Protein 7P23 (pdb70)

Secondary structure (DSSP, 8-state):
-EEEEEEE-SSS-BEEEEEE-TT-SS---SS-SB--B-SSEEEEEEE-TT-EEEEEEEEEE-TTS-GGGGEEES--TTTTSPPTTT-PPPSS--EEEEETT-GGG-EEEEEE-TTEE-S-EEEEESSS----EE-S--STT-SSGGGEEE-TTS-EEEEE-TTTTTTTS-GGG-TTTT-GGG-SGGG--GGGSTTHHHHHHH-TTSB-STTHHHHHGGGSEE-S---EEEEES--/-EEEEEEE-SSS-BEEEEEE-TT-SS---SS-SB--B-TTEEEEEEE-TT-EEEEEEEEEE-TTS-GGGGEEES--TTTTSPPTTT-PPPSS--EEEEE-S-GGG-EEEEEE-TTEE-S-EEEEESSS----EE-S--STT-S-GGGEEE-TTS-EEEEE-TTTTTTTS-GGG-TTTT-GGG-SGGGS-GGGSTTHHHHHHH-TTSB-STTHHHHHGGGSEE-S---EEEEES--

Sequence (470 aa):
MRTFTIRNNCPFTIWPAHFTNPDSPTKLTSQVAGWDAPARSQKSFQVPDRWAGRFWGRRNCDFSKQGPSSSCATGGCNGGLICDARTGSSGVPPATLAEFKLNGDGGKKDYYDVSNVDGSNLPVLISSNNKGCPSSPSCRVDLNPGCPEDRMKVKDGRGTTIGCLSACQANLDGNHGNSANCCTGSHGKKPETCPKTGVKYYDYFKGKCPDAYAYAYDESSSQSALWTCNKGADYTVTFCPHMRTFTIRNNCPFTIWPAHFTNPDSPTKLTSQVAGWDAPARSQKSFQVPDRRWAGRFWGRRNCDFSKQGPSSCATGGCNGGLICDARTGSSGVPPATLAEFKKLNGDGGKDYYDVSNVDGSNLPVLISSNNKGCPSSPSCRVDLLNPGCPEDRRMKVKDGRGTTIGCLSACQANLDGNHGNNSANCCTGSHGKPETCPKTGVKYYDYFKGKCPDAYAYAYDESSSQSALWTCNKGADYTVTFCPH

B-factor: mean 26.18, std 11.45, range [12.19, 76.13]

Structure (mmCIF, N/CA/C/O backbone):
data_7P23
#
_entry.id   7P23
#
_cell.length_a   44.140
_cell.length_b   77.523
_cell.length_c   143.896
_cell.angle_alpha   90.000
_cell.angle_beta   90.000
_cell.angle_gamma   90.000
#
_symmetry.space_group_name_H-M   'P 21 21 21'
#
loop_
_entity.id
_entity.type
_entity.pdbx_description
1 polymer 'Thaumatin-like protein of Puccinia graminis'
2 non-polymer 'SODIUM ION'
3 water water
#
loop_
_atom_site.group_PDB
_atom_site.id
_atom_site.type_symbol
_atom_site.label_atom_id
_atom_site.label_alt_id
_atom_site.label_comp_id
_atom_site.label_asym_id
_atom_site.label_entity_id
_atom_site.label_seq_id
_atom_site.pdbx_PDB_ins_code
_atom_site.Cartn_x
_atom_site.Cartn_y
_atom_site.Cartn_z
_atom_site.occupancy
_atom_site.B_iso_or_equiv
_atom_site.auth_seq_id
_atom_site.auth_comp_id
_atom_site.auth_asym_id
_atom_site.auth_atom_id
_atom_site.pdbx_PDB_model_num
ATOM 1 N N . MET A 1 1 ? 39.628 33.597 43.520 1.00 38.02 1 MET A N 1
ATOM 2 C CA . MET A 1 1 ? 38.286 33.728 44.090 1.00 34.01 1 MET A CA 1
ATOM 3 C C . MET A 1 1 ? 38.044 32.816 45.286 1.00 30.12 1 MET A C 1
ATOM 4 O O . MET A 1 1 ? 38.390 31.635 45.267 1.00 35.61 1 MET A O 1
ATOM 9 N N . ARG A 1 2 ? 37.447 33.377 46.330 1.00 24.18 2 ARG A N 1
ATOM 10 C CA . ARG A 1 2 ? 36.833 32.585 47.380 1.00 24.41 2 ARG A CA 1
ATOM 11 C C . ARG A 1 2 ? 35.336 32.544 47.120 1.00 24.49 2 ARG A C 1
ATOM 12 O O . ARG A 1 2 ? 34.788 33.372 46.389 1.00 25.14 2 ARG A O 1
ATOM 20 N N . THR A 1 3 ? 34.670 31.575 47.735 1.00 24.47 3 THR A N 1
ATOM 21 C CA . THR A 1 3 ? 33.217 31.582 47.819 1.00 22.79 3 THR A CA 1
ATOM 22 C C . THR A 1 3 ? 32.812 31.957 49.236 1.00 21.81 3 THR A C 1
ATOM 23 O O . THR A 1 3 ? 33.286 31.353 50.202 1.00 24.25 3 THR A O 1
ATOM 27 N N . PHE A 1 4 ? 31.955 32.965 49.354 1.00 17.77 4 PHE A N 1
ATOM 28 C CA . PHE A 1 4 ? 31.338 33.329 50.618 1.00 17.61 4 PHE A CA 1
ATOM 29 C C . PHE A 1 4 ? 29.870 32.934 50.576 1.00 16.30 4 PHE A C 1
ATOM 30 O O . PHE A 1 4 ? 29.198 33.112 49.554 1.00 18.30 4 PHE A O 1
ATOM 38 N N . THR A 1 5 ? 29.377 32.394 51.683 1.00 17.85 5 THR A N 1
ATOM 39 C CA . THR A 1 5 ? 27.969 32.063 51.838 1.00 16.62 5 THR A CA 1
ATOM 40 C C . THR A 1 5 ? 27.420 32.847 53.019 1.00 16.08 5 THR A C 1
ATOM 41 O O . THR A 1 5 ? 27.971 32.780 54.122 1.00 17.93 5 THR A O 1
ATOM 45 N N . ILE A 1 6 ? 26.356 33.607 52.779 1.00 15.88 6 ILE A N 1
ATOM 46 C CA . ILE A 1 6 ? 25.670 34.369 53.817 1.00 14.51 6 ILE A CA 1
ATOM 47 C C . ILE A 1 6 ? 24.334 33.681 54.064 1.00 15.50 6 ILE A C 1
ATOM 48 O O . ILE A 1 6 ? 23.451 33.684 53.195 1.00 15.75 6 ILE A O 1
ATOM 53 N N . ARG A 1 7 ? 24.181 33.090 55.247 1.00 14.99 7 ARG A N 1
ATOM 54 C CA . ARG A 1 7 ? 23.062 32.213 55.558 1.00 15.99 7 ARG A CA 1
ATOM 55 C C . ARG A 1 7 ? 22.217 32.839 56.660 1.00 16.72 7 ARG A C 1
ATOM 56 O O . ARG A 1 7 ? 22.745 33.218 57.712 1.00 17.59 7 ARG A O 1
ATOM 64 N N . ASN A 1 8 ? 20.909 32.947 56.420 1.00 15.64 8 ASN A N 1
ATOM 65 C CA . ASN A 1 8 ? 19.964 33.413 57.435 1.00 14.94 8 ASN A CA 1
ATOM 66 C C . ASN A 1 8 ? 19.275 32.202 58.048 1.00 16.64 8 ASN A C 1
ATOM 67 O O . ASN A 1 8 ? 18.366 31.629 57.447 1.00 18.59 8 ASN A O 1
ATOM 72 N N . ASN A 1 9 ? 19.689 31.834 59.259 1.00 18.67 9 ASN A N 1
ATOM 73 C CA . ASN A 1 9 ? 19.040 30.780 60.024 1.00 19.83 9 ASN A CA 1
ATOM 74 C C . ASN A 1 9 ? 18.037 31.326 61.037 1.00 19.00 9 ASN A C 1
ATOM 75 O O . ASN A 1 9 ? 17.495 30.556 61.835 1.00 23.17 9 ASN A O 1
ATOM 80 N N . CYS A 1 10 ? 17.767 32.633 61.010 1.00 18.65 10 CYS A N 1
ATOM 81 C CA . CYS A 1 10 ? 16.783 33.213 61.911 1.00 19.93 10 CYS A CA 1
ATOM 82 C C . CYS A 1 10 ? 15.365 32.842 61.475 1.00 21.37 10 CYS A C 1
ATOM 83 O O . CYS A 1 10 ? 15.116 32.577 60.297 1.00 20.97 10 CYS A O 1
ATOM 86 N N . PRO A 1 11 ? 14.413 32.823 62.412 1.00 22.34 11 PRO A N 1
ATOM 87 C CA . PRO A 1 11 ? 13.024 32.503 62.050 1.00 23.20 11 PRO A CA 1
ATOM 88 C C . PRO A 1 11 ? 12.259 33.692 61.485 1.00 26.12 11 PRO A C 1
ATOM 89 O O . PRO A 1 11 ? 11.026 33.670 61.416 1.00 31.27 11 PRO A O 1
ATOM 93 N N . PHE A 1 12 ? 12.981 34.729 61.070 1.00 23.51 12 PHE A N 1
ATOM 94 C CA . PHE A 1 12 ? 12.380 35.917 60.486 1.00 21.80 12 PHE A CA 1
ATOM 95 C C . PHE A 1 12 ? 13.257 36.383 59.333 1.00 19.78 12 PHE A C 1
ATOM 96 O O . PHE A 1 12 ? 14.420 35.988 59.213 1.00 19.96 12 PHE A O 1
ATOM 104 N N . THR A 1 13 ? 12.684 37.223 58.478 1.00 19.50 13 THR A N 1
ATOM 105 C CA . THR A 1 13 ? 13.456 37.830 57.405 1.00 16.22 13 THR A CA 1
ATOM 106 C C . THR A 1 13 ? 14.481 38.795 57.982 1.00 15.95 13 THR A C 1
ATOM 107 O O . THR A 1 13 ? 14.188 39.557 58.908 1.00 18.57 13 THR A O 1
ATOM 111 N N . ILE A 1 14 ? 15.697 38.753 57.440 1.00 15.71 14 ILE A N 1
ATOM 112 C CA . ILE A 1 14 ? 16.688 39.792 57.676 1.00 15.22 14 ILE A CA 1
ATOM 113 C C . ILE A 1 14 ? 17.162 40.289 56.320 1.00 14.90 14 ILE A C 1
ATOM 114 O O . ILE A 1 14 ? 16.932 39.658 55.288 1.00 16.91 14 ILE A O 1
ATOM 119 N N . TRP A 1 15 ? 17.825 41.442 56.329 1.00 15.53 15 TRP A N 1
ATOM 120 C CA . TRP A 1 15 ? 18.364 42.043 55.111 1.00 13.95 15 TRP A CA 1
ATOM 121 C C . TRP A 1 15 ? 19.872 42.173 55.268 1.00 14.17 15 TRP A C 1
ATOM 122 O O . TRP A 1 15 ? 20.365 43.165 55.825 1.00 14.50 15 TRP A O 1
ATOM 133 N N . PRO A 1 16 ? 20.644 41.194 54.811 1.00 14.20 16 PRO A N 1
ATOM 134 C CA . PRO A 1 16 ? 22.099 41.307 54.910 1.00 15.10 16 PRO A CA 1
ATOM 135 C C . PRO A 1 16 ? 22.620 42.412 54.008 1.00 13.97 16 PRO A C 1
ATOM 136 O O . PRO A 1 16 ? 21.950 42.879 53.083 1.00 15.75 16 PRO A O 1
ATOM 140 N N . ALA A 1 17 ? 23.847 42.829 54.298 1.00 14.28 17 ALA A N 1
ATOM 141 C CA . ALA A 1 17 ? 24.508 43.857 53.514 1.00 13.41 17 ALA A CA 1
ATOM 142 C C . ALA A 1 17 ? 26.005 43.641 53.615 1.00 13.63 17 ALA A C 1
ATOM 143 O O . ALA A 1 17 ? 26.491 42.924 54.494 1.00 15.45 17 ALA A O 1
ATOM 145 N N . HIS A 1 18 ? 26.739 44.279 52.711 1.00 15.52 18 HIS A N 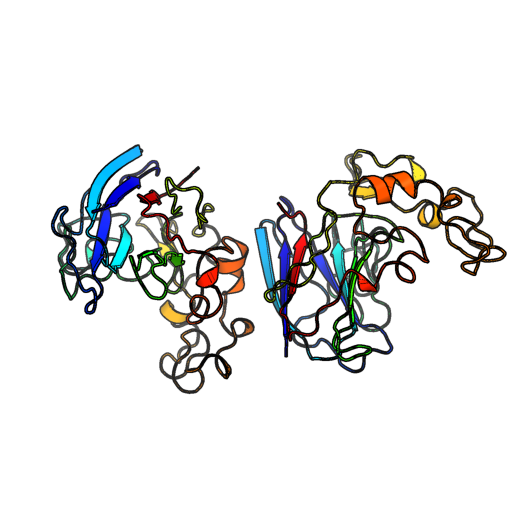1
ATOM 146 C CA . HIS A 1 18 ? 28.187 44.310 52.827 1.00 15.06 18 HIS A CA 1
ATOM 147 C C . HIS A 1 18 ? 28.705 45.702 52.499 1.00 15.45 18 HIS A C 1
ATOM 148 O O . HIS A 1 18 ? 28.028 46.514 51.859 1.00 17.31 18 HIS A O 1
ATOM 155 N N . PHE A 1 19 ? 29.911 45.968 52.984 1.00 16.72 19 PHE A N 1
ATOM 156 C CA . PHE A 1 19 ? 30.590 47.233 52.778 1.00 17.70 19 PHE A CA 1
ATOM 157 C C . PHE A 1 19 ? 32.071 46.928 52.644 1.00 17.86 19 PHE A C 1
ATOM 158 O O . PHE A 1 19 ? 32.597 46.072 53.359 1.00 19.09 19 PHE A O 1
ATOM 166 N N . THR A 1 20 ? 32.736 47.611 51.720 1.00 18.18 20 THR A N 1
ATOM 167 C CA . THR A 1 20 ? 34.140 47.359 51.425 1.00 19.69 20 THR A CA 1
ATOM 168 C C . THR A 1 20 ? 34.986 48.472 52.027 1.00 19.45 20 THR A C 1
ATOM 169 O O . THR A 1 20 ? 34.651 49.653 51.886 1.00 22.22 20 THR A O 1
ATOM 173 N N . ASN A 1 21 ? 36.068 48.093 52.706 1.00 19.06 21 ASN A N 1
ATOM 174 C CA . ASN A 1 21 ? 36.929 49.087 53.328 1.00 21.04 21 ASN A CA 1
ATOM 175 C C . ASN A 1 21 ? 37.492 50.012 52.253 1.00 24.75 21 ASN A C 1
ATOM 176 O O . ASN A 1 21 ? 37.812 49.554 51.149 1.00 24.35 21 ASN A O 1
ATOM 181 N N . PRO A 1 22 ? 37.622 51.311 52.535 1.00 28.06 22 PRO A N 1
ATOM 182 C CA . PRO A 1 22 ? 38.130 52.233 51.505 1.00 30.01 22 PRO A CA 1
ATOM 183 C C . PRO A 1 22 ? 39.513 51.877 50.992 1.00 31.29 22 PRO A C 1
ATOM 184 O O . PRO A 1 22 ? 39.839 52.205 49.845 1.00 34.37 22 PRO A O 1
ATOM 188 N N . ASP A 1 23 ? 40.336 51.201 51.796 1.00 32.16 23 ASP A N 1
ATOM 189 C CA . ASP A 1 23 ? 41.680 50.818 51.385 1.00 33.78 23 ASP A CA 1
ATOM 190 C C . ASP A 1 23 ? 41.774 49.359 50.940 1.00 31.04 23 ASP A C 1
ATOM 191 O O . ASP A 1 23 ? 42.883 48.821 50.837 1.00 31.64 23 ASP A O 1
ATOM 196 N N . SER A 1 24 ? 40.642 48.713 50.672 1.00 29.28 24 SER A N 1
ATOM 197 C CA . SER A 1 24 ? 40.672 47.346 50.165 1.00 25.96 24 SER A CA 1
ATOM 198 C C . SER A 1 24 ? 41.275 47.331 48.766 1.00 25.98 24 SER A C 1
ATOM 199 O O . SER A 1 24 ? 40.851 48.111 47.905 1.00 28.44 24 SER A O 1
ATOM 202 N N . PRO A 1 25 ? 42.258 46.468 48.499 1.00 27.31 25 PRO A N 1
ATOM 203 C CA . PRO A 1 25 ? 42.851 46.429 47.153 1.00 28.21 25 PRO A CA 1
ATOM 204 C C . PRO A 1 25 ? 41.892 45.960 46.074 1.00 27.08 25 PRO A C 1
ATOM 205 O O . PRO A 1 25 ? 42.094 46.302 44.902 1.00 30.41 25 PRO A O 1
ATOM 209 N N . THR A 1 26 ? 40.863 45.191 46.425 1.00 26.83 26 THR A N 1
ATOM 210 C CA . THR A 1 26 ? 39.944 44.615 45.457 1.00 28.01 26 THR A CA 1
ATOM 211 C C . THR A 1 26 ? 38.504 44.872 45.888 1.00 28.41 26 THR A C 1
ATOM 212 O O . THR A 1 26 ? 38.223 45.166 47.053 1.00 26.58 26 THR A O 1
ATOM 216 N N . LYS A 1 27 ? 37.589 44.753 44.928 1.00 27.29 27 LYS A N 1
ATOM 217 C CA . LYS A 1 27 ? 36.186 45.089 45.124 1.00 25.89 27 LYS A CA 1
ATOM 218 C C . LYS A 1 27 ? 35.318 43.840 45.046 1.00 22.83 27 LYS A C 1
ATOM 219 O O . LYS A 1 27 ? 35.615 42.902 44.303 1.00 23.99 27 LYS A O 1
ATOM 225 N N . LEU A 1 28 ? 34.225 43.846 45.806 1.00 20.81 28 LEU A N 1
ATOM 226 C CA . LEU A 1 28 ? 33.260 42.753 45.783 1.00 19.31 28 LEU A CA 1
ATOM 227 C C . LEU A 1 28 ? 32.175 43.153 44.789 1.00 20.71 28 LEU A C 1
ATOM 228 O O . LEU A 1 28 ? 31.346 44.020 45.081 1.00 24.03 28 LEU A O 1
ATOM 233 N N . THR A 1 29 ? 32.180 42.529 43.612 1.00 21.11 29 THR A N 1
ATOM 234 C CA . THR A 1 29 ? 31.282 42.910 42.532 1.00 20.52 29 THR A CA 1
ATOM 235 C C . THR A 1 29 ? 30.286 41.829 42.135 1.00 20.89 29 THR A C 1
ATOM 236 O O . THR A 1 29 ? 29.347 42.126 41.386 1.00 22.94 29 THR A O 1
ATOM 240 N N . SER A 1 30 ? 30.454 40.593 42.609 1.00 18.89 30 SER A N 1
ATOM 241 C CA . SER A 1 30 ? 29.586 39.503 42.180 1.00 19.04 30 SER A CA 1
ATOM 242 C C . SER A 1 30 ? 28.179 39.620 42.747 1.00 20.74 30 SER A C 1
ATOM 243 O O . SER A 1 30 ? 27.241 39.069 42.158 1.00 22.55 30 SER A O 1
ATOM 246 N N . GLN A 1 31 ? 28.015 40.325 43.867 1.00 21.19 31 GLN A N 1
ATOM 247 C CA . GLN A 1 31 ? 26.757 40.382 44.598 1.00 20.77 31 GLN A CA 1
ATOM 248 C C . GLN A 1 31 ? 26.543 41.810 45.071 1.00 20.13 31 GLN A C 1
ATOM 249 O O . GLN A 1 31 ? 27.440 42.398 45.684 1.00 20.01 31 GLN A O 1
ATOM 255 N N . VAL A 1 32 ? 25.364 42.369 44.782 1.00 20.65 32 VAL A N 1
ATOM 256 C CA . VAL A 1 32 ? 25.061 43.721 45.237 1.00 19.97 32 VAL A CA 1
ATOM 257 C C . VAL A 1 32 ? 25.078 43.776 46.763 1.00 19.09 32 VAL A C 1
ATOM 258 O O . VAL A 1 32 ? 24.843 42.774 47.449 1.00 18.27 32 VAL A O 1
ATOM 262 N N . ALA A 1 33 ? 25.345 44.968 47.294 1.00 17.87 33 ALA A N 1
ATOM 263 C CA . ALA A 1 33 ? 25.643 45.149 48.711 1.00 16.92 33 ALA A CA 1
ATOM 264 C C . ALA A 1 33 ? 24.406 45.213 49.600 1.00 18.07 33 ALA A C 1
ATOM 265 O O . ALA A 1 33 ? 24.386 45.955 50.582 1.00 22.59 33 ALA A O 1
ATOM 267 N N . GLY A 1 34 ? 23.373 44.443 49.280 1.00 17.39 34 GLY A N 1
ATOM 268 C CA . GLY A 1 34 ? 22.212 44.356 50.145 1.00 17.94 34 GLY A CA 1
ATOM 269 C C . GLY A 1 34 ? 21.106 43.540 49.517 1.00 17.25 34 GLY A C 1
ATOM 270 O O . GLY A 1 34 ? 20.890 43.631 48.307 1.00 20.09 34 GLY A O 1
ATOM 271 N N . TRP A 1 35 ? 20.407 42.736 50.313 1.00 17.21 35 TRP A N 1
ATOM 272 C CA . TRP A 1 35 ? 19.363 41.882 49.762 1.00 16.91 35 TRP A CA 1
ATOM 273 C C . TRP A 1 35 ? 18.409 41.439 50.862 1.00 17.10 35 TRP A C 1
ATOM 274 O O . TRP A 1 35 ? 18.696 41.553 52.056 1.00 17.61 35 TRP A O 1
ATOM 285 N N . ASP A 1 36 ? 17.260 40.930 50.424 1.00 17.40 36 ASP A N 1
ATOM 286 C CA . ASP A 1 36 ? 16.251 40.346 51.295 1.00 17.97 36 ASP A CA 1
ATOM 287 C C . ASP A 1 36 ? 16.599 38.873 51.479 1.00 18.35 36 ASP A C 1
ATOM 288 O O . ASP A 1 36 ? 16.728 38.137 50.495 1.00 20.39 36 ASP A O 1
ATOM 293 N N . ALA A 1 37 ? 16.773 38.451 52.731 1.00 16.89 37 ALA A N 1
ATOM 294 C CA . ALA A 1 37 ? 17.052 37.051 53.058 1.00 17.08 37 ALA A CA 1
ATOM 295 C C . ALA A 1 37 ? 15.903 36.469 53.870 1.00 17.91 37 ALA A C 1
ATOM 296 O O . ALA A 1 37 ? 15.815 36.707 55.088 1.00 17.64 37 ALA A O 1
ATOM 298 N N . PRO A 1 38 ? 14.999 35.714 53.249 1.00 18.06 38 PRO A N 1
ATOM 299 C CA . PRO A 1 38 ? 13.917 35.080 54.010 1.00 17.74 38 PRO A CA 1
ATOM 300 C C . PRO A 1 38 ? 14.474 34.126 55.056 1.00 19.29 38 PRO A C 1
ATOM 301 O O . PRO A 1 38 ? 15.621 33.680 54.985 1.00 18.86 38 PRO A O 1
ATOM 305 N N . ALA A 1 39 ? 13.635 33.815 56.042 1.00 18.85 39 ALA A N 1
ATOM 306 C CA . ALA A 1 39 ? 14.008 32.842 57.059 1.00 19.11 39 ALA A CA 1
ATOM 307 C C . ALA A 1 39 ? 14.459 31.545 56.404 1.00 18.81 39 ALA A C 1
ATOM 308 O O . ALA A 1 39 ? 13.814 31.045 55.477 1.00 20.75 39 ALA A O 1
ATOM 310 N N . ARG A 1 40 ? 15.588 31.019 56.873 1.00 19.87 40 ARG A N 1
ATOM 311 C CA . ARG A 1 40 ? 16.132 29.743 56.400 1.00 20.42 40 ARG A CA 1
ATOM 312 C C . ARG A 1 40 ? 16.455 29.789 54.901 1.00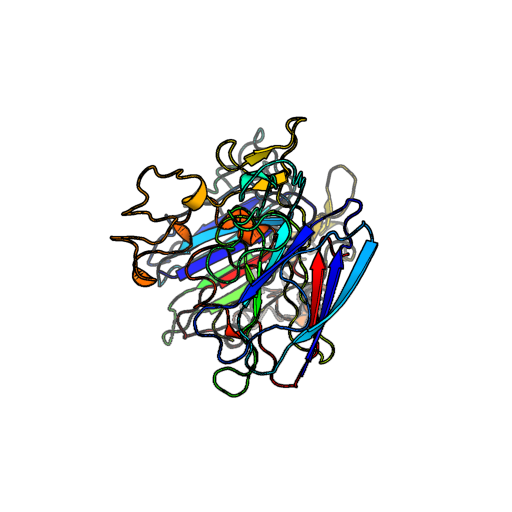 20.72 40 ARG A C 1
ATOM 313 O O . ARG A 1 40 ? 15.889 29.062 54.082 1.00 22.99 40 ARG A O 1
ATOM 321 N N . SER A 1 41 ? 17.390 30.674 54.560 1.00 18.88 41 SER A N 1
ATOM 322 C CA . SER A 1 41 ? 17.824 30.868 53.183 1.00 18.87 41 SER A CA 1
ATOM 323 C C . SER A 1 41 ? 19.305 31.213 53.187 1.00 17.13 41 SER A C 1
ATOM 324 O O . SER A 1 41 ? 19.908 31.439 54.239 1.00 18.87 41 SER A O 1
ATOM 327 N N . GLN A 1 42 ? 19.891 31.274 51.993 1.00 15.17 42 GLN A N 1
ATOM 328 C CA . GLN A 1 42 ? 21.269 31.730 51.883 1.00 15.51 42 GLN A CA 1
ATOM 329 C C . GLN A 1 42 ? 21.497 32.374 50.526 1.00 16.51 42 GLN A C 1
ATOM 330 O O . GLN A 1 42 ? 20.725 32.186 49.579 1.00 18.26 42 GLN A O 1
ATOM 336 N N . LYS A 1 43 ? 22.590 33.127 50.450 1.00 16.17 43 LYS A N 1
ATOM 337 C CA . LYS A 1 43 ? 23.095 33.694 49.211 1.00 18.41 43 LYS A CA 1
ATOM 338 C C . LYS A 1 43 ? 24.592 33.432 49.175 1.00 17.17 43 LYS A C 1
ATOM 339 O O . LYS A 1 43 ? 25.297 33.734 50.143 1.00 20.48 43 LYS A O 1
ATOM 345 N N . SER A 1 44 ? 25.077 32.863 48.076 1.00 16.42 44 SER A N 1
ATOM 346 C CA . SER A 1 44 ? 26.497 32.581 47.915 1.00 17.68 44 SER A CA 1
ATOM 347 C C . SER A 1 44 ? 27.038 33.301 46.687 1.00 17.03 44 SER A C 1
ATOM 348 O O . SER A 1 44 ? 26.326 33.493 45.697 1.00 20.00 44 SER A O 1
ATOM 351 N N . PHE A 1 45 ? 28.308 33.699 46.759 1.00 17.09 45 PHE A N 1
ATOM 352 C CA . PHE A 1 45 ? 28.891 34.537 45.718 1.00 16.85 45 PHE A CA 1
ATOM 353 C C . PHE A 1 45 ? 30.407 34.523 45.853 1.00 18.13 45 PHE A C 1
ATOM 354 O O . PHE A 1 45 ? 30.951 34.203 46.914 1.00 19.83 45 PHE A O 1
ATOM 362 N N . GLN A 1 46 ? 31.082 34.894 44.766 1.00 19.65 46 GLN A N 1
ATOM 363 C CA . GLN A 1 46 ? 32.538 34.908 44.731 1.00 19.75 46 GLN A CA 1
ATOM 364 C C . GLN A 1 46 ? 33.093 36.226 45.256 1.00 19.00 46 GLN A C 1
ATOM 365 O O . GLN A 1 46 ? 32.544 37.301 44.991 1.00 19.19 46 GLN A O 1
ATOM 371 N N . VAL A 1 47 ? 34.190 36.131 46.003 1.00 19.42 47 VAL A N 1
ATOM 372 C CA . VAL A 1 47 ? 34.861 37.291 46.590 1.00 20.46 47 VAL A CA 1
ATOM 373 C C . VAL A 1 47 ? 36.340 37.211 46.230 1.00 21.41 47 VAL A C 1
ATOM 374 O O . VAL A 1 47 ? 36.964 36.158 46.419 1.00 23.08 47 VAL A O 1
ATOM 378 N N . PRO A 1 48 ? 36.943 38.280 45.715 1.00 20.24 48 PRO A N 1
ATOM 379 C CA . PRO A 1 48 ? 38.339 38.188 45.276 1.00 21.84 48 PRO A CA 1
ATOM 380 C C . PRO A 1 48 ? 39.302 38.147 46.450 1.00 21.23 48 PRO A C 1
ATOM 381 O O . PRO A 1 48 ? 39.041 38.697 47.525 1.00 21.87 48 PRO A O 1
ATOM 385 N N . ASP A 1 49 ? 40.433 37.477 46.226 1.00 23.68 49 ASP A N 1
ATOM 386 C CA . ASP A 1 49 ? 41.558 37.566 47.145 1.00 24.28 49 ASP A CA 1
ATOM 387 C C . ASP A 1 49 ? 41.864 39.027 47.444 1.00 24.06 49 ASP A C 1
ATOM 388 O O . ASP A 1 49 ? 41.693 39.904 46.591 1.00 25.42 49 ASP A O 1
ATOM 393 N N . ARG A 1 50 ? 42.304 39.289 48.672 1.00 24.93 50 ARG A N 1
ATOM 394 C CA . ARG A 1 50 ? 42.704 40.600 49.179 1.00 24.21 50 ARG A CA 1
ATOM 395 C C . ARG A 1 50 ? 41.520 41.511 49.492 1.00 23.49 50 ARG A C 1
ATOM 396 O O . ARG A 1 50 ? 41.743 42.652 49.921 1.00 24.45 50 ARG A O 1
ATOM 404 N N . TRP A 1 51 ? 40.280 41.066 49.298 1.00 21.43 51 TRP A N 1
ATOM 405 C CA . TRP A 1 51 ? 39.146 41.893 49.687 1.00 19.48 51 TRP A CA 1
ATOM 406 C C . TRP A 1 51 ? 39.142 42.095 51.195 1.00 19.50 51 TRP A C 1
ATOM 407 O O . TRP A 1 51 ? 39.452 41.180 51.962 1.00 20.12 51 TRP A O 1
ATOM 418 N N . ALA A 1 52 ? 38.796 43.308 51.617 1.00 19.81 52 ALA A N 1
ATOM 419 C CA . ALA A 1 52 ? 38.641 43.633 53.028 1.00 19.16 52 ALA A CA 1
ATOM 420 C C . ALA A 1 52 ? 37.345 44.408 53.204 1.00 18.31 52 ALA A C 1
ATOM 421 O O . ALA A 1 52 ? 37.110 45.396 52.501 1.00 20.64 52 ALA A O 1
ATOM 423 N N . GLY A 1 53 ? 36.508 43.956 54.129 1.00 16.57 53 GLY A N 1
ATOM 424 C CA . GLY A 1 53 ? 35.221 44.588 54.334 1.00 17.09 53 GLY A CA 1
ATOM 425 C C . GLY A 1 53 ? 34.436 43.869 55.406 1.00 16.51 53 GLY A C 1
ATOM 426 O O . GLY A 1 53 ? 34.999 43.121 56.207 1.00 17.84 53 GLY A O 1
ATOM 427 N N . ARG A 1 54 ? 33.124 44.092 55.415 1.00 15.25 54 ARG A N 1
ATOM 428 C CA . ARG A 1 54 ? 32.302 43.536 56.480 1.00 14.34 54 ARG A CA 1
ATOM 429 C C . ARG A 1 54 ? 30.907 43.204 55.977 1.00 13.07 54 ARG A C 1
ATOM 430 O O . ARG A 1 54 ? 30.421 43.789 55.008 1.00 15.41 54 ARG A O 1
ATOM 438 N N . PHE A 1 55 ? 30.277 42.245 56.652 1.00 14.35 55 PHE A N 1
ATOM 439 C CA . PHE A 1 55 ? 28.889 41.876 56.433 1.00 13.13 55 PHE A CA 1
ATOM 440 C C . PHE A 1 55 ? 28.115 42.109 57.722 1.00 13.20 55 PHE A C 1
ATOM 441 O O . PHE A 1 55 ? 28.673 42.035 58.821 1.00 14.41 55 PHE A O 1
ATOM 449 N N . TRP A 1 56 ? 26.822 42.384 57.584 1.00 13.46 56 TRP A N 1
ATOM 450 C CA . TRP A 1 56 ? 25.943 42.465 58.739 1.00 12.73 56 TRP A CA 1
ATOM 451 C C . TRP A 1 56 ? 24.519 42.190 58.283 1.00 12.42 56 TRP A C 1
ATOM 452 O O . TRP A 1 56 ? 24.229 42.123 57.087 1.00 14.94 56 TRP A O 1
ATOM 463 N N . GLY A 1 57 ? 23.640 42.016 59.254 1.00 13.05 57 GLY A N 1
ATOM 464 C CA . GLY A 1 57 ? 22.230 41.766 58.992 1.00 13.72 57 GLY A CA 1
ATOM 465 C C . GLY A 1 57 ? 21.388 42.896 59.551 1.00 16.02 57 GLY A C 1
ATOM 466 O O . GLY A 1 57 ? 21.607 43.345 60.678 1.00 20.68 57 GLY A O 1
ATOM 467 N N . ARG A 1 58 ? 20.434 43.355 58.755 1.00 14.68 58 ARG A N 1
ATOM 468 C CA . ARG A 1 58 ? 19.545 44.436 59.147 1.00 13.95 58 ARG A CA 1
ATOM 469 C C . ARG A 1 58 ? 18.183 43.857 59.492 1.00 15.84 58 ARG A C 1
ATOM 470 O O . ARG A 1 58 ? 17.714 42.919 58.841 1.00 17.41 58 ARG A O 1
ATOM 478 N N . ARG A 1 59 ? 17.546 44.410 60.515 1.00 15.61 59 ARG A N 1
ATOM 479 C CA . ARG A 1 59 ? 16.247 43.925 60.950 1.00 16.37 59 ARG A CA 1
ATOM 480 C C . ARG A 1 59 ? 15.181 44.981 60.697 1.00 17.88 59 ARG A C 1
ATOM 481 O O . ARG A 1 59 ? 15.443 46.184 60.815 1.00 20.61 59 ARG A O 1
ATOM 489 N N . ASN A 1 60 ? 13.989 44.512 60.317 1.00 19.36 60 ASN A N 1
ATOM 490 C CA . ASN A 1 60 ? 12.783 45.332 60.196 1.00 21.22 60 ASN A CA 1
ATOM 491 C C . ASN A 1 60 ? 12.987 46.485 59.207 1.00 22.91 60 ASN A C 1
ATOM 492 O O . ASN A 1 60 ? 12.986 47.664 59.563 1.00 25.73 60 ASN A O 1
ATOM 497 N N . CYS A 1 61 ? 13.148 46.106 57.945 1.00 22.80 61 CYS A N 1
ATOM 498 C CA . CYS A 1 61 ? 13.389 47.064 56.877 1.00 24.20 61 CYS A CA 1
ATOM 499 C C . CYS A 1 61 ? 12.104 47.376 56.120 1.00 26.22 61 CYS A C 1
ATOM 500 O O . CYS A 1 61 ? 11.293 46.485 55.848 1.00 27.39 61 CYS A O 1
ATOM 503 N N . ASP A 1 62 ? 11.929 48.656 55.792 1.00 27.99 62 ASP A N 1
ATOM 504 C CA . ASP A 1 62 ? 10.802 49.147 55.002 1.00 29.83 62 ASP A CA 1
ATOM 505 C C . ASP A 1 62 ? 11.406 50.215 54.098 1.00 30.86 62 ASP A C 1
ATOM 506 O O . ASP A 1 62 ? 11.706 51.322 54.555 1.00 32.12 62 ASP A O 1
ATOM 511 N N . PHE A 1 63 ? 11.580 49.885 52.821 1.00 30.90 63 PHE A N 1
ATOM 512 C CA . PHE A 1 63 ? 12.341 50.723 51.905 1.00 33.14 63 PHE A CA 1
ATOM 513 C C . PHE A 1 63 ? 11.511 51.823 51.258 1.00 37.43 63 PHE A C 1
ATOM 514 O O . PHE A 1 63 ? 11.976 52.455 50.303 1.00 38.87 63 PHE A O 1
ATOM 522 N N . SER A 1 64 ? 10.299 52.070 51.758 1.00 40.09 64 SER A N 1
ATOM 523 C CA . SER A 1 64 ? 9.606 53.304 51.420 1.00 43.18 64 SER A CA 1
ATOM 524 C C . SER A 1 64 ? 10.239 54.502 52.114 1.00 43.81 64 SER A C 1
ATOM 525 O O . SER A 1 64 ? 10.032 55.640 51.679 1.00 45.92 64 SER A O 1
ATOM 528 N N . LYS A 1 65 ? 10.998 54.266 53.180 1.00 42.83 65 LYS A N 1
ATOM 529 C CA . LYS A 1 65 ? 11.781 55.293 53.849 1.00 43.60 65 LYS A CA 1
ATOM 530 C C . LYS A 1 65 ? 13.197 55.257 53.294 1.00 42.33 65 LYS A C 1
ATOM 531 O O . LYS A 1 65 ? 13.772 54.181 53.106 1.00 41.77 65 LYS A O 1
ATOM 537 N N . GLN A 1 66 ? 13.755 56.431 53.031 1.00 45.47 66 GLN A N 1
ATOM 538 C CA . GLN A 1 66 ? 15.060 56.515 52.397 1.00 47.34 66 GLN A CA 1
ATOM 539 C C . GLN A 1 66 ? 16.167 56.611 53.441 1.00 42.25 66 GLN A C 1
ATOM 540 O O . GLN A 1 66 ? 15.951 57.030 54.581 1.00 42.21 66 GLN A O 1
ATOM 546 N N . GLY A 1 67 ? 17.365 56.204 53.033 1.00 38.60 67 GLY A N 1
ATOM 547 C CA . GLY A 1 67 ? 18.521 56.264 53.892 1.00 34.08 67 GLY A CA 1
ATOM 548 C C . GLY A 1 67 ? 18.481 55.216 54.983 1.00 30.48 67 GLY A C 1
ATOM 549 O O . GLY A 1 67 ? 17.712 54.251 54.923 1.00 29.05 67 GLY A O 1
ATOM 550 N N . PRO A 1 68 ? 19.314 55.394 56.010 1.00 28.41 68 PRO A N 1
ATOM 551 C CA . PRO A 1 68 ? 19.385 54.388 57.083 1.00 28.77 68 PRO A CA 1
ATOM 552 C C . PRO A 1 68 ? 18.072 54.169 57.814 1.00 29.32 68 PRO A C 1
ATOM 553 O O . PRO A 1 68 ? 17.879 53.092 58.391 1.00 28.67 68 PRO A O 1
ATOM 557 N N A SER A 1 69 ? 17.162 55.146 57.813 0.53 30.33 69 SER A N 1
ATOM 558 N N B SER A 1 69 ? 17.166 55.151 57.808 0.47 29.93 69 SER A N 1
ATOM 559 C CA A SER A 1 69 ? 15.880 54.960 58.485 0.53 30.08 69 SER A CA 1
ATOM 560 C CA B SER A 1 69 ? 15.868 54.993 58.454 0.47 29.36 69 SER A CA 1
ATOM 561 C C A SER A 1 69 ? 15.032 53.872 57.842 0.53 28.96 69 SER A C 1
ATOM 562 C C B SER A 1 69 ? 15.044 53.866 57.850 0.47 28.68 69 SER A C 1
ATOM 563 O O A SER A 1 69 ? 13.974 53.533 58.385 0.53 30.63 69 SER A O 1
ATOM 564 O O B SER A 1 69 ? 14.017 53.493 58.428 0.47 30.12 69 SER A O 1
ATOM 569 N N . SER A 1 70 ? 15.467 53.317 56.708 1.00 26.16 70 SER A N 1
ATOM 570 C CA . SER A 1 70 ? 14.739 52.210 56.103 1.00 25.45 70 SER A CA 1
ATOM 571 C C . SER A 1 70 ? 14.733 50.976 56.998 1.00 25.45 70 SER A C 1
ATOM 572 O O . SER A 1 70 ? 13.809 50.160 56.916 1.00 27.24 70 SER A O 1
ATOM 575 N N . CYS A 1 71 ? 15.736 50.822 57.861 1.00 22.43 71 CYS A N 1
ATOM 576 C CA . CYS A 1 71 ? 15.836 49.641 58.709 1.00 21.28 71 CYS A CA 1
ATOM 577 C C . CYS A 1 71 ? 15.953 50.046 60.170 1.00 22.14 71 CYS A C 1
ATOM 578 O O . CYS A 1 71 ? 16.588 51.050 60.505 1.00 22.17 71 CYS A O 1
ATOM 581 N N . ALA A 1 72 ? 15.338 49.236 61.037 1.00 20.01 72 ALA A N 1
ATOM 582 C CA . ALA A 1 72 ? 15.363 49.512 62.470 1.00 20.68 72 ALA A CA 1
ATOM 583 C C . ALA A 1 72 ? 16.764 49.352 63.048 1.00 18.34 72 ALA A C 1
ATOM 584 O O . ALA A 1 72 ? 17.151 50.090 63.962 1.00 19.28 72 ALA A O 1
ATOM 586 N N . THR A 1 73 ? 17.534 48.385 62.547 1.00 18.82 73 THR A N 1
ATOM 587 C CA . THR A 1 73 ? 18.919 48.199 62.958 1.00 17.61 73 THR A CA 1
ATOM 588 C C . THR A 1 73 ? 19.791 48.032 61.722 1.00 17.99 73 THR A C 1
ATOM 589 O O . THR A 1 73 ? 19.412 47.339 60.774 1.00 20.15 73 THR A O 1
ATOM 593 N N . GLY A 1 74 ? 20.954 48.680 61.736 1.00 17.66 74 GLY A N 1
ATOM 594 C CA . GLY A 1 74 ? 21.933 48.503 60.680 1.00 17.16 74 GLY A CA 1
ATOM 595 C C . GLY A 1 74 ? 21.619 49.178 59.364 1.00 16.23 74 GLY A C 1
ATOM 596 O O . GLY A 1 74 ? 22.220 48.824 58.344 1.00 17.41 74 GLY A O 1
ATOM 597 N N . GLY A 1 75 ? 20.703 50.146 59.351 1.00 17.07 75 GLY A N 1
ATOM 598 C CA . GLY A 1 75 ? 20.357 50.815 58.111 1.00 18.69 75 GLY A CA 1
ATOM 599 C C . GLY A 1 75 ? 21.539 51.541 57.497 1.00 19.59 75 GLY A C 1
ATOM 600 O O . GLY A 1 75 ? 22.493 51.927 58.174 1.00 21.10 75 GLY A O 1
ATOM 601 N N . CYS A 1 76 ? 21.468 51.731 56.179 1.00 18.40 76 CYS A N 1
ATOM 602 C CA . CYS A 1 76 ? 22.577 52.312 55.439 1.00 20.35 76 CYS A CA 1
ATOM 603 C C . CYS A 1 76 ? 22.069 53.277 54.380 1.00 19.68 76 CYS A C 1
ATOM 604 O O . CYS A 1 76 ? 20.956 53.135 53.863 1.00 22.35 76 CYS A O 1
ATOM 607 N N . ASN A 1 77 ? 22.905 54.262 54.060 1.00 21.69 77 ASN A N 1
ATOM 608 C CA . ASN A 1 77 ? 22.660 55.085 52.886 1.00 22.55 77 ASN A CA 1
ATOM 609 C C . ASN A 1 77 ? 22.590 54.187 51.661 1.00 24.29 77 ASN A C 1
ATOM 610 O O . ASN A 1 77 ? 23.395 53.265 51.502 1.00 24.05 77 ASN A O 1
ATOM 615 N N . GLY A 1 78 ? 21.616 54.457 50.796 1.00 25.71 78 GLY A N 1
ATOM 616 C CA . GLY A 1 78 ? 21.339 53.637 49.638 1.00 25.55 78 GLY A CA 1
ATOM 617 C C . GLY A 1 78 ? 20.084 52.804 49.761 1.00 24.85 78 GLY A C 1
ATOM 618 O O . GLY A 1 78 ? 19.523 52.397 48.735 1.00 27.70 78 GLY A O 1
ATOM 619 N N . GLY A 1 79 ? 19.625 52.539 50.981 1.00 24.98 79 GLY A N 1
ATOM 620 C CA . GLY A 1 79 ? 18.434 51.739 51.181 1.00 25.27 79 GLY A CA 1
ATOM 621 C C . GLY A 1 79 ? 18.706 50.250 51.129 1.00 24.24 79 GLY A C 1
ATOM 622 O O . GLY A 1 79 ? 19.488 49.734 51.932 1.00 23.26 79 GLY A O 1
ATOM 623 N N . LEU A 1 80 ? 18.071 49.549 50.185 1.00 23.29 80 LEU A N 1
ATOM 624 C CA . LEU A 1 80 ? 18.246 48.102 50.100 1.00 22.16 80 LEU A CA 1
ATOM 625 C C . LEU A 1 80 ? 19.699 47.741 49.821 1.00 22.63 80 LEU A C 1
ATOM 626 O O . LEU A 1 80 ? 20.287 46.899 50.511 1.00 20.86 80 LEU A O 1
ATOM 631 N N . ILE A 1 81 ? 20.295 48.373 48.818 1.00 22.48 81 ILE A N 1
ATOM 632 C CA . ILE A 1 81 ? 21.687 48.147 48.453 1.00 21.82 81 ILE A CA 1
ATOM 633 C C . ILE A 1 81 ? 22.513 49.269 49.067 1.00 21.28 81 ILE A C 1
ATOM 634 O O . ILE A 1 81 ? 22.324 50.445 48.733 1.00 23.20 81 ILE A O 1
ATOM 639 N N . CYS A 1 82 ? 23.429 48.914 49.961 1.00 19.76 82 CYS A N 1
ATOM 640 C CA . CYS A 1 82 ? 24.198 49.923 50.679 1.00 22.84 82 CYS A CA 1
ATOM 641 C C . CYS A 1 82 ? 25.226 50.581 49.767 1.00 22.79 82 CYS A C 1
ATOM 642 O O . CYS A 1 82 ? 25.956 49.902 49.036 1.00 25.00 82 CYS A O 1
ATOM 645 N N . ASP A 1 83 ? 25.271 51.912 49.817 1.00 24.83 83 ASP A N 1
ATOM 646 C CA . ASP A 1 83 ? 26.148 52.692 48.955 1.00 25.99 83 ASP A CA 1
ATOM 647 C C . ASP A 1 83 ? 27.607 52.287 49.131 1.00 25.88 83 ASP A C 1
ATOM 648 O O . ASP A 1 83 ? 28.063 51.999 50.240 1.00 25.93 83 ASP A O 1
ATOM 653 N N . ALA A 1 84 ? 28.345 52.293 48.019 1.00 27.25 84 ALA A N 1
ATOM 654 C CA . ALA A 1 84 ? 29.728 51.825 48.036 1.00 27.48 84 ALA A CA 1
ATOM 655 C C . ALA A 1 84 ? 30.603 52.680 48.944 1.00 30.25 84 ALA A C 1
ATOM 656 O O . ALA A 1 84 ? 31.503 52.163 49.616 1.00 31.00 84 ALA A O 1
ATOM 658 N N . ARG A 1 85 ? 30.362 53.988 48.979 1.00 31.65 85 ARG A N 1
ATOM 659 C CA . ARG A 1 85 ? 31.223 54.891 49.733 1.00 31.77 85 ARG A CA 1
ATOM 660 C C . ARG A 1 85 ? 30.678 55.235 51.113 1.00 32.95 85 ARG A C 1
ATOM 661 O O . ARG A 1 85 ? 31.444 55.279 52.081 1.00 34.50 85 ARG A O 1
ATOM 669 N N . THR A 1 86 ? 29.373 55.474 51.230 1.00 31.48 86 THR A N 1
ATOM 670 C CA . THR A 1 86 ? 28.775 55.968 52.464 1.00 31.80 86 THR A CA 1
ATOM 671 C C . THR A 1 86 ? 27.856 54.951 53.125 1.00 27.37 86 THR A C 1
ATOM 672 O O . THR A 1 86 ? 27.127 55.308 54.056 1.00 27.59 86 THR A O 1
ATOM 676 N N . GLY A 1 87 ? 27.883 53.697 52.683 1.00 23.41 87 GLY A N 1
ATOM 677 C CA . GLY A 1 87 ? 26.863 52.742 53.072 1.00 21.72 87 GLY A CA 1
ATOM 678 C C . GLY A 1 87 ? 27.135 51.848 54.266 1.00 21.76 87 GLY A C 1
ATOM 679 O O . GLY A 1 87 ? 26.611 50.734 54.327 1.00 22.78 87 GLY A O 1
ATOM 680 N N A SER A 1 88 ? 27.937 52.303 55.222 0.50 21.18 88 SER A N 1
ATOM 681 N N B SER A 1 88 ? 27.938 52.316 55.217 0.50 20.76 88 SER A N 1
ATOM 682 C CA A SER A 1 88 ? 28.142 51.502 56.420 0.50 20.75 88 SER A CA 1
ATOM 683 C CA B SER A 1 88 ? 28.140 51.571 56.452 0.50 19.82 88 SER A CA 1
ATOM 684 C C A SER A 1 88 ? 26.883 51.511 57.282 0.50 20.25 88 SER A C 1
ATOM 685 C C B SER A 1 88 ? 26.834 51.495 57.239 0.50 19.91 88 SER A C 1
ATOM 686 O O A SER A 1 88 ? 26.133 52.490 57.323 0.50 22.66 88 SER A O 1
ATOM 687 O O B SER A 1 88 ? 26.001 52.404 57.190 0.50 22.87 88 SER A O 1
ATOM 692 N N . GLY A 1 89 ? 26.658 50.397 57.975 1.00 18.55 89 GLY A N 1
ATOM 693 C CA . GLY A 1 89 ? 25.432 50.219 58.745 1.00 16.82 89 GLY A CA 1
ATOM 694 C C . GLY A 1 89 ? 25.433 51.023 60.040 1.00 16.98 89 GLY A C 1
ATOM 695 O O . GLY A 1 89 ? 26.423 51.072 60.767 1.00 20.03 89 GLY A O 1
ATOM 696 N N . VAL A 1 90 ? 24.298 51.649 60.323 1.00 18.26 90 VAL A N 1
ATOM 697 C CA . VAL A 1 90 ? 24.145 52.440 61.549 1.00 18.87 90 VAL A CA 1
ATOM 698 C C . VAL A 1 90 ? 23.975 51.491 62.734 1.00 17.75 90 VAL A C 1
ATOM 699 O O . VAL A 1 90 ? 23.150 50.567 62.664 1.00 17.94 90 VAL A O 1
ATOM 703 N N . PRO A 1 91 ? 24.718 51.685 63.824 1.00 17.27 91 PRO A N 1
ATOM 704 C CA . PRO A 1 91 ? 24.596 50.780 64.967 1.00 16.96 91 PRO A CA 1
ATOM 705 C C . PRO A 1 91 ? 23.178 50.754 65.498 1.00 16.31 91 PRO A C 1
ATOM 706 O O . PRO A 1 91 ? 22.427 51.738 65.366 1.00 16.64 91 PRO A O 1
ATOM 710 N N . PRO A 1 92 ? 22.765 49.644 66.136 1.00 15.71 92 PRO A N 1
ATOM 711 C CA . PRO A 1 92 ? 23.571 48.444 66.390 1.00 16.33 92 PRO A CA 1
ATOM 712 C C . PRO A 1 92 ? 23.554 47.447 65.232 1.00 16.10 92 PRO A C 1
ATOM 713 O O . PRO A 1 92 ? 22.503 47.178 64.647 1.00 18.65 92 PRO A O 1
ATOM 717 N N . ALA A 1 93 ? 24.723 46.901 64.911 1.00 16.57 93 ALA A N 1
ATOM 718 C CA . ALA A 1 93 ? 24.840 45.925 63.832 1.00 16.72 93 ALA A CA 1
ATOM 719 C C . ALA A 1 93 ? 26.026 45.026 64.147 1.00 15.70 93 ALA A C 1
ATOM 720 O O . ALA A 1 93 ? 27.176 45.477 64.098 1.00 16.23 93 ALA A O 1
ATOM 722 N N . THR A 1 94 ? 25.750 43.771 64.495 1.00 14.49 94 THR A N 1
ATOM 723 C CA . THR A 1 94 ? 26.813 42.792 64.663 1.00 13.84 94 THR A CA 1
ATOM 724 C C . THR A 1 94 ? 27.513 42.577 63.331 1.00 12.46 94 THR A C 1
ATOM 725 O O . THR A 1 94 ? 26.865 42.311 62.315 1.00 14.01 94 THR A O 1
ATOM 729 N N . LEU A 1 95 ? 28.839 42.699 63.332 1.00 12.81 95 LEU A N 1
ATOM 730 C CA . LEU A 1 95 ? 29.621 42.645 62.107 1.00 12.22 95 LEU A CA 1
ATOM 731 C C . LEU A 1 95 ? 30.361 41.323 61.994 1.00 13.81 95 LEU A C 1
ATOM 732 O O . LEU A 1 95 ? 30.861 40.787 62.990 1.00 14.14 95 LEU A O 1
ATOM 737 N N . ALA A 1 96 ? 30.454 40.822 60.767 1.00 13.37 96 ALA A N 1
ATOM 738 C CA . ALA A 1 96 ? 31.406 39.782 60.391 1.00 12.87 96 ALA A CA 1
ATOM 739 C C . ALA A 1 96 ? 32.424 40.476 59.492 1.00 13.91 96 ALA A C 1
ATOM 740 O O . ALA A 1 96 ? 32.124 40.806 58.341 1.00 15.67 96 ALA A O 1
ATOM 742 N N . GLU A 1 97 ? 33.615 40.727 60.031 1.00 14.93 97 GLU A N 1
ATOM 743 C CA . GLU A 1 97 ? 34.645 41.498 59.347 1.00 16.61 97 GLU A CA 1
ATOM 744 C C . GLU A 1 97 ? 35.700 40.570 58.767 1.00 14.33 97 GLU A C 1
ATOM 745 O O . GLU A 1 97 ? 36.039 39.549 59.370 1.00 15.72 97 GLU A O 1
ATOM 751 N N . PHE A 1 98 ? 36.229 40.944 57.602 1.00 15.66 98 PHE A N 1
ATOM 752 C CA . PHE A 1 98 ? 37.223 40.150 56.894 1.00 15.44 98 PHE A CA 1
ATOM 753 C C . PHE A 1 98 ? 38.306 41.051 56.321 1.00 16.55 98 PHE A C 1
ATOM 754 O O . PHE A 1 98 ? 38.015 42.126 55.788 1.00 18.63 98 PHE A O 1
ATOM 762 N N . LYS A 1 99 ? 39.555 40.602 56.434 1.00 17.97 99 LYS A N 1
ATOM 763 C CA . LYS A 1 99 ? 40.677 41.154 55.675 1.00 18.49 99 LYS A CA 1
ATOM 764 C C . LYS A 1 99 ? 41.395 39.963 55.055 1.00 19.68 99 LYS A C 1
ATOM 765 O O . LYS A 1 99 ? 42.205 39.307 55.717 1.00 21.80 99 LYS A O 1
ATOM 771 N N . LEU A 1 100 ? 41.092 39.674 53.795 1.00 21.11 100 LEU A N 1
ATOM 772 C CA . LEU A 1 100 ? 41.681 38.521 53.134 1.00 19.96 100 LEU A CA 1
ATOM 773 C C . LEU A 1 100 ? 43.109 38.827 52.712 1.00 21.23 100 LEU A C 1
ATOM 774 O O . LEU A 1 100 ? 43.431 39.957 52.330 1.00 23.05 100 LEU A O 1
ATOM 779 N N . ASN A 1 101 ? 43.968 37.812 52.799 1.00 22.54 101 ASN A N 1
ATOM 780 C CA . ASN A 1 101 ? 45.341 37.894 52.305 1.00 25.70 101 ASN A CA 1
ATOM 781 C C . ASN A 1 101 ? 46.074 39.102 52.886 1.00 29.32 101 ASN A C 1
ATOM 782 O O . ASN A 1 101 ? 46.637 39.930 52.166 1.00 31.75 101 ASN A O 1
ATOM 787 N N . GLY A 1 102 ? 46.048 39.202 54.208 1.00 27.85 102 GLY A N 1
ATOM 788 C CA . GLY A 1 102 ? 46.690 40.285 54.927 1.00 27.97 102 GLY A CA 1
ATOM 789 C C . GLY A 1 102 ? 48.132 39.988 55.275 1.00 30.55 102 GLY A C 1
ATOM 790 O O . GLY A 1 102 ? 48.830 39.253 54.568 1.00 31.65 102 GLY A O 1
ATOM 791 N N . ASP A 1 103 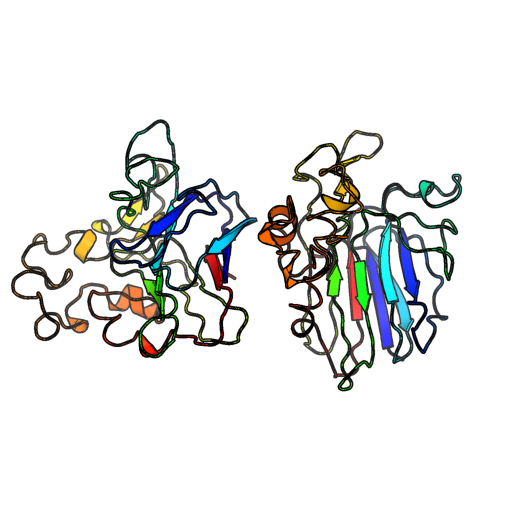? 48.581 40.570 56.387 1.00 33.99 103 ASP A N 1
ATOM 792 C CA . ASP A 1 103 ? 49.966 40.427 56.814 1.00 37.15 103 ASP A CA 1
ATOM 793 C C . ASP A 1 103 ? 50.328 38.959 56.998 1.00 35.48 103 ASP A C 1
ATOM 794 O O . ASP A 1 103 ? 49.542 38.166 57.523 1.00 36.41 103 ASP A O 1
ATOM 799 N N . GLY A 1 104 ? 51.533 38.600 56.560 1.00 33.86 104 GLY A N 1
ATOM 800 C CA . GLY A 1 104 ? 51.981 37.227 56.669 1.00 37.10 104 GLY A CA 1
ATOM 801 C C . GLY A 1 104 ? 51.214 36.240 55.823 1.00 37.59 104 GLY A C 1
ATOM 802 O O . GLY A 1 104 ? 51.252 35.039 56.105 1.00 39.55 104 GLY A O 1
ATOM 803 N N . GLY A 1 105 ? 50.514 36.708 54.792 1.00 37.64 105 GLY A N 1
ATOM 804 C CA . GLY A 1 105 ? 49.762 35.817 53.929 1.00 39.27 105 GLY A CA 1
ATOM 805 C C . GLY A 1 105 ? 48.579 35.147 54.590 1.00 38.37 105 GLY A C 1
ATOM 806 O O . GLY A 1 105 ? 48.165 34.067 54.157 1.00 45.94 105 GLY A O 1
ATOM 807 N N A LYS A 1 106 ? 48.019 35.761 55.627 0.65 29.42 106 LYS A N 1
ATOM 808 N N B LYS A 1 106 ? 48.015 35.764 55.623 0.35 32.99 106 LYS A N 1
ATOM 809 C CA A LYS A 1 106 ? 46.907 35.195 56.373 0.65 27.84 106 LYS A CA 1
ATOM 810 C CA B LYS A 1 106 ? 46.910 35.197 56.378 0.35 30.37 106 LYS A CA 1
ATOM 811 C C A LYS A 1 106 ? 45.647 36.013 56.132 0.65 27.13 106 LYS A C 1
ATOM 812 C C B LYS A 1 106 ? 45.647 36.017 56.158 0.35 27.91 106 LYS A C 1
ATOM 813 O O A LYS A 1 106 ? 45.708 37.220 55.882 0.65 28.09 106 LYS A O 1
ATOM 814 O O B LYS A 1 106 ? 45.705 37.232 55.944 0.35 28.25 106 LYS A O 1
ATOM 825 N N . ASP A 1 107 ? 44.501 35.341 56.216 1.00 25.34 107 ASP A N 1
ATOM 826 C CA . ASP A 1 107 ? 43.227 36.034 56.315 1.00 22.90 107 ASP A CA 1
ATOM 827 C C . ASP A 1 107 ? 43.012 36.409 57.772 1.00 21.45 107 ASP A C 1
ATOM 828 O O . ASP A 1 107 ? 43.390 35.663 58.678 1.00 23.29 107 ASP A O 1
ATOM 833 N N . TYR A 1 108 ? 42.397 37.564 57.998 1.00 21.91 108 TYR A N 1
ATOM 834 C CA . TYR A 1 108 ? 41.967 37.976 59.326 1.00 20.81 108 TYR A CA 1
ATOM 835 C C . TYR A 1 108 ? 40.465 38.199 59.295 1.00 19.25 108 TYR A C 1
ATOM 836 O O . TYR A 1 108 ? 39.947 38.837 58.372 1.00 25.49 108 TYR A O 1
ATOM 845 N N . TYR A 1 109 ? 39.767 37.666 60.292 1.00 17.43 109 TYR A N 1
ATOM 846 C CA . TYR A 1 109 ? 38.326 37.831 60.373 1.00 16.89 109 TYR A CA 1
ATOM 847 C C . TYR A 1 109 ? 37.930 37.955 61.836 1.00 17.61 109 TYR A C 1
ATOM 848 O O . TYR A 1 109 ? 38.727 37.679 62.735 1.00 17.71 109 TYR A O 1
ATOM 857 N N . ASP A 1 110 ? 36.697 38.397 62.077 1.00 16.48 110 ASP A N 1
ATOM 858 C CA . ASP A 1 110 ? 36.220 38.518 63.449 1.00 14.56 110 ASP A CA 1
ATOM 859 C C . ASP A 1 110 ? 34.732 38.824 63.451 1.00 13.48 110 ASP A C 1
ATOM 860 O O . ASP A 1 110 ? 34.170 39.298 62.458 1.00 14.78 110 ASP A O 1
ATOM 865 N N . VAL A 1 111 ? 34.104 38.539 64.587 1.00 14.89 111 VAL A N 1
ATOM 866 C CA . VAL A 1 111 ? 32.764 39.013 64.899 1.00 13.75 111 VAL A CA 1
ATOM 867 C C . VAL A 1 111 ? 32.931 40.213 65.814 1.00 14.39 111 VAL A C 1
ATOM 868 O O . VAL A 1 111 ? 33.688 40.149 66.790 1.00 15.88 111 VAL A O 1
ATOM 872 N N . SER A 1 112 ? 32.260 41.318 65.493 1.00 12.74 112 SER A N 1
ATOM 873 C CA . SER A 1 112 ? 32.424 42.554 66.251 1.00 13.51 112 SER A CA 1
ATOM 874 C C . SER A 1 112 ? 31.082 43.092 66.723 1.00 13.48 112 SER A C 1
ATOM 875 O O . SER A 1 112 ? 30.204 43.393 65.904 1.00 14.51 112 SER A O 1
ATOM 878 N N . ASN A 1 113 ? 30.955 43.259 68.037 1.00 13.57 113 ASN A N 1
ATOM 879 C CA . ASN A 1 113 ? 29.860 43.984 68.667 1.00 12.96 113 ASN A CA 1
ATOM 880 C C . ASN A 1 113 ? 30.347 45.278 69.318 1.00 13.58 113 ASN A C 1
ATOM 881 O O . ASN A 1 113 ? 29.760 45.741 70.298 1.00 15.97 113 ASN A O 1
ATOM 886 N N . VAL A 1 114 ? 31.419 45.873 68.779 1.00 13.61 114 VAL A N 1
ATOM 887 C CA . VAL A 1 114 ? 32.023 47.052 69.404 1.00 13.93 114 VAL A CA 1
ATOM 888 C C . VAL A 1 114 ? 31.008 48.181 69.545 1.00 13.79 114 VAL A C 1
ATOM 889 O O . VAL A 1 114 ? 30.960 48.868 70.572 1.00 16.46 114 VAL A O 1
ATOM 893 N N . ASP A 1 115 ? 30.181 48.394 68.526 1.00 14.79 115 ASP A N 1
ATOM 894 C CA . ASP A 1 115 ? 29.203 49.476 68.553 1.00 15.49 115 ASP A CA 1
ATOM 895 C C . ASP A 1 115 ? 27.826 49.008 68.999 1.00 16.75 115 ASP A C 1
ATOM 896 O O . ASP A 1 115 ? 26.863 49.782 68.946 1.00 18.48 115 ASP A O 1
ATOM 901 N N . GLY A 1 116 ? 27.721 47.774 69.466 1.00 15.45 116 GLY A N 1
ATOM 902 C CA . GLY A 1 116 ? 26.455 47.169 69.816 1.00 15.67 116 GLY A CA 1
ATOM 903 C C . GLY A 1 116 ? 26.221 45.884 69.046 1.00 15.58 116 GLY A C 1
ATOM 904 O O . GLY A 1 116 ? 26.963 45.522 68.135 1.00 17.93 116 GLY A O 1
ATOM 905 N N . SER A 1 117 ? 25.148 45.201 69.441 1.00 14.97 117 SER A N 1
ATOM 906 C CA . SER A 1 117 ? 24.801 43.899 68.900 1.00 14.66 117 SER A CA 1
ATOM 907 C C . SER A 1 117 ? 23.372 43.937 68.377 1.00 13.50 117 SER A C 1
ATOM 908 O O . SER A 1 117 ? 22.518 44.644 68.918 1.00 17.18 117 SER A O 1
ATOM 911 N N . ASN A 1 118 ? 23.105 43.169 67.320 1.00 15.20 118 ASN A N 1
ATOM 912 C CA . ASN A 1 118 ? 21.720 42.982 66.892 1.00 14.99 118 ASN A CA 1
ATOM 913 C C . ASN A 1 118 ? 21.334 41.556 66.522 1.00 17.69 118 ASN A C 1
ATOM 914 O O . ASN A 1 118 ? 20.142 41.233 66.592 1.00 21.59 118 ASN A O 1
ATOM 919 N N . LEU A 1 119 ? 22.274 40.683 66.154 1.00 17.55 119 LEU A N 1
ATOM 920 C CA . LEU A 1 119 ? 21.946 39.322 65.748 1.00 18.48 119 LEU A CA 1
ATOM 921 C C . LEU A 1 119 ? 23.068 38.389 66.172 1.00 17.18 119 LEU A C 1
ATOM 922 O O . LEU A 1 119 ? 24.241 38.779 66.099 1.00 16.39 119 LEU A O 1
ATOM 927 N N . PRO A 1 120 ? 22.756 37.162 66.589 1.00 17.98 120 PRO A N 1
ATOM 928 C CA . PRO A 1 120 ? 23.814 36.160 66.758 1.00 17.99 120 PRO A CA 1
ATOM 929 C C . PRO A 1 120 ? 24.422 35.811 65.407 1.00 17.90 120 PRO A C 1
ATOM 930 O O . PRO A 1 120 ? 23.725 35.753 64.392 1.00 18.86 120 PRO A O 1
ATOM 934 N N . VAL A 1 121 ? 25.738 35.594 65.395 1.00 16.96 121 VAL A N 1
ATOM 935 C CA . VAL A 1 121 ? 26.502 35.413 64.161 1.00 18.31 121 VAL A CA 1
ATOM 936 C C . VAL A 1 121 ? 27.587 34.370 64.385 1.00 17.59 121 VAL A C 1
ATOM 937 O O . VAL A 1 121 ? 28.237 34.348 65.434 1.00 21.31 121 VAL A O 1
ATOM 941 N N . LEU A 1 122 ? 27.790 33.510 63.387 1.00 15.27 122 LEU A N 1
ATOM 942 C CA . LEU A 1 122 ? 28.894 32.561 63.361 1.00 15.89 122 LEU A CA 1
ATOM 943 C C . LEU A 1 122 ? 29.651 32.747 62.053 1.00 15.91 122 LEU A C 1
ATOM 944 O O . LEU A 1 122 ? 29.029 32.848 60.990 1.00 16.80 122 LEU A O 1
ATOM 949 N N . ILE A 1 123 ? 30.982 32.794 62.126 1.00 15.66 123 ILE A N 1
ATOM 950 C CA . ILE A 1 123 ? 31.838 32.752 60.942 1.00 16.01 123 ILE A CA 1
ATOM 951 C C . ILE A 1 123 ? 32.495 31.382 60.892 1.00 17.83 123 ILE A C 1
ATOM 952 O O . ILE A 1 123 ? 33.326 31.054 61.748 1.00 20.30 123 ILE A O 1
ATOM 957 N N A SER A 1 124 ? 32.139 30.582 59.893 0.77 17.22 124 SER A N 1
ATOM 958 N N B SER A 1 124 ? 32.131 30.589 59.889 0.23 18.40 124 SER A N 1
ATOM 959 C CA A SER A 1 124 ? 32.723 29.260 59.726 0.77 16.82 124 SER A CA 1
ATOM 960 C CA B SER A 1 124 ? 32.676 29.256 59.681 0.23 19.01 124 SER A CA 1
ATOM 961 C C A SER A 1 124 ? 33.495 29.195 58.414 0.77 18.40 124 SER A C 1
ATOM 962 C C B SER A 1 124 ? 33.576 29.249 58.452 0.23 18.82 124 SER A C 1
ATOM 963 O O A SER A 1 124 ? 33.365 30.055 57.540 0.77 19.45 124 SER A O 1
ATOM 964 O O B SER A 1 124 ? 33.614 30.202 57.668 0.23 17.97 124 SER A O 1
ATOM 969 N N . ASN A 1 125 ? 34.305 28.149 58.285 1.00 20.62 125 ASN A N 1
ATOM 970 C CA . ASN A 1 125 ? 35.162 27.983 57.122 1.00 21.69 125 ASN A CA 1
ATOM 971 C C . ASN A 1 125 ? 35.290 26.498 56.822 1.00 24.18 125 ASN A C 1
ATOM 972 O O . ASN A 1 125 ? 34.877 25.647 57.612 1.00 27.14 125 ASN A O 1
ATOM 977 N N . ASN A 1 126 ? 35.871 26.198 55.662 1.00 25.13 126 ASN A N 1
ATOM 978 C CA . ASN A 1 126 ? 36.003 24.825 55.190 1.00 26.80 126 ASN A CA 1
ATOM 979 C C . ASN A 1 126 ? 37.431 24.297 55.291 1.00 27.76 126 ASN A C 1
ATOM 980 O O . ASN A 1 126 ? 37.781 23.334 54.600 1.00 31.51 126 ASN A O 1
ATOM 985 N N . LYS A 1 127 ? 38.259 24.898 56.152 1.00 29.21 127 LYS A N 1
ATOM 986 C CA . LYS A 1 127 ? 39.660 24.513 56.280 1.00 30.11 127 LYS A CA 1
ATOM 987 C C . LYS A 1 127 ? 40.062 24.172 57.711 1.00 30.87 127 LYS A C 1
ATOM 988 O O . LYS A 1 127 ? 41.254 23.964 57.969 1.00 32.29 127 LYS A O 1
ATOM 994 N N . GLY A 1 128 ? 39.116 24.113 58.645 1.00 30.46 128 GLY A N 1
ATOM 995 C CA . GLY A 1 128 ? 39.456 23.811 60.021 1.00 29.47 128 GLY A CA 1
ATOM 996 C C . GLY A 1 128 ? 40.084 24.952 60.788 1.00 29.72 128 GLY A C 1
ATOM 997 O O . GLY A 1 128 ? 40.669 24.723 61.851 1.00 32.32 128 GLY A O 1
ATOM 998 N N . CYS A 1 129 ? 39.979 26.175 60.285 1.00 28.12 129 CYS A N 1
ATOM 999 C CA . CYS A 1 129 ? 40.559 27.335 60.939 1.00 26.25 129 CYS A CA 1
ATOM 1000 C C . CYS A 1 129 ? 39.631 27.812 62.054 1.00 24.49 129 CYS A C 1
ATOM 1001 O O . CYS A 1 129 ? 38.469 27.402 62.126 1.00 25.04 129 CYS A O 1
ATOM 1004 N N . PRO A 1 130 ? 40.123 28.666 62.958 1.00 24.07 130 PRO A N 1
ATOM 1005 C CA . PRO A 1 130 ? 39.278 29.138 64.064 1.00 22.83 130 PRO A CA 1
ATOM 1006 C C . PRO A 1 130 ? 37.977 29.755 63.569 1.00 21.66 130 PRO A C 1
ATOM 1007 O O . PRO A 1 130 ? 37.930 30.408 62.523 1.00 22.65 130 PRO A O 1
ATOM 1011 N N A SER A 1 131 ? 36.909 29.536 64.334 0.65 21.38 131 SER A N 1
ATOM 1012 N N B SER A 1 131 ? 36.910 29.545 64.338 0.35 20.60 131 SER A N 1
ATOM 1013 C CA A SER A 1 131 ? 35.559 29.932 63.937 0.65 21.58 131 SER A CA 1
ATOM 1014 C CA B SER A 1 131 ? 35.560 29.936 63.938 0.35 19.79 131 SER A CA 1
ATOM 1015 C C A SER A 1 131 ? 34.919 30.746 65.053 0.65 21.23 131 SER A C 1
ATOM 1016 C C B SER A 1 131 ? 34.919 30.744 65.057 0.35 20.24 131 SER A C 1
ATOM 1017 O O A SER A 1 131 ? 34.340 30.170 65.992 0.65 23.61 131 SER A O 1
ATOM 1018 O O B SER A 1 131 ? 34.346 30.178 65.998 0.35 22.09 131 SER A O 1
ATOM 1023 N N . PRO A 1 132 ? 34.991 32.072 64.988 1.00 18.71 132 PRO A N 1
ATOM 1024 C CA . PRO A 1 132 ? 34.401 32.901 66.042 1.00 17.46 132 PRO A CA 1
ATOM 1025 C C . PRO A 1 132 ? 32.891 33.011 65.903 1.00 18.08 132 PRO A C 1
ATOM 1026 O O . PRO A 1 132 ? 32.333 32.964 64.805 1.00 18.95 132 PRO A O 1
ATOM 1030 N N . SER A 1 133 ? 32.227 33.186 67.043 1.00 18.55 133 SER A N 1
ATOM 1031 C CA . SER A 1 133 ? 30.777 33.292 67.036 1.00 17.89 133 SER A CA 1
ATOM 1032 C C . SER A 1 133 ? 30.299 34.089 68.240 1.00 19.63 133 SER A C 1
ATOM 1033 O O . SER A 1 133 ? 31.002 34.230 69.245 1.00 22.76 133 SER A O 1
ATOM 1036 N N . CYS A 1 134 ? 29.092 34.628 68.104 1.00 19.32 134 CYS A N 1
ATOM 1037 C CA . CYS A 1 134 ? 28.290 35.114 69.223 1.00 20.19 134 CYS A CA 1
ATOM 1038 C C . CYS A 1 134 ? 26.961 34.391 69.040 1.00 20.40 134 CYS A C 1
ATOM 1039 O O . CYS A 1 134 ? 26.122 34.828 68.250 1.00 21.34 134 CYS A O 1
ATOM 1042 N N . ARG A 1 135 ? 26.790 33.265 69.729 1.00 21.82 135 ARG A N 1
ATOM 1043 C CA . ARG A 1 135 ? 25.642 32.399 69.484 1.00 25.76 135 ARG A CA 1
ATOM 1044 C C . ARG A 1 135 ? 24.443 32.725 70.358 1.00 26.40 135 ARG A C 1
ATOM 1045 O O . ARG A 1 135 ? 23.305 32.442 69.961 1.00 29.22 135 ARG A O 1
ATOM 1053 N N . VAL A 1 136 ? 24.662 33.297 71.537 1.00 28.65 136 VAL A N 1
ATOM 1054 C CA . VAL A 1 136 ? 23.548 33.610 72.421 1.00 28.42 136 VAL A CA 1
ATOM 1055 C C . VAL A 1 136 ? 22.926 34.946 72.026 1.00 26.72 136 VAL A C 1
ATOM 1056 O O . VAL A 1 136 ? 23.560 35.807 71.411 1.00 26.91 136 VAL A O 1
ATOM 1060 N N . ASP A 1 137 ? 21.658 35.108 72.383 1.00 24.59 137 ASP A N 1
ATOM 1061 C CA . ASP A 1 137 ? 20.904 36.313 72.068 1.00 24.57 137 ASP A CA 1
ATOM 1062 C C . ASP A 1 137 ? 21.173 37.348 73.154 1.00 22.85 137 ASP A C 1
ATOM 1063 O O . ASP A 1 137 ? 20.887 37.109 74.332 1.00 28.41 137 ASP A O 1
ATOM 1068 N N . LEU A 1 138 ? 21.730 38.490 72.760 1.00 20.43 138 LEU A N 1
ATOM 1069 C CA . LEU A 1 138 ? 22.078 39.548 73.702 1.00 18.32 138 LEU A CA 1
ATOM 1070 C C . LEU A 1 138 ? 20.949 40.546 73.923 1.00 17.51 138 LEU A C 1
ATOM 1071 O O . LEU A 1 138 ? 21.076 41.422 74.784 1.00 20.08 138 LEU A O 1
ATOM 1076 N N . ASN A 1 139 ? 19.851 40.431 73.176 1.00 19.19 139 ASN A N 1
ATOM 1077 C CA . ASN A 1 139 ? 18.795 41.437 73.271 1.00 18.08 139 ASN A CA 1
ATOM 1078 C C . ASN A 1 139 ? 17.976 41.341 74.553 1.00 20.30 139 ASN A C 1
ATOM 1079 O O . ASN A 1 139 ? 17.755 42.385 75.192 1.00 21.28 139 ASN A O 1
ATOM 1084 N N . PRO A 1 140 ? 17.489 40.167 74.983 1.00 21.04 140 PRO A N 1
ATOM 1085 C CA . PRO A 1 140 ? 16.618 40.150 76.172 1.00 23.49 140 PRO A CA 1
ATOM 1086 C C . PRO A 1 140 ? 17.277 40.704 77.421 1.00 23.55 140 PRO A C 1
ATOM 1087 O O . PRO A 1 140 ? 16.607 41.353 78.235 1.00 25.71 140 PRO A O 1
ATOM 1091 N N . GLY A 1 141 ? 18.574 40.480 77.590 1.00 20.35 141 GLY A N 1
ATOM 1092 C CA . GLY A 1 141 ? 19.281 40.941 78.762 1.00 20.66 141 GLY A CA 1
ATOM 1093 C C . GLY A 1 141 ? 19.975 42.276 78.618 1.00 18.82 141 GLY A C 1
ATOM 1094 O O . GLY A 1 141 ? 20.749 42.647 79.506 1.00 21.69 141 GLY A O 1
ATOM 1095 N N . CYS A 1 142 ? 19.723 43.004 77.531 1.00 17.88 142 CYS A N 1
ATOM 1096 C CA . CYS A 1 142 ? 20.344 44.299 77.306 1.00 19.49 142 CYS A CA 1
ATOM 1097 C C . CYS A 1 142 ? 20.220 45.147 78.571 1.00 20.88 142 CYS A C 1
ATOM 1098 O O . CYS A 1 142 ? 19.098 45.382 79.046 1.00 23.69 142 CYS A O 1
ATOM 1101 N N . PRO A 1 143 ? 21.333 45.584 79.165 1.00 19.23 143 PRO A N 1
ATOM 1102 C CA . PRO A 1 143 ? 21.303 45.959 80.586 1.00 22.82 143 PRO A CA 1
ATOM 1103 C C . PRO A 1 143 ? 20.728 47.329 80.905 1.00 24.62 143 PRO A C 1
ATOM 1104 O O . PRO A 1 143 ? 20.525 47.617 82.092 1.00 31.21 143 PRO A O 1
ATOM 1108 N N . GLU A 1 144 ? 20.450 48.182 79.922 1.00 23.92 144 GLU A N 1
ATOM 1109 C CA . GLU A 1 144 ? 19.930 49.497 80.264 1.00 27.52 144 GLU A CA 1
ATOM 1110 C C . GLU A 1 144 ? 19.058 50.024 79.132 1.00 22.82 144 GLU A C 1
ATOM 1111 O O . GLU A 1 144 ? 19.305 49.745 77.955 1.00 23.89 144 GLU A O 1
ATOM 1117 N N . ASP A 1 145 ? 18.017 50.773 79.512 1.00 24.75 145 ASP A N 1
ATOM 1118 C CA . ASP A 1 145 ? 16.980 51.162 78.560 1.00 26.42 145 ASP A CA 1
ATOM 1119 C C . ASP A 1 145 ? 17.546 51.969 77.398 1.00 24.70 145 ASP A C 1
ATOM 1120 O O . ASP A 1 145 ? 17.115 51.799 76.251 1.00 24.26 145 ASP A O 1
ATOM 1125 N N . ARG A 1 146 ? 18.516 52.846 77.667 1.00 21.70 146 ARG A N 1
ATOM 1126 C CA . ARG A 1 146 ? 19.081 53.663 76.598 1.00 20.15 146 ARG A CA 1
ATOM 1127 C C . ARG A 1 146 ? 19.861 52.840 75.581 1.00 18.74 146 ARG A C 1
ATOM 1128 O O . ARG A 1 146 ? 20.051 53.302 74.448 1.00 21.74 146 ARG A O 1
ATOM 1136 N N . MET A 1 147 ? 20.328 51.640 75.950 1.00 18.00 147 MET A N 1
ATOM 1137 C CA . MET A 1 147 ? 20.970 50.792 74.945 1.00 16.28 147 MET A CA 1
ATOM 1138 C C . MET A 1 147 ? 19.980 49.997 74.101 1.00 16.55 147 MET A C 1
ATOM 1139 O O . MET A 1 147 ? 20.374 49.462 73.057 1.00 16.83 147 MET A O 1
ATOM 1144 N N . LYS A 1 148 ? 18.716 49.907 74.508 1.00 17.48 148 LYS A N 1
ATOM 1145 C CA . LYS A 1 148 ? 17.768 49.073 73.785 1.00 17.92 148 LYS A CA 1
ATOM 1146 C C . LYS A 1 148 ? 17.287 49.770 72.520 1.00 19.26 148 LYS A C 1
ATOM 1147 O O . LYS A 1 148 ? 16.941 50.956 72.539 1.00 21.83 148 LYS A O 1
ATOM 1153 N N . VAL A 1 149 ? 17.276 49.028 71.420 1.00 17.54 149 VAL A N 1
ATOM 1154 C CA . VAL A 1 149 ? 16.542 49.405 70.223 1.00 17.96 149 VAL A CA 1
ATOM 1155 C C . VAL A 1 149 ? 15.323 48.503 70.177 1.00 21.05 149 VAL A C 1
ATOM 1156 O O . VAL A 1 149 ? 15.451 47.273 70.214 1.00 20.36 149 VAL A O 1
ATOM 1160 N N . LYS A 1 150 ? 14.143 49.102 70.134 1.00 22.34 150 LYS A N 1
ATOM 1161 C CA . LYS A 1 150 ? 12.905 48.356 70.257 1.00 23.17 150 LYS A CA 1
ATOM 1162 C C . LYS A 1 150 ? 12.115 48.442 68.959 1.00 24.64 150 LYS A C 1
ATOM 1163 O O . LYS A 1 150 ? 12.190 49.435 68.229 1.00 27.66 150 LYS A O 1
ATOM 1169 N N . ASP A 1 151 ? 11.377 47.378 68.667 1.00 25.43 151 ASP A N 1
ATOM 1170 C CA . ASP A 1 151 ? 10.445 47.401 67.555 1.00 30.08 151 ASP A CA 1
ATOM 1171 C C . ASP A 1 151 ? 9.142 48.088 67.971 1.00 33.95 151 ASP A C 1
ATOM 1172 O O . ASP A 1 151 ? 9.000 48.582 69.094 1.00 35.66 151 ASP A O 1
ATOM 1177 N N . GLY A 1 152 ? 8.173 48.121 67.056 1.00 36.96 152 GLY A N 1
ATOM 1178 C CA . GLY A 1 152 ? 6.900 48.755 67.357 1.00 40.42 152 GLY A CA 1
ATOM 1179 C C . GLY A 1 152 ? 6.120 48.075 68.464 1.00 44.07 152 GLY A C 1
ATOM 1180 O O . GLY A 1 152 ? 5.222 48.690 69.050 1.00 47.03 152 GLY A O 1
ATOM 1181 N N . ARG A 1 153 ? 6.442 46.822 68.763 1.00 44.67 153 ARG A N 1
ATOM 1182 C CA . ARG A 1 153 ? 5.764 46.034 69.781 1.00 47.10 153 ARG A CA 1
ATOM 1183 C C . ARG A 1 153 ? 6.428 46.152 71.149 1.00 43.50 153 ARG A C 1
ATOM 1184 O O . ARG A 1 153 ? 5.911 45.598 72.125 1.00 44.54 153 ARG A O 1
ATOM 1192 N N . GLY A 1 154 ? 7.557 46.855 71.241 1.00 41.37 154 GLY A N 1
ATOM 1193 C CA . GLY A 1 154 ? 8.265 47.021 72.491 1.00 37.09 154 GLY A CA 1
ATOM 1194 C C . GLY A 1 154 ? 9.350 46.002 72.755 1.00 36.24 154 GLY A C 1
ATOM 1195 O O . GLY A 1 154 ? 9.979 46.056 73.820 1.00 37.59 154 GLY A O 1
ATOM 1196 N N . THR A 1 155 ? 9.590 45.080 71.827 1.00 31.02 155 THR A N 1
ATOM 1197 C CA . THR A 1 155 ? 10.593 44.042 72.007 1.00 27.74 155 THR A CA 1
ATOM 1198 C C . THR A 1 155 ? 11.961 44.572 71.599 1.00 25.16 155 THR A C 1
ATOM 1199 O O . THR A 1 155 ? 12.092 45.271 70.591 1.00 27.00 155 THR A O 1
ATOM 1203 N N . THR A 1 156 ? 12.978 44.236 72.390 1.00 23.06 156 THR A N 1
ATOM 1204 C CA . THR A 1 156 ? 14.344 44.634 72.072 1.00 20.27 156 THR A CA 1
ATOM 1205 C C . THR A 1 156 ? 14.857 43.826 70.887 1.00 20.17 156 THR A C 1
ATOM 1206 O O . THR A 1 156 ? 14.862 42.590 70.921 1.00 19.81 156 THR A O 1
ATOM 1210 N N . ILE A 1 157 ? 15.278 44.529 69.835 1.00 19.12 157 ILE A N 1
ATOM 1211 C CA . ILE A 1 157 ? 15.857 43.921 68.644 1.00 17.65 157 ILE A CA 1
ATOM 1212 C C . ILE A 1 157 ? 17.309 44.316 68.433 1.00 16.46 157 ILE A C 1
ATOM 1213 O O . ILE A 1 157 ? 17.923 43.891 67.448 1.00 16.91 157 ILE A O 1
ATOM 1218 N N . GLY A 1 158 ? 17.869 45.129 69.320 1.00 15.64 158 GLY A N 1
ATOM 1219 C CA . GLY A 1 158 ? 19.266 45.503 69.244 1.00 14.84 158 GLY A CA 1
ATOM 1220 C C . GLY A 1 158 ? 19.694 46.070 70.575 1.00 14.11 158 GLY A C 1
ATOM 1221 O O . GLY A 1 158 ? 18.869 46.576 71.344 1.00 16.35 158 GLY A O 1
ATOM 1222 N N . CYS A 1 159 ? 20.990 45.975 70.856 1.00 13.82 159 CYS A N 1
ATOM 1223 C CA . CYS A 1 159 ? 21.542 46.431 72.128 1.00 13.06 159 CYS A CA 1
ATOM 1224 C C . CYS A 1 159 ? 22.806 47.219 71.814 1.00 13.47 159 CYS A C 1
ATOM 1225 O O . CYS A 1 159 ? 23.841 46.629 71.487 1.00 14.57 159 CYS A O 1
ATOM 1228 N N . LEU A 1 160 ? 22.717 48.543 71.925 1.00 15.33 160 LEU A N 1
ATOM 1229 C CA . LEU A 1 160 ? 23.846 49.411 71.630 1.00 15.42 160 LEU A CA 1
ATOM 1230 C C . LEU A 1 160 ? 24.927 49.254 72.692 1.00 14.97 160 LEU A C 1
ATOM 1231 O O . LEU A 1 160 ? 24.651 48.922 73.848 1.00 15.45 160 LEU A O 1
ATOM 1236 N N . SER A 1 161 ? 26.174 49.497 72.293 1.00 15.05 161 SER A N 1
ATOM 1237 C CA . SER A 1 161 ? 27.234 49.616 73.283 1.00 15.48 161 SER A CA 1
ATOM 1238 C C . SER A 1 161 ? 26.964 50.833 74.165 1.00 15.76 161 SER A C 1
ATOM 1239 O O . SER A 1 161 ? 26.176 51.719 73.820 1.00 16.19 161 SER A O 1
ATOM 1242 N N . ALA A 1 162 ? 27.622 50.870 75.328 1.00 15.70 162 ALA A N 1
ATOM 1243 C CA . ALA A 1 162 ? 27.490 52.037 76.199 1.00 16.05 162 ALA A CA 1
ATOM 1244 C C . ALA A 1 162 ? 27.915 53.306 75.472 1.00 19.74 162 ALA A C 1
ATOM 1245 O O . ALA A 1 162 ? 27.311 54.373 75.647 1.00 18.07 162 ALA A O 1
ATOM 1247 N N . CYS A 1 163 ? 28.960 53.203 74.651 1.00 18.86 163 CYS A N 1
ATOM 1248 C CA . CYS A 1 163 ? 29.412 54.332 73.849 1.00 19.46 163 CYS A CA 1
ATOM 1249 C C . CYS A 1 163 ? 28.313 54.838 72.926 1.00 19.52 163 CYS A C 1
ATOM 1250 O O . CYS A 1 163 ? 27.994 56.034 72.918 1.00 20.78 163 CYS A O 1
ATOM 1253 N N . GLN A 1 164 ? 27.727 53.942 72.127 1.00 16.81 164 GLN A N 1
ATOM 1254 C CA . GLN A 1 164 ? 26.739 54.366 71.141 1.00 17.67 164 GLN A CA 1
ATOM 1255 C C . GLN A 1 164 ? 25.425 54.790 71.782 1.00 18.84 164 GLN A C 1
ATOM 1256 O O . GLN A 1 164 ? 24.686 55.582 71.186 1.00 20.93 164 GLN A O 1
ATOM 1262 N N . ALA A 1 165 ? 25.120 54.282 72.976 1.00 17.29 165 ALA A N 1
ATOM 1263 C CA . ALA A 1 165 ? 23.950 54.717 73.728 1.00 18.44 165 ALA A CA 1
ATOM 1264 C C . ALA A 1 165 ? 24.171 56.037 74.449 1.00 20.19 165 ALA A C 1
ATOM 1265 O O . ALA A 1 165 ? 23.228 56.550 75.062 1.00 20.56 165 ALA A O 1
ATOM 1267 N N . ASN A 1 166 ? 25.389 56.579 74.403 1.00 19.51 166 ASN A N 1
ATOM 1268 C CA . ASN A 1 166 ? 25.709 57.877 74.997 1.00 22.09 166 ASN A CA 1
ATOM 1269 C C . ASN A 1 166 ? 25.430 57.891 76.500 1.00 22.48 166 ASN A C 1
ATOM 1270 O O . ASN A 1 166 ? 24.958 58.888 77.055 1.00 23.14 166 ASN A O 1
ATOM 1275 N N . LEU A 1 167 ? 25.728 56.769 77.167 1.00 21.59 167 LEU A N 1
ATOM 1276 C CA . LEU A 1 167 ? 25.424 56.647 78.593 1.00 23.39 167 LEU A CA 1
ATOM 1277 C C . LEU A 1 167 ? 26.156 57.698 79.417 1.00 27.24 167 LEU A C 1
ATOM 1278 O O . LEU A 1 167 ? 25.591 58.255 80.365 1.00 29.00 167 LEU A O 1
ATOM 1283 N N . ASP A 1 168 ? 27.412 57.980 79.078 1.00 28.41 168 ASP A N 1
ATOM 1284 C CA . ASP A 1 168 ? 28.178 58.992 79.795 1.00 30.92 168 ASP A CA 1
ATOM 1285 C C . ASP A 1 168 ? 27.858 60.419 79.361 1.00 32.66 168 ASP A C 1
ATOM 1286 O O . ASP A 1 168 ? 28.373 61.363 79.971 1.00 36.26 168 ASP A O 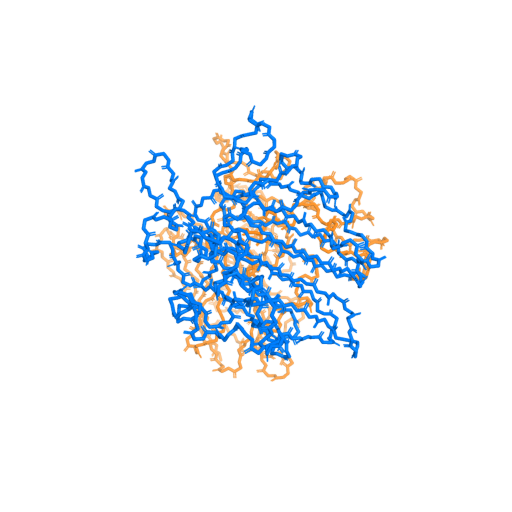1
ATOM 1291 N N . GLY A 1 169 ? 27.021 60.597 78.340 1.00 32.86 169 GLY A N 1
ATOM 1292 C CA . GLY A 1 169 ? 26.622 61.922 77.905 1.00 34.08 169 GLY A CA 1
ATOM 1293 C C . GLY A 1 169 ? 27.725 62.749 77.289 1.00 34.80 169 GLY A C 1
ATOM 1294 O O . GLY A 1 169 ? 27.570 63.966 77.149 1.00 36.15 169 GLY A O 1
ATOM 1295 N N . ASN A 1 170 ? 28.834 62.121 76.894 1.00 35.25 170 ASN A N 1
ATOM 1296 C CA . ASN A 1 170 ? 30.023 62.854 76.487 1.00 38.57 170 ASN A CA 1
ATOM 1297 C C . ASN A 1 170 ? 30.780 62.036 75.438 1.00 35.95 170 ASN A C 1
ATOM 1298 O O . ASN A 1 170 ? 31.858 61.502 75.690 1.00 33.09 170 ASN A O 1
ATOM 1303 N N . HIS A 1 171 ? 30.210 61.963 74.231 1.00 35.84 171 HIS A N 1
ATOM 1304 C CA . HIS A 1 171 ? 30.811 61.164 73.165 1.00 38.09 171 HIS A CA 1
ATOM 1305 C C . HIS A 1 171 ? 32.227 61.622 72.836 1.00 35.75 171 HIS A C 1
ATOM 1306 O O . HIS A 1 171 ? 33.068 60.802 72.449 1.00 34.28 171 HIS A O 1
ATOM 1313 N N . GLY A 1 172 ? 32.512 62.911 72.991 1.00 33.12 172 GLY A N 1
ATOM 1314 C CA . GLY A 1 172 ? 33.789 63.496 72.640 1.00 29.03 172 GLY A CA 1
ATOM 1315 C C . GLY A 1 172 ? 34.853 63.463 73.716 1.00 27.34 172 GLY A C 1
ATOM 1316 O O . GLY A 1 172 ? 35.917 64.067 73.541 1.00 27.23 172 GLY A O 1
ATOM 1317 N N . ASN A 1 173 ? 34.603 62.783 74.830 1.00 27.60 173 ASN A N 1
ATOM 1318 C CA . ASN A 1 173 ? 35.614 62.615 75.864 1.00 24.89 173 ASN A CA 1
ATOM 1319 C C . ASN A 1 173 ? 35.227 61.405 76.700 1.00 25.82 173 ASN A C 1
ATOM 1320 O O . ASN A 1 173 ? 35.007 61.522 77.909 1.00 31.98 173 ASN A O 1
ATOM 1325 N N . SER A 1 174 ? 35.138 60.240 76.061 1.00 21.49 174 SER A N 1
ATOM 1326 C CA . SER A 1 174 ? 34.425 59.099 76.616 1.00 22.30 174 SER A CA 1
ATOM 1327 C C . SER A 1 174 ? 35.359 57.923 76.852 1.00 20.58 174 SER A C 1
ATOM 1328 O O . SER A 1 174 ? 36.073 57.490 75.939 1.00 20.13 174 SER A O 1
ATOM 1331 N N . ALA A 1 175 ? 35.324 57.396 78.076 1.00 19.95 175 ALA A N 1
ATOM 1332 C CA . ALA A 1 175 ? 36.004 56.152 78.405 1.00 19.44 175 ALA A CA 1
ATOM 1333 C C . ALA A 1 175 ? 35.279 54.924 77.872 1.00 20.28 175 ALA A C 1
ATOM 1334 O O . ALA A 1 175 ? 35.819 53.818 77.967 1.00 20.59 175 ALA A O 1
ATOM 1336 N N . ASN A 1 176 ? 34.068 55.086 77.340 1.00 17.96 176 ASN A N 1
ATOM 1337 C CA . ASN A 1 176 ? 33.378 53.996 76.665 1.00 16.64 176 ASN A CA 1
ATOM 1338 C C . ASN A 1 176 ? 33.731 53.947 75.186 1.00 19.26 176 ASN A C 1
ATOM 1339 O O . ASN A 1 176 ? 33.988 52.864 74.645 1.00 21.82 176 ASN A O 1
ATOM 1344 N N . CYS A 1 177 ? 33.750 55.110 74.530 1.00 19.65 177 CYS A N 1
ATOM 1345 C CA . CYS A 1 177 ? 34.076 55.199 73.114 1.00 20.23 177 CYS A CA 1
ATOM 1346 C C . CYS A 1 177 ? 35.571 55.170 72.851 1.00 20.05 177 CYS A C 1
ATOM 1347 O O . CYS A 1 177 ? 35.978 54.870 71.723 1.00 22.02 177 CYS A O 1
ATOM 1350 N N . CYS A 1 178 ? 36.386 55.474 73.861 1.00 19.00 178 CYS A N 1
ATOM 1351 C CA . CYS A 1 178 ? 37.825 55.665 73.702 1.00 19.83 178 CYS A CA 1
ATOM 1352 C C . CYS A 1 178 ? 38.112 56.875 72.808 1.00 18.89 178 CYS A C 1
ATOM 1353 O O . CYS A 1 178 ? 38.728 56.771 71.746 1.00 23.32 178 CYS A O 1
ATOM 1356 N N . THR A 1 179 ? 37.639 58.036 73.262 1.00 20.07 179 THR A N 1
ATOM 1357 C CA . THR A 1 179 ? 37.795 59.297 72.550 1.00 19.91 179 THR A CA 1
ATOM 1358 C C . THR A 1 179 ? 38.305 60.363 73.510 1.00 19.97 179 THR A C 1
ATOM 1359 O O . THR A 1 179 ? 38.254 60.207 74.733 1.00 20.24 179 THR A O 1
ATOM 1363 N N . GLY A 1 180 ? 38.778 61.466 72.934 1.00 22.12 180 GLY A N 1
ATOM 1364 C CA . GLY A 1 180 ? 39.214 62.596 73.742 1.00 22.78 180 GLY A CA 1
ATOM 1365 C C . GLY A 1 180 ? 40.380 62.224 74.636 1.00 21.79 180 GLY A C 1
ATOM 1366 O O . GLY A 1 180 ? 41.409 61.714 74.179 1.00 23.15 180 GLY A O 1
ATOM 1367 N N . SER A 1 181 ? 40.224 62.484 75.936 1.00 21.16 181 SER A N 1
ATOM 1368 C CA . SER A 1 181 ? 41.257 62.135 76.904 1.00 20.31 181 SER A CA 1
ATOM 1369 C C . SER A 1 181 ? 41.447 60.631 77.054 1.00 21.79 181 SER A C 1
ATOM 1370 O O . SER A 1 181 ? 42.362 60.214 77.772 1.00 22.57 181 SER A O 1
ATOM 1373 N N . HIS A 1 182 ? 40.614 59.818 76.399 1.00 20.92 182 HIS A N 1
ATOM 1374 C CA . HIS A 1 182 ? 40.670 58.362 76.476 1.00 20.05 182 HIS A CA 1
ATOM 1375 C C . HIS A 1 182 ? 40.933 57.744 75.107 1.00 21.71 182 HIS A C 1
ATOM 1376 O O . HIS A 1 182 ? 40.523 56.611 74.838 1.00 21.98 182 HIS A O 1
ATOM 1383 N N . GLY A 1 183 ? 41.619 58.474 74.234 1.00 21.65 183 GLY A N 1
ATOM 1384 C CA . GLY A 1 183 ? 41.714 58.082 72.842 1.00 22.71 183 GLY A CA 1
ATOM 1385 C C . GLY A 1 183 ? 42.897 57.219 72.453 1.00 24.88 183 GLY A C 1
ATOM 1386 O O . GLY A 1 183 ? 43.252 57.155 71.273 1.00 26.58 183 GLY A O 1
ATOM 1387 N N A LYS A 1 184 ? 43.521 56.559 73.419 0.59 25.13 184 LYS A N 1
ATOM 1388 N N B LYS A 1 184 ? 43.517 56.558 73.421 0.41 25.00 184 LYS A N 1
ATOM 1389 C CA A LYS A 1 184 ? 44.566 55.598 73.104 0.59 24.85 184 LYS A CA 1
ATOM 1390 C CA B LYS A 1 184 ? 44.606 55.630 73.163 0.41 24.64 184 LYS A CA 1
ATOM 1391 C C A LYS A 1 184 ? 44.493 54.462 74.110 0.59 23.01 184 LYS A C 1
ATOM 1392 C C B LYS A 1 184 ? 44.462 54.450 74.110 0.41 23.25 184 LYS A C 1
ATOM 1393 O O A LYS A 1 184 ? 43.848 54.597 75.157 0.59 22.96 184 LYS A O 1
ATOM 1394 O O B LYS A 1 184 ? 43.740 54.539 75.110 0.41 23.07 184 LYS A O 1
ATOM 1405 N N . PRO A 1 185 ? 45.110 53.315 73.808 1.00 23.53 185 PRO A N 1
ATOM 1406 C CA . PRO A 1 185 ? 44.987 52.153 74.706 1.00 22.74 185 PRO A CA 1
ATOM 1407 C C . PRO A 1 185 ? 45.331 52.435 76.158 1.00 22.42 185 PRO A C 1
ATOM 1408 O O . PRO A 1 185 ? 44.642 51.942 77.062 1.00 22.39 185 PRO A O 1
ATOM 1412 N N . GLU A 1 186 ? 46.367 53.238 76.403 1.00 24.31 186 GLU A N 1
ATOM 1413 C CA . GLU A 1 186 ? 46.808 53.493 77.767 1.00 25.62 186 GLU A CA 1
ATOM 1414 C C . GLU A 1 186 ? 45.755 54.244 78.571 1.00 24.61 186 GLU A C 1
ATOM 1415 O O . GLU A 1 186 ? 45.718 54.132 79.802 1.00 25.34 186 GLU A O 1
ATOM 1421 N N . THR A 1 187 ? 44.891 55.006 77.903 1.00 22.77 187 THR A N 1
ATOM 1422 C CA . THR A 1 187 ? 43.873 55.794 78.582 1.00 22.62 187 THR A CA 1
ATOM 1423 C C . THR A 1 187 ? 42.464 55.257 78.369 1.00 20.64 187 THR A C 1
ATOM 1424 O O . THR A 1 187 ? 41.494 55.935 78.731 1.00 22.47 187 THR A O 1
ATOM 1428 N N . CYS A 1 188 ? 42.310 54.066 77.793 1.00 19.97 188 CYS A N 1
ATOM 1429 C CA . CYS A 1 188 ? 40.987 53.467 77.629 1.00 19.39 188 CYS A CA 1
ATOM 1430 C C . CYS A 1 188 ? 41.066 51.987 77.980 1.00 18.96 188 CYS A C 1
ATOM 1431 O O . CYS A 1 188 ? 41.000 51.112 77.107 1.00 18.66 188 CYS A O 1
ATOM 1434 N N . PRO A 1 189 ? 41.201 51.671 79.266 1.00 18.31 189 PRO A N 1
ATOM 1435 C CA . PRO A 1 189 ? 41.228 50.266 79.683 1.00 19.40 189 PRO A CA 1
ATOM 1436 C C . PRO A 1 189 ? 39.860 49.626 79.515 1.00 20.35 189 PRO A C 1
ATOM 1437 O O . PRO A 1 189 ? 38.823 50.272 79.681 1.00 20.48 189 PRO A O 1
ATOM 1441 N N . LYS A 1 190 ? 39.862 48.327 79.197 1.00 19.04 190 LYS A N 1
ATOM 1442 C CA . LYS A 1 190 ? 38.588 47.639 79.000 1.00 18.40 190 LYS A CA 1
ATOM 1443 C C . LYS A 1 190 ? 37.769 47.604 80.279 1.00 18.68 190 LYS A C 1
ATOM 1444 O O . LYS A 1 190 ? 36.535 47.549 80.227 1.00 21.99 190 LYS A O 1
ATOM 1450 N N . THR A 1 191 ? 38.436 47.640 81.433 1.00 19.05 191 THR A N 1
ATOM 1451 C CA . THR A 1 191 ? 37.755 47.682 82.718 1.00 19.07 191 THR A CA 1
ATOM 1452 C C . THR A 1 191 ? 37.048 49.007 82.974 1.00 21.36 191 THR A C 1
ATOM 1453 O O . THR A 1 191 ? 36.303 49.108 83.955 1.00 24.66 191 THR A O 1
ATOM 1457 N N . GLY A 1 192 ? 37.261 50.016 82.132 1.00 18.51 192 GLY A N 1
ATOM 1458 C CA . GLY A 1 192 ? 36.557 51.276 82.265 1.00 20.24 192 GLY A CA 1
ATOM 1459 C C . GLY A 1 192 ? 35.379 51.419 81.323 1.00 18.40 192 GLY A C 1
ATOM 1460 O O . GLY A 1 192 ? 34.640 52.403 81.400 1.00 19.25 192 GLY A O 1
ATOM 1461 N N . VAL A 1 193 ? 35.190 50.450 80.434 1.00 20.12 193 VAL A N 1
ATOM 1462 C CA . VAL A 1 193 ? 34.128 50.498 79.432 1.00 17.90 193 VAL A CA 1
ATOM 1463 C C . VAL A 1 193 ? 32.865 49.928 80.064 1.00 16.79 193 VAL A C 1
ATOM 1464 O O . VAL A 1 193 ? 32.813 48.741 80.396 1.00 19.64 193 VAL A O 1
ATOM 1468 N N . LYS A 1 194 ? 31.849 50.774 80.236 1.00 15.64 194 LYS A N 1
ATOM 1469 C CA . LYS A 1 194 ? 30.620 50.344 80.891 1.00 16.48 194 LYS A CA 1
ATOM 1470 C C . LYS A 1 194 ? 29.966 49.217 80.102 1.00 16.40 194 LYS A C 1
ATOM 1471 O O . LYS A 1 194 ? 29.806 49.307 78.881 1.00 17.34 194 LYS A O 1
ATOM 1477 N N . TYR A 1 195 ? 29.602 48.149 80.809 1.00 15.52 195 TYR A N 1
ATOM 1478 C CA . TYR A 1 195 ? 28.882 46.996 80.273 1.00 14.75 195 TYR A CA 1
ATOM 1479 C C . TYR A 1 195 ? 29.723 46.138 79.336 1.00 14.70 195 TYR A C 1
ATOM 1480 O O . TYR A 1 195 ? 29.183 45.240 78.682 1.00 16.42 195 TYR A O 1
ATOM 1489 N N . TYR A 1 196 ? 31.030 46.388 79.251 1.00 15.48 196 TYR A N 1
ATOM 1490 C CA . TYR A 1 196 ? 31.915 45.468 78.542 1.00 13.62 196 TYR A CA 1
ATOM 1491 C C . TYR A 1 196 ? 31.722 44.039 79.037 1.00 15.04 196 TYR A C 1
ATOM 1492 O O . TYR A 1 196 ? 31.660 43.097 78.237 1.00 17.18 196 TYR A O 1
ATOM 1501 N N . ASP A 1 197 ? 31.580 43.868 80.355 1.00 16.77 197 ASP A N 1
ATOM 1502 C CA . ASP A 1 197 ? 31.440 42.533 80.928 1.00 16.16 197 ASP A CA 1
ATOM 1503 C C . ASP A 1 197 ? 30.157 41.848 80.475 1.00 15.59 197 ASP A C 1
ATOM 1504 O O . ASP A 1 197 ? 30.111 40.614 80.411 1.00 16.54 197 ASP A O 1
ATOM 1509 N N . TYR A 1 198 ? 29.107 42.618 80.174 1.00 15.97 198 TYR A N 1
ATOM 1510 C CA . TYR A 1 198 ? 27.881 42.015 79.662 1.00 15.42 198 TYR A CA 1
ATOM 1511 C C . TYR A 1 198 ? 28.114 41.413 78.285 1.00 15.13 198 TYR A C 1
ATOM 1512 O O . TYR A 1 198 ? 27.807 40.240 78.041 1.00 15.90 198 TYR A O 1
ATOM 1521 N N . PHE A 1 199 ? 28.655 42.212 77.369 1.00 14.70 199 PHE A N 1
ATOM 1522 C CA . PHE A 1 199 ? 28.875 41.740 76.007 1.00 14.37 199 PHE A CA 1
ATOM 1523 C C . PHE A 1 199 ? 29.911 40.625 75.970 1.00 13.66 199 PHE A C 1
ATOM 1524 O O . PHE A 1 199 ? 29.707 39.597 75.310 1.00 15.78 199 PHE A O 1
ATOM 1532 N N . LYS A 1 200 ? 31.021 40.806 76.687 1.00 14.56 200 LYS A N 1
ATOM 1533 C CA . LYS A 1 200 ? 32.111 39.838 76.643 1.00 16.88 200 LYS A CA 1
ATOM 1534 C C . LYS A 1 200 ? 31.751 38.547 77.365 1.00 18.06 200 LYS A C 1
ATOM 1535 O O . LYS A 1 200 ? 32.195 37.466 76.959 1.00 19.65 200 LYS A O 1
ATOM 1541 N N . GLY A 1 201 ? 30.949 38.633 78.427 1.00 18.28 201 GLY A N 1
ATOM 1542 C CA . GLY A 1 201 ? 30.550 37.427 79.131 1.00 18.90 201 GLY A CA 1
ATOM 1543 C C . GLY A 1 201 ? 29.652 36.542 78.291 1.00 20.39 201 GLY A C 1
ATOM 1544 O O . GLY A 1 201 ? 29.781 35.314 78.306 1.00 21.79 201 GLY A O 1
ATOM 1545 N N . LYS A 1 202 ? 28.731 37.149 77.540 1.00 19.11 202 LYS A N 1
ATOM 1546 C CA . LYS A 1 202 ? 27.833 36.348 76.720 1.00 19.92 202 LYS A CA 1
ATOM 1547 C C . LYS A 1 202 ? 28.507 35.845 75.453 1.00 19.69 202 LYS A C 1
ATOM 1548 O O . LYS A 1 202 ? 28.203 34.737 74.997 1.00 22.62 202 LYS A O 1
ATOM 1554 N N . CYS A 1 203 ? 29.433 36.619 74.891 1.00 18.15 203 CYS A N 1
ATOM 1555 C CA . CYS A 1 203 ? 30.101 36.262 73.639 1.00 18.54 203 CYS A CA 1
ATOM 1556 C C . CYS A 1 203 ? 31.577 36.610 73.724 1.00 16.84 203 CYS A C 1
ATOM 1557 O O . CYS A 1 203 ? 32.024 37.646 73.216 1.00 17.20 203 CYS A O 1
ATOM 1560 N N . PRO A 1 204 ? 32.376 35.748 74.352 1.00 18.63 204 PRO A N 1
ATOM 1561 C CA . PRO A 1 204 ? 33.811 36.042 74.478 1.00 19.61 204 PRO A CA 1
ATOM 1562 C C . PRO A 1 204 ? 34.523 36.234 73.151 1.00 18.32 204 PRO A C 1
ATOM 1563 O O . PRO A 1 204 ? 35.489 37.004 73.094 1.00 20.30 204 PRO A O 1
ATOM 1567 N N . ASP A 1 205 ? 34.075 35.572 72.081 1.00 18.60 205 ASP A N 1
ATOM 1568 C CA . ASP A 1 205 ? 34.776 35.683 70.805 1.00 19.63 205 ASP A CA 1
ATOM 1569 C C . ASP A 1 205 ? 34.630 37.068 70.198 1.00 15.90 205 ASP A C 1
ATOM 1570 O O . ASP A 1 205 ? 35.525 37.523 69.475 1.00 17.86 205 ASP A O 1
ATOM 1575 N N . ALA A 1 206 ? 33.510 37.739 70.456 1.00 14.43 206 ALA A N 1
ATOM 1576 C CA . ALA A 1 206 ? 33.192 38.970 69.749 1.00 14.45 206 ALA A CA 1
ATOM 1577 C C . ALA A 1 206 ? 33.948 40.148 70.344 1.00 15.12 206 ALA A C 1
ATOM 1578 O O . ALA A 1 206 ? 34.115 40.251 71.565 1.00 17.08 206 ALA A O 1
ATOM 1580 N N . TYR A 1 207 ? 34.410 41.040 69.473 1.00 14.13 207 TYR A N 1
ATOM 1581 C CA . TYR A 1 207 ? 35.030 42.266 69.949 1.00 14.06 207 TYR A CA 1
ATOM 1582 C C . TYR A 1 207 ? 33.980 43.138 70.619 1.00 13.47 207 TYR A C 1
ATOM 1583 O O . TYR A 1 207 ? 32.851 43.265 70.135 1.00 15.22 207 TYR A O 1
ATOM 1592 N N . ALA A 1 208 ? 34.358 43.751 71.740 1.00 14.64 208 ALA A N 1
ATOM 1593 C CA . ALA A 1 208 ? 33.419 44.544 72.518 1.00 14.53 208 ALA A CA 1
ATOM 1594 C C . ALA A 1 208 ? 33.898 45.938 72.896 1.00 15.94 208 ALA A C 1
ATOM 1595 O O . ALA A 1 208 ? 33.101 46.695 73.464 1.00 17.72 208 ALA A O 1
ATOM 1597 N N . TYR A 1 209 ? 35.140 46.324 72.606 1.00 16.53 209 TYR A N 1
ATOM 1598 C CA . TYR A 1 209 ? 35.458 47.740 72.738 1.00 15.77 209 TYR A CA 1
ATOM 1599 C C . TYR A 1 209 ? 36.559 48.018 71.723 1.00 17.33 209 TYR A C 1
ATOM 1600 O O . TYR A 1 209 ? 37.015 47.115 71.012 1.00 16.37 209 TYR A O 1
ATOM 1609 N N . ALA A 1 210 ? 37.015 49.268 71.689 1.00 17.90 210 ALA A N 1
ATOM 1610 C CA . ALA A 1 210 ? 37.858 49.734 70.593 1.00 19.00 210 ALA A CA 1
ATOM 1611 C C . ALA A 1 210 ? 39.136 48.915 70.431 1.00 19.25 210 ALA A C 1
ATOM 1612 O O . ALA A 1 210 ? 39.626 48.762 69.309 1.00 21.83 210 ALA A O 1
ATOM 1614 N N . TYR A 1 211 ? 39.693 48.376 71.518 1.00 15.70 211 TYR A N 1
ATOM 1615 C CA . TYR A 1 211 ? 41.020 47.771 71.452 1.00 17.36 211 TYR A CA 1
ATOM 1616 C C . TYR A 1 211 ? 41.014 46.255 71.648 1.00 18.70 211 TYR A C 1
ATOM 1617 O O . TYR A 1 211 ? 42.075 45.663 71.875 1.00 20.01 211 TYR A O 1
ATOM 1626 N N . ASP A 1 212 ? 39.849 45.608 71.544 1.00 17.95 212 ASP A N 1
ATOM 1627 C CA . ASP A 1 212 ? 39.831 44.147 71.546 1.00 17.61 212 ASP A CA 1
ATOM 1628 C C . ASP A 1 212 ? 40.586 43.594 70.344 1.00 19.91 212 ASP A C 1
ATOM 1629 O O . ASP A 1 212 ? 41.317 42.605 70.461 1.00 19.98 212 ASP A O 1
ATOM 1634 N N . GLU A 1 213 ? 40.413 44.218 69.175 1.00 18.80 213 GLU A N 1
ATOM 1635 C CA . GLU A 1 213 ? 41.056 43.720 67.964 1.00 21.91 213 GLU A CA 1
ATOM 1636 C C . GLU A 1 213 ? 42.571 43.751 68.096 1.00 23.70 213 GLU A C 1
ATOM 1637 O O . GLU A 1 213 ? 43.260 42.831 67.642 1.00 23.50 213 GLU A O 1
ATOM 1643 N N A SER A 1 214 ? 43.109 44.808 68.710 0.82 22.63 214 SER A N 1
ATOM 1644 N N B SER A 1 214 ? 43.108 44.797 68.729 0.18 25.63 214 SER A N 1
ATOM 1645 C CA A SER A 1 214 ? 44.550 44.879 68.923 0.82 26.30 214 SER A CA 1
ATOM 1646 C CA B SER A 1 214 ? 44.551 44.881 68.921 0.18 28.22 214 SER A CA 1
ATOM 1647 C C A SER A 1 214 ? 45.044 43.723 69.781 0.82 27.30 214 SER A C 1
ATOM 1648 C C B SER A 1 214 ? 45.066 43.767 69.824 0.18 29.37 214 SER A C 1
ATOM 1649 O O A SER A 1 214 ? 46.160 43.229 69.574 0.82 30.54 214 SER A O 1
ATOM 1650 O O B SER A 1 214 ? 46.225 43.354 69.700 0.18 31.26 214 SER A O 1
ATOM 1655 N N . SER A 1 215 ? 44.226 43.262 70.724 1.00 28.13 215 SER A N 1
ATOM 1656 C CA . SER A 1 215 ? 44.631 42.200 71.633 1.00 30.13 215 SER A CA 1
ATOM 1657 C C . SER A 1 215 ? 44.351 40.803 71.097 1.00 28.58 215 SER A C 1
ATOM 1658 O O . SER A 1 215 ? 45.124 39.879 71.380 1.00 30.82 215 SER A O 1
ATOM 1661 N N . GLN A 1 216 ? 43.277 40.621 70.325 1.00 22.72 216 GLN A N 1
ATOM 1662 C CA . GLN A 1 216 ? 42.749 39.289 70.058 1.00 23.74 216 GLN A CA 1
ATOM 1663 C C . GLN A 1 216 ? 42.766 38.859 68.597 1.00 21.71 216 GLN A C 1
ATOM 1664 O O . GLN A 1 216 ? 42.352 37.731 68.304 1.00 24.19 216 GLN A O 1
ATOM 1670 N N . SER A 1 217 ? 43.235 39.702 67.672 1.00 20.75 217 SER A N 1
ATOM 1671 C CA . SER A 1 217 ? 43.100 39.376 66.253 1.00 21.03 217 SER A CA 1
ATOM 1672 C C . SER A 1 217 ? 43.876 38.122 65.859 1.00 21.07 217 SER A C 1
ATOM 1673 O O . SER A 1 217 ? 43.505 37.448 64.891 1.00 22.55 217 SER A O 1
ATOM 1676 N N . ALA A 1 218 ? 44.946 37.786 66.584 1.00 23.14 218 ALA A N 1
ATOM 1677 C CA . ALA A 1 218 ? 45.706 36.584 66.248 1.00 23.79 218 ALA A CA 1
ATOM 1678 C C . ALA A 1 218 ? 44.917 35.298 66.476 1.00 22.83 218 ALA A C 1
ATOM 1679 O O . ALA A 1 218 ? 45.321 34.243 65.970 1.00 25.16 218 ALA A O 1
ATOM 1681 N N . LEU A 1 219 ? 43.803 35.359 67.207 1.00 22.23 219 LEU A N 1
ATOM 1682 C CA . LEU A 1 219 ? 42.991 34.174 67.445 1.00 22.17 219 LEU A CA 1
ATOM 1683 C C . LEU A 1 219 ? 42.174 33.757 66.232 1.00 23.14 219 LEU A C 1
ATOM 1684 O O . LEU A 1 219 ? 41.710 32.613 66.184 1.00 23.94 219 LEU A O 1
ATOM 1689 N N . TRP A 1 220 ? 41.975 34.651 65.259 1.00 21.47 220 TRP A N 1
ATOM 1690 C CA . TRP A 1 220 ? 40.972 34.461 64.211 1.00 19.93 220 TRP A CA 1
ATOM 1691 C C . TRP A 1 220 ? 41.623 34.662 62.839 1.00 20.77 220 TRP A C 1
ATOM 1692 O O . TRP A 1 220 ? 41.339 35.636 62.139 1.00 20.15 220 TRP A O 1
ATOM 1703 N N . THR A 1 221 ? 42.494 33.729 62.453 1.00 21.97 221 THR A N 1
ATOM 1704 C CA . THR A 1 221 ? 43.218 33.819 61.191 1.00 23.06 221 THR A CA 1
ATOM 1705 C C . THR A 1 221 ? 43.212 32.471 60.479 1.00 24.39 221 THR A C 1
ATOM 1706 O O . THR A 1 221 ? 43.028 31.417 61.094 1.00 25.07 221 THR A O 1
ATOM 1710 N N . CYS A 1 222 ? 43.433 32.525 59.164 1.00 24.51 222 CYS A N 1
ATOM 1711 C CA . CYS A 1 222 ? 43.474 31.336 58.320 1.00 25.29 222 CYS A CA 1
ATOM 1712 C C . CYS A 1 222 ? 44.320 31.647 57.093 1.00 27.74 222 CYS A C 1
ATOM 1713 O O . CYS A 1 222 ? 44.136 32.691 56.463 1.00 29.47 222 CYS A O 1
ATOM 1716 N N . ASN A 1 223 ? 45.243 30.748 56.751 1.00 31.35 223 ASN A N 1
ATOM 1717 C CA . ASN A 1 223 ? 46.098 30.937 55.583 1.00 33.42 223 ASN A CA 1
ATOM 1718 C C . ASN A 1 223 ? 45.996 29.769 54.607 1.00 34.84 223 ASN A C 1
ATOM 1719 O O . ASN A 1 223 ? 46.960 29.440 53.911 1.00 37.83 223 ASN A O 1
ATOM 1724 N N . LYS A 1 224 ? 44.823 29.142 54.540 1.00 35.10 224 LYS A N 1
ATOM 1725 C CA . LYS A 1 224 ? 44.641 27.907 53.789 1.00 36.49 224 LYS A CA 1
ATOM 1726 C C . LYS A 1 224 ? 43.684 28.074 52.612 1.00 37.85 224 LYS A C 1
ATOM 1727 O O . LYS A 1 224 ? 43.140 27.083 52.113 1.00 40.83 224 LYS A O 1
ATOM 1733 N N . GLY A 1 225 ? 43.482 29.306 52.151 1.00 37.24 225 GLY A N 1
ATOM 1734 C CA . GLY A 1 225 ? 42.600 29.556 51.019 1.00 36.19 225 GLY A CA 1
ATOM 1735 C C . GLY A 1 225 ? 41.158 29.184 51.279 1.00 35.39 225 GLY A C 1
ATOM 1736 O O . GLY A 1 225 ? 40.503 28.593 50.410 1.00 37.41 225 GLY A O 1
ATOM 1737 N N . ALA A 1 226 ? 40.641 29.533 52.452 1.00 32.01 226 ALA A N 1
ATOM 1738 C CA . ALA A 1 226 ? 39.352 29.029 52.897 1.00 28.64 226 ALA A CA 1
ATOM 1739 C C . ALA A 1 226 ? 38.196 29.725 52.192 1.00 28.38 226 ALA A C 1
ATOM 1740 O O . ALA A 1 226 ? 38.289 30.885 51.781 1.00 28.64 226 ALA A O 1
ATOM 1742 N N . ASP A 1 227 ? 37.101 28.988 52.045 1.00 26.08 227 ASP A N 1
ATOM 1743 C CA . ASP A 1 227 ? 35.798 29.578 51.796 1.00 25.06 227 ASP A CA 1
ATOM 1744 C C . ASP A 1 227 ? 35.159 29.847 53.152 1.00 22.09 227 ASP A C 1
ATOM 1745 O O . ASP A 1 227 ? 35.436 29.148 54.131 1.00 24.27 227 ASP A O 1
ATOM 1750 N N . TYR A 1 228 ? 34.314 30.874 53.216 1.00 19.38 228 TYR A N 1
ATOM 1751 C CA . TYR A 1 228 ? 33.736 31.298 54.483 1.00 17.57 228 TYR A CA 1
ATOM 1752 C C . TYR A 1 228 ? 32.219 31.307 54.411 1.00 16.26 228 TYR A C 1
ATOM 1753 O O . TYR A 1 228 ? 31.630 31.570 53.359 1.00 19.18 228 TYR A O 1
ATOM 1762 N N . THR A 1 229 ? 31.595 31.022 55.553 1.00 17.19 229 THR A N 1
ATOM 1763 C CA . THR A 1 229 ? 30.150 31.108 55.712 1.00 16.77 229 THR A CA 1
ATOM 1764 C C . THR A 1 229 ? 29.856 31.992 56.913 1.00 17.57 229 THR A C 1
ATOM 1765 O O . THR A 1 229 ? 30.430 31.794 57.989 1.00 20.74 229 THR A O 1
ATOM 1769 N N . VAL A 1 230 ? 28.986 32.979 56.723 1.00 15.09 230 VAL A N 1
ATOM 1770 C CA . VAL A 1 230 ? 28.476 33.813 57.808 1.00 15.15 230 VAL A CA 1
ATOM 1771 C C . VAL A 1 230 ? 27.035 33.387 58.039 1.00 14.69 230 VAL A C 1
ATOM 1772 O O . VAL A 1 230 ? 26.202 33.501 57.133 1.00 16.05 230 VAL A O 1
ATOM 1776 N N . THR A 1 231 ? 26.739 32.875 59.234 1.00 14.82 231 THR A N 1
ATOM 1777 C CA . THR A 1 231 ? 25.399 32.405 59.571 1.00 14.30 231 THR A CA 1
ATOM 1778 C C . THR A 1 231 ? 24.819 33.292 60.660 1.00 14.58 231 THR A C 1
ATOM 1779 O O . THR A 1 231 ? 25.431 33.463 61.723 1.00 16.52 231 THR A O 1
ATOM 1783 N N . PHE A 1 232 ? 23.645 33.851 60.392 1.00 15.25 232 PHE A N 1
ATOM 1784 C CA . PHE A 1 232 ? 22.893 34.604 61.380 1.00 16.27 232 PHE A CA 1
ATOM 1785 C C . PHE A 1 232 ? 21.950 33.655 62.106 1.00 16.41 232 PHE A C 1
ATOM 1786 O O . PHE A 1 232 ? 21.352 32.768 61.491 1.00 17.61 232 PHE A O 1
ATOM 1794 N N . CYS A 1 233 ? 21.848 33.833 63.424 1.00 17.89 233 CYS A N 1
ATOM 1795 C CA . CYS A 1 233 ? 21.118 32.923 64.301 1.00 19.73 233 CYS A CA 1
ATOM 1796 C C . CYS A 1 233 ? 21.605 31.484 64.139 1.00 19.56 233 CYS A C 1
ATOM 1797 O O . CYS A 1 233 ? 20.800 30.590 63.845 1.00 20.09 233 CYS A O 1
ATOM 1800 N N . PRO A 1 234 ? 22.893 31.211 64.337 1.00 19.72 234 PRO A N 1
ATOM 1801 C CA . PRO A 1 234 ? 23.397 29.845 64.161 1.00 23.67 234 PRO A CA 1
ATOM 1802 C C . PRO A 1 234 ? 22.862 28.920 65.243 1.00 26.05 234 PRO A C 1
ATOM 1803 O O . PRO A 1 234 ? 22.324 29.346 66.265 1.00 25.35 234 PRO A O 1
ATOM 1807 N N . HIS A 1 235 ? 23.030 27.623 65.005 1.00 32.44 235 HIS A N 1
ATOM 1808 C CA . HIS A 1 235 ? 22.646 26.615 65.988 1.00 39.73 235 HIS A CA 1
ATOM 1809 C C . HIS A 1 235 ? 23.457 26.764 67.272 1.00 41.97 235 HIS A C 1
ATOM 1810 O O . HIS A 1 235 ? 22.923 26.628 68.374 1.00 42.80 235 HIS A O 1
ATOM 1817 N N . MET B 1 1 ? 27.662 -8.256 58.436 1.00 28.20 1 MET B N 1
ATOM 1818 C CA . MET B 1 1 ? 26.370 -7.678 58.078 1.00 25.34 1 MET B CA 1
ATOM 1819 C C . MET B 1 1 ? 26.036 -6.467 58.939 1.00 22.61 1 MET B C 1
ATOM 1820 O O . MET B 1 1 ? 26.407 -6.405 60.108 1.00 27.47 1 MET B O 1
ATOM 1825 N N . ARG B 1 2 ? 25.334 -5.508 58.349 1.00 19.96 2 ARG B N 1
ATOM 1826 C CA . ARG B 1 2 ? 24.706 -4.422 59.083 1.00 18.88 2 ARG B CA 1
ATOM 1827 C C . ARG B 1 2 ? 23.201 -4.624 59.031 1.00 17.76 2 ARG B C 1
ATOM 1828 O O . ARG B 1 2 ? 22.681 -5.343 58.176 1.00 20.47 2 ARG B O 1
ATOM 1836 N N . THR B 1 3 ? 22.497 -3.967 59.943 1.00 16.30 3 THR B N 1
ATOM 1837 C CA . THR B 1 3 ? 21.049 -3.845 59.856 1.00 15.52 3 THR B CA 1
ATOM 1838 C C . THR B 1 3 ? 20.719 -2.431 59.404 1.00 14.83 3 THR B C 1
ATOM 1839 O O . THR B 1 3 ? 21.153 -1.456 60.030 1.00 18.76 3 THR B O 1
ATOM 1843 N N . PHE B 1 4 ? 19.984 -2.320 58.306 1.00 15.36 4 PHE B N 1
ATOM 1844 C CA . PHE B 1 4 ? 19.446 -1.045 57.859 1.00 14.07 4 PHE B CA 1
ATOM 1845 C C . PHE B 1 4 ? 17.961 -1.013 58.180 1.00 13.52 4 PHE B C 1
ATOM 1846 O O . PHE B 1 4 ? 17.255 -2.009 58.000 1.00 15.18 4 PHE B O 1
ATOM 1854 N N . THR B 1 5 ? 17.490 0.132 58.657 1.00 15.07 5 THR B N 1
ATOM 1855 C CA . THR B 1 5 ? 16.076 0.356 58.906 1.00 15.27 5 THR B CA 1
ATOM 1856 C C . THR B 1 5 ? 15.619 1.509 58.026 1.00 15.87 5 THR B C 1
ATOM 1857 O O . THR B 1 5 ? 16.228 2.583 58.041 1.00 16.52 5 THR B O 1
ATOM 1861 N N . ILE B 1 6 ? 14.567 1.281 57.249 1.00 14.18 6 ILE B N 1
ATOM 1862 C CA . ILE B 1 6 ? 13.991 2.304 56.382 1.00 13.65 6 ILE B CA 1
ATOM 1863 C C . ILE B 1 6 ? 12.629 2.668 56.956 1.00 15.11 6 ILE B C 1
ATOM 1864 O O . ILE B 1 6 ? 11.703 1.845 56.953 1.00 16.82 6 ILE B O 1
ATOM 1869 N N . ARG B 1 7 ? 12.498 3.892 57.460 1.00 15.67 7 ARG B N 1
ATOM 1870 C CA . ARG B 1 7 ? 11.280 4.341 58.120 1.00 16.64 7 ARG B CA 1
ATOM 1871 C C . ARG B 1 7 ? 10.553 5.388 57.289 1.00 15.76 7 ARG B C 1
ATOM 1872 O O . ARG B 1 7 ? 11.150 6.393 56.882 1.00 16.77 7 ARG B O 1
ATOM 1880 N N . ASN B 1 8 ? 9.265 5.156 57.051 1.00 16.69 8 ASN B N 1
ATOM 1881 C CA . ASN B 1 8 ? 8.379 6.181 56.506 1.00 17.97 8 ASN B CA 1
ATOM 1882 C C . ASN B 1 8 ? 7.722 6.886 57.683 1.00 17.97 8 ASN B C 1
ATOM 1883 O O . ASN B 1 8 ? 6.735 6.398 58.236 1.00 18.64 8 ASN B O 1
ATOM 1888 N N . ASN B 1 9 ? 8.252 8.044 58.067 1.00 18.11 9 ASN B N 1
ATOM 1889 C CA . ASN B 1 9 ? 7.605 8.858 59.088 1.00 20.12 9 ASN B CA 1
ATOM 1890 C C . ASN B 1 9 ? 6.611 9.859 58.503 1.00 19.82 9 ASN B C 1
ATOM 1891 O O . ASN B 1 9 ? 6.070 10.685 59.246 1.00 22.08 9 ASN B O 1
ATOM 1896 N N . CYS B 1 10 ? 6.347 9.794 57.200 1.00 18.38 10 CYS B N 1
ATOM 1897 C CA . CYS B 1 10 ? 5.401 10.711 56.585 1.00 21.58 10 CYS B CA 1
ATOM 1898 C C . CYS B 1 10 ? 3.970 10.308 56.942 1.00 22.46 10 CYS B C 1
ATOM 1899 O O . CYS B 1 10 ? 3.697 9.142 57.245 1.00 22.60 10 CYS B O 1
ATOM 1902 N N . PRO B 1 11 ? 3.033 11.257 56.912 1.00 22.66 11 PRO B N 1
ATOM 1903 C CA . PRO B 1 11 ? 1.622 10.935 57.153 1.00 22.10 11 PRO B CA 1
ATOM 1904 C C . PRO B 1 11 ? 0.904 10.329 55.958 1.00 24.50 11 PRO B C 1
ATOM 1905 O O . PRO B 1 11 ? -0.325 10.218 55.986 1.00 27.73 11 PRO B O 1
ATOM 1909 N N . PHE B 1 12 ? 1.635 9.947 54.917 1.00 23.18 12 PHE B N 1
ATOM 1910 C CA . PHE B 1 12 ? 1.067 9.332 53.731 1.00 24.05 12 PHE B CA 1
ATOM 1911 C C . PHE B 1 12 ? 1.932 8.145 53.340 1.00 19.61 12 PHE B C 1
ATOM 1912 O O . PHE B 1 12 ? 3.090 8.029 53.752 1.00 19.51 12 PHE B O 1
ATOM 1920 N N . THR B 1 13 ? 1.357 7.256 52.536 1.00 22.26 13 THR B N 1
ATOM 1921 C CA . THR B 1 13 ? 2.122 6.134 52.014 1.00 20.26 13 THR B CA 1
ATOM 1922 C C . THR B 1 13 ? 3.217 6.644 51.087 1.00 18.65 13 THR B C 1
ATOM 1923 O O . THR B 1 13 ? 2.998 7.558 50.288 1.00 21.98 13 THR B O 1
ATOM 1927 N N . ILE B 1 14 ? 4.411 6.062 51.216 1.00 17.40 14 ILE B N 1
ATOM 1928 C CA . ILE B 1 14 ? 5.465 6.201 50.223 1.00 14.92 14 ILE B CA 1
ATOM 1929 C C . ILE B 1 14 ? 5.908 4.801 49.822 1.00 14.87 14 ILE B C 1
ATOM 1930 O O . ILE B 1 14 ? 5.585 3.810 50.477 1.00 17.33 14 ILE B O 1
ATOM 1935 N N . TRP B 1 15 ? 6.657 4.729 48.729 1.00 15.58 15 TRP B N 1
ATOM 1936 C CA . TRP B 1 15 ? 7.184 3.460 48.232 1.00 15.71 15 TRP B CA 1
ATOM 1937 C C . TRP B 1 15 ? 8.700 3.551 48.187 1.00 15.94 15 TRP B C 1
ATOM 1938 O O . TRP B 1 15 ? 9.266 4.073 47.211 1.00 15.63 15 TRP B O 1
ATOM 1949 N N . PRO B 1 16 ? 9.402 3.096 49.219 1.00 14.82 16 PRO B N 1
ATOM 1950 C CA . PRO B 1 16 ? 10.864 3.142 49.185 1.00 14.54 16 PRO B CA 1
ATOM 1951 C C . PRO B 1 16 ? 11.416 2.180 48.147 1.00 14.62 16 PRO B C 1
ATOM 1952 O O . PRO B 1 16 ? 10.732 1.274 47.663 1.00 15.84 16 PRO B O 1
ATOM 1956 N N . ALA B 1 17 ? 12.684 2.396 47.810 1.00 14.44 17 ALA B N 1
ATOM 1957 C CA . ALA B 1 17 ? 13.367 1.588 46.813 1.00 15.01 17 ALA B CA 1
ATOM 1958 C C . ALA B 1 17 ? 14.854 1.634 47.110 1.00 13.21 17 ALA B C 1
ATOM 1959 O O . ALA B 1 17 ? 15.330 2.511 47.834 1.00 14.80 17 ALA B O 1
ATOM 1961 N N . HIS B 1 18 ? 15.589 0.677 46.550 1.00 13.93 18 HIS B N 1
ATOM 1962 C CA . HIS B 1 18 ? 17.042 0.719 46.618 1.00 13.33 18 HIS B CA 1
ATOM 1963 C C . HIS B 1 18 ? 17.643 0.314 45.279 1.00 12.19 18 HIS B C 1
ATOM 1964 O O . HIS B 1 18 ? 16.987 -0.300 44.433 1.00 15.53 18 HIS B O 1
ATOM 1971 N N . PHE B 1 19 ? 18.901 0.701 45.090 1.00 13.94 19 PHE B N 1
ATOM 1972 C CA . PHE B 1 19 ? 19.627 0.415 43.864 1.00 14.48 19 PHE B CA 1
ATOM 1973 C C . PHE B 1 19 ? 21.083 0.227 44.248 1.00 15.12 19 PHE B C 1
ATOM 1974 O O . PHE B 1 19 ? 21.603 0.970 45.082 1.00 16.58 19 PHE B O 1
ATOM 1982 N N . THR B 1 20 ? 21.732 -0.769 43.651 1.00 15.72 20 THR B N 1
ATOM 1983 C CA . THR B 1 20 ? 23.106 -1.121 43.980 1.00 16.21 20 THR B CA 1
ATOM 1984 C C . THR B 1 20 ? 24.035 -0.635 42.875 1.00 16.79 20 THR B C 1
ATOM 1985 O O . THR B 1 20 ? 23.773 -0.870 41.691 1.00 20.25 20 THR B O 1
ATOM 1989 N N . ASN B 1 21 ? 25.113 0.043 43.267 1.00 17.45 21 ASN B N 1
ATOM 1990 C CA . ASN B 1 21 ? 26.064 0.558 42.293 1.00 18.97 21 ASN B CA 1
ATOM 1991 C C . ASN B 1 21 ? 26.642 -0.599 41.481 1.00 20.24 21 ASN B C 1
ATOM 1992 O O . ASN B 1 21 ? 26.869 -1.686 42.025 1.00 20.39 21 ASN B O 1
ATOM 1997 N N . PRO B 1 22 ? 26.882 -0.409 40.183 1.00 26.25 22 PRO B N 1
ATOM 1998 C CA . PRO B 1 22 ? 27.406 -1.523 39.373 1.00 29.10 22 PRO B CA 1
ATOM 1999 C C . PRO B 1 22 ? 28.739 -2.066 39.858 1.00 29.20 22 PRO B C 1
ATOM 2000 O O . PRO B 1 22 ? 29.031 -3.248 39.637 1.00 32.91 22 PRO B O 1
ATOM 2004 N N . ASP B 1 23 ? 29.551 -1.250 40.528 1.00 28.79 23 ASP B N 1
ATOM 2005 C CA . ASP B 1 23 ? 30.846 -1.690 41.027 1.00 30.76 23 ASP B CA 1
ATOM 2006 C C . ASP B 1 23 ? 30.810 -2.098 42.495 1.00 27.05 23 ASP B C 1
ATOM 2007 O O . ASP B 1 23 ? 31.869 -2.331 43.086 1.00 27.98 23 ASP B O 1
ATOM 2012 N N . SER B 1 24 ? 29.627 -2.187 43.094 1.00 23.57 24 SER B N 1
ATOM 2013 C CA . SER B 1 24 ? 29.532 -2.655 44.468 1.00 22.36 24 SER B CA 1
ATOM 2014 C C . SER B 1 24 ? 30.093 -4.068 44.571 1.00 22.36 24 SER B C 1
ATOM 2015 O O . SER B 1 24 ? 29.672 -4.955 43.812 1.00 25.27 24 SER B O 1
ATOM 2018 N N . PRO B 1 25 ? 31.040 -4.317 45.478 1.00 23.57 25 PRO B N 1
ATOM 2019 C CA . PRO B 1 25 ? 31.575 -5.679 45.632 1.00 24.34 25 PRO B CA 1
ATOM 2020 C C . PRO B 1 25 ? 30.547 -6.688 46.108 1.00 23.68 25 PRO B C 1
ATOM 2021 O O . PRO B 1 25 ? 30.681 -7.882 45.809 1.00 25.81 25 PRO B O 1
ATOM 2025 N N . THR B 1 26 ? 29.529 -6.251 46.847 1.00 22.24 26 THR B N 1
ATOM 2026 C CA . THR B 1 26 ? 28.548 -7.149 47.436 1.00 21.44 26 THR B CA 1
ATOM 2027 C C . THR B 1 26 ? 27.139 -6.711 47.058 1.00 19.59 26 THR B C 1
ATOM 2028 O O . THR B 1 26 ? 26.901 -5.560 46.684 1.00 20.70 26 THR B O 1
ATOM 2032 N N . LYS B 1 27 ? 26.201 -7.651 47.167 1.00 20.44 27 LYS B N 1
ATOM 2033 C CA . LYS B 1 27 ? 24.831 -7.463 46.716 1.00 19.98 27 LYS B CA 1
ATOM 2034 C C . LYS B 1 27 ? 23.879 -7.429 47.904 1.00 20.53 27 LYS B C 1
ATOM 2035 O O . LYS B 1 27 ? 24.090 -8.111 48.910 1.00 22.04 27 LYS B O 1
ATOM 2041 N N . LEU B 1 28 ? 22.820 -6.630 47.782 1.00 20.05 28 LEU B N 1
ATOM 2042 C CA . LEU B 1 28 ? 21.796 -6.543 48.824 1.00 18.73 28 LEU B CA 1
ATOM 2043 C C . LEU B 1 28 ? 20.703 -7.521 48.417 1.00 20.28 28 LEU B C 1
ATOM 2044 O O . LEU B 1 28 ? 19.882 -7.223 47.546 1.00 23.70 28 LEU B O 1
ATOM 2049 N N . THR B 1 29 ? 20.685 -8.694 49.047 1.00 18.09 29 THR B N 1
ATOM 2050 C CA . THR B 1 29 ? 19.781 -9.762 48.651 1.00 17.94 29 THR B CA 1
ATOM 2051 C C . THR B 1 29 ? 18.669 -10.038 49.653 1.00 17.23 29 THR B C 1
ATOM 2052 O O . THR B 1 29 ? 17.759 -10.816 49.343 1.00 18.89 29 THR B O 1
ATOM 2056 N N . SER B 1 30 ? 18.707 -9.425 50.835 1.00 18.18 3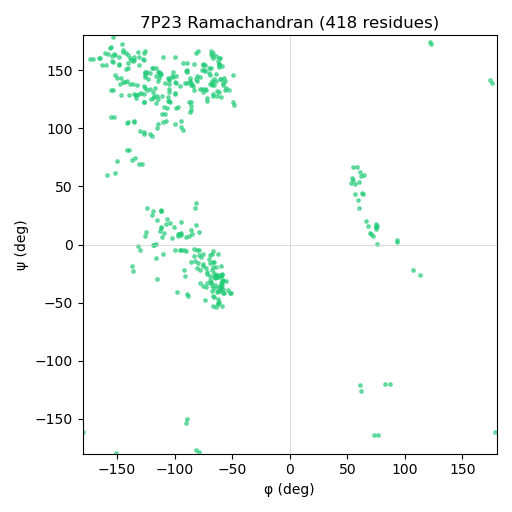0 SER B N 1
ATOM 2057 C CA . SER B 1 30 ? 17.761 -9.761 51.891 1.00 17.94 30 SER B CA 1
ATOM 2058 C C . SER B 1 30 ? 16.401 -9.103 51.707 1.00 16.57 30 SER B C 1
ATOM 2059 O O . SER B 1 30 ? 15.434 -9.526 52.349 1.00 19.39 30 SER B O 1
ATOM 2062 N N . GLN B 1 31 ? 16.305 -8.084 50.857 1.00 17.91 31 GLN B N 1
ATOM 2063 C CA . GLN B 1 31 ? 15.109 -7.259 50.770 1.00 16.82 31 GLN B CA 1
ATOM 2064 C C . GLN B 1 31 ? 14.945 -6.823 49.324 1.00 17.20 31 GLN B C 1
ATOM 2065 O O . GLN B 1 31 ? 15.892 -6.300 48.731 1.00 18.17 31 GLN B O 1
ATOM 2071 N N . VAL B 1 32 ? 13.750 -7.037 48.761 1.00 16.89 32 VAL B N 1
ATOM 2072 C CA . VAL B 1 32 ? 13.507 -6.610 47.383 1.00 16.87 32 VAL B CA 1
ATOM 2073 C C . VAL B 1 32 ? 13.663 -5.094 47.261 1.00 16.07 32 VAL B C 1
ATOM 2074 O O . VAL B 1 32 ? 13.480 -4.337 48.223 1.00 17.62 32 VAL B O 1
ATOM 2078 N N . ALA B 1 33 ? 13.983 -4.652 46.042 1.00 16.58 33 ALA B N 1
ATOM 2079 C CA . ALA B 1 33 ? 14.367 -3.269 45.774 1.00 16.18 33 ALA B CA 1
ATOM 2080 C C . ALA B 1 33 ? 13.181 -2.325 45.602 1.00 18.52 33 ALA B C 1
ATOM 2081 O O . ALA B 1 33 ? 13.273 -1.348 44.854 1.00 21.54 33 ALA B O 1
ATOM 2083 N N . GLY B 1 34 ? 12.077 -2.588 46.288 1.00 17.37 34 GLY B N 1
ATOM 2084 C CA . GLY B 1 34 ? 10.954 -1.667 46.282 1.00 16.02 34 GLY B CA 1
ATOM 2085 C C . GLY B 1 34 ? 9.778 -2.226 47.046 1.00 18.19 34 GLY B C 1
ATOM 2086 O O . GLY B 1 34 ? 9.486 -3.419 46.929 1.00 17.91 34 GLY B O 1
ATOM 2087 N N . TRP B 1 35 ? 9.100 -1.392 47.834 1.00 17.84 35 TRP B N 1
ATOM 2088 C CA . TRP B 1 35 ? 7.978 -1.880 48.623 1.00 17.87 35 TRP B CA 1
ATOM 2089 C C . TRP B 1 35 ? 7.052 -0.732 48.989 1.00 18.78 35 TRP B C 1
ATOM 2090 O O . TRP B 1 35 ? 7.409 0.443 48.885 1.00 18.24 35 TRP B O 1
ATOM 2101 N N . ASP B 1 36 ? 5.848 -1.108 49.412 1.00 19.35 36 ASP B N 1
ATOM 2102 C CA . ASP B 1 36 ? 4.844 -0.184 49.916 1.00 19.91 36 ASP B CA 1
ATOM 2103 C C . ASP B 1 36 ? 5.113 0.032 51.402 1.00 18.41 36 ASP B C 1
ATOM 2104 O O . ASP B 1 36 ? 5.133 -0.930 52.178 1.00 20.60 36 ASP B O 1
ATOM 2109 N N . ALA B 1 37 ? 5.323 1.291 51.797 1.00 17.22 37 ALA B N 1
ATOM 2110 C CA . ALA B 1 37 ? 5.532 1.648 53.200 1.00 15.57 37 ALA B CA 1
ATOM 2111 C C . ALA B 1 37 ? 4.379 2.506 53.708 1.00 18.39 37 ALA B C 1
ATOM 2112 O O . ALA B 1 37 ? 4.326 3.711 53.413 1.00 18.42 37 ALA B O 1
ATOM 2114 N N . PRO B 1 38 ? 3.449 1.954 54.488 1.00 19.07 38 PRO B N 1
ATOM 2115 C CA . PRO B 1 38 ? 2.361 2.772 55.030 1.00 20.30 38 PRO B CA 1
ATOM 2116 C C . PRO B 1 38 ? 2.906 3.879 55.921 1.00 19.95 38 PRO B C 1
ATOM 2117 O O . PRO B 1 38 ? 4.036 3.825 56.410 1.00 20.23 38 PRO B O 1
ATOM 2121 N N . ALA B 1 39 ? 2.074 4.895 56.126 1.00 19.99 39 ALA B N 1
ATOM 2122 C CA . ALA B 1 39 ? 2.453 6.014 56.977 1.00 21.88 39 ALA B CA 1
ATOM 2123 C C . ALA B 1 39 ? 2.853 5.512 58.358 1.00 18.94 39 ALA B C 1
ATOM 2124 O O . ALA B 1 39 ? 2.185 4.651 58.940 1.00 23.45 39 ALA B O 1
ATOM 2126 N N . ARG B 1 40 ? 3.963 6.043 58.872 1.00 20.54 40 ARG B N 1
ATOM 2127 C CA . ARG B 1 40 ? 4.427 5.736 60.226 1.00 21.27 40 ARG B CA 1
ATOM 2128 C C . ARG B 1 40 ? 4.706 4.242 60.396 1.00 18.84 40 ARG B C 1
ATOM 2129 O O . ARG B 1 40 ? 4.189 3.586 61.302 1.00 23.79 40 ARG B O 1
ATOM 2137 N N . SER B 1 41 ? 5.530 3.703 59.499 1.00 19.03 41 SER B N 1
ATOM 2138 C CA . SER B 1 41 ? 5.946 2.309 59.544 1.00 19.46 41 SER B CA 1
ATOM 2139 C C . SER B 1 41 ? 7.404 2.231 59.121 1.00 17.69 41 SER B C 1
ATOM 2140 O O . SER B 1 41 ? 7.952 3.174 58.545 1.00 19.77 41 SER B O 1
ATOM 2143 N N . GLN B 1 42 ? 8.035 1.093 59.406 1.00 16.76 42 GLN B N 1
ATOM 2144 C CA . GLN B 1 42 ? 9.421 0.905 58.997 1.00 15.54 42 GLN B CA 1
ATOM 2145 C C . GLN B 1 42 ? 9.690 -0.560 58.688 1.00 15.65 42 GLN B C 1
ATOM 2146 O O . GLN B 1 42 ? 8.962 -1.457 59.121 1.00 16.46 42 GLN B O 1
ATOM 2152 N N . LYS B 1 43 ? 10.771 -0.781 57.944 1.00 15.70 43 LYS B N 1
ATOM 2153 C CA . LYS B 1 43 ? 11.183 -2.104 57.499 1.00 15.95 43 LYS B CA 1
ATOM 2154 C C . LYS B 1 43 ? 12.684 -2.218 57.714 1.00 16.06 43 LYS B C 1
ATOM 2155 O O . LYS B 1 43 ? 13.437 -1.340 57.284 1.00 17.11 43 LYS B O 1
ATOM 2161 N N . SER B 1 44 ? 13.122 -3.290 58.371 1.00 15.48 44 SER B N 1
ATOM 2162 C CA . SER B 1 44 ? 14.540 -3.504 58.615 1.00 15.73 44 SER B CA 1
ATOM 2163 C C . SER B 1 44 ? 15.017 -4.758 57.894 1.00 15.71 44 SER B C 1
ATOM 2164 O O . SER B 1 44 ? 14.244 -5.692 57.656 1.00 18.04 44 SER B O 1
ATOM 2167 N N . PHE B 1 45 ? 16.298 -4.767 57.540 1.00 15.27 45 PHE B N 1
ATOM 2168 C CA . PHE B 1 45 ? 16.859 -5.866 56.764 1.00 14.64 45 PHE B CA 1
ATOM 2169 C C . PHE B 1 45 ? 18.376 -5.780 56.818 1.00 15.33 45 PHE B C 1
ATOM 2170 O O . PHE B 1 45 ? 18.948 -4.725 57.117 1.00 15.47 45 PHE B O 1
ATOM 2178 N N . GLN B 1 46 ? 19.022 -6.902 56.513 1.00 14.92 46 GLN B N 1
ATOM 2179 C CA . GLN B 1 46 ? 20.472 -6.983 5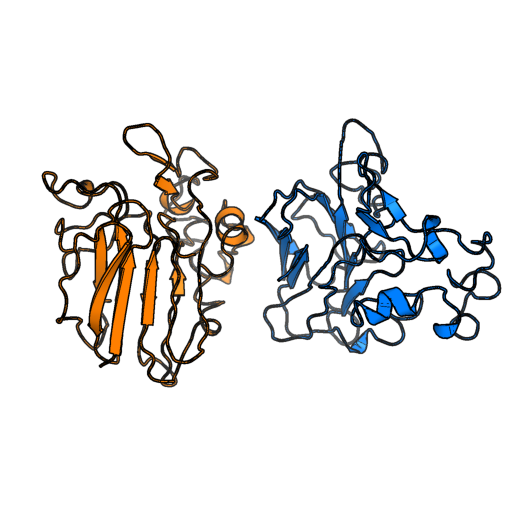6.576 1.00 15.21 46 GLN B CA 1
ATOM 2180 C C . GLN B 1 46 ? 21.105 -6.516 55.273 1.00 16.57 46 GLN B C 1
ATOM 2181 O O . GLN B 1 46 ? 20.581 -6.766 54.185 1.00 17.58 46 GLN B O 1
ATOM 2187 N N . VAL B 1 47 ? 22.241 -5.839 55.398 1.00 15.84 47 VAL B N 1
ATOM 2188 C CA . VAL B 1 47 ? 23.007 -5.333 54.260 1.00 14.91 47 VAL B CA 1
ATOM 2189 C C . VAL B 1 47 ? 24.454 -5.762 54.468 1.00 15.10 47 VAL B C 1
ATOM 2190 O O . VAL B 1 47 ? 25.007 -5.544 55.555 1.00 17.88 47 VAL B O 1
ATOM 2194 N N . PRO B 1 48 ? 25.104 -6.368 53.479 1.00 18.26 48 PRO B N 1
ATOM 2195 C CA . PRO B 1 48 ? 26.463 -6.865 53.701 1.00 18.85 48 PRO B CA 1
ATOM 2196 C C . PRO B 1 48 ? 27.472 -5.735 53.767 1.00 17.91 48 PRO B C 1
ATOM 2197 O O . PRO B 1 48 ? 27.312 -4.683 53.140 1.00 18.19 48 PRO B O 1
ATOM 2201 N N . ASP B 1 49 ? 28.527 -5.966 54.545 1.00 19.39 49 ASP B N 1
ATOM 2202 C CA . ASP B 1 49 ? 29.688 -5.093 54.488 1.00 17.83 49 ASP B CA 1
ATOM 2203 C C . ASP B 1 49 ? 30.122 -4.925 53.038 1.00 18.01 49 ASP B C 1
ATOM 2204 O O . ASP B 1 49 ? 29.946 -5.822 52.210 1.00 19.58 49 ASP B O 1
ATOM 2209 N N A ARG B 1 50 ? 30.676 -3.753 52.735 0.59 18.21 50 ARG B N 1
ATOM 2210 N N B ARG B 1 50 ? 30.691 -3.758 52.732 0.41 19.50 50 ARG B N 1
ATOM 2211 C CA A ARG B 1 50 ? 31.207 -3.351 51.433 0.59 17.40 50 ARG B CA 1
ATOM 2212 C CA B ARG B 1 50 ? 31.202 -3.387 51.415 0.41 20.79 50 ARG B CA 1
ATOM 2213 C C A ARG B 1 50 ? 30.117 -3.003 50.420 0.59 16.54 50 ARG B C 1
ATOM 2214 C C B ARG B 1 50 ? 30.111 -3.084 50.391 0.41 19.17 50 ARG B C 1
ATOM 2215 O O A ARG B 1 50 ? 30.454 -2.640 49.288 0.59 20.36 50 ARG B O 1
ATOM 2216 O O B ARG B 1 50 ? 30.436 -2.835 49.226 0.41 21.69 50 ARG B O 1
ATOM 2231 N N . TRP B 1 51 ? 28.838 -3.091 50.777 1.00 17.44 51 TRP B N 1
ATOM 2232 C CA . TRP B 1 51 ? 27.780 -2.725 49.842 1.00 14.93 51 TRP B CA 1
ATOM 2233 C C . TRP B 1 51 ? 27.843 -1.235 49.535 1.00 16.78 51 TRP B C 1
ATOM 2234 O O . TRP B 1 51 ? 28.130 -0.417 50.413 1.00 18.01 51 TRP B O 1
ATOM 2245 N N . ALA B 1 52 ? 27.577 -0.886 48.276 1.00 15.56 52 ALA B N 1
ATOM 2246 C CA . ALA B 1 52 ? 27.489 0.506 47.855 1.00 16.19 52 ALA B CA 1
ATOM 2247 C C . ALA B 1 52 ? 26.248 0.685 46.994 1.00 15.56 52 ALA B C 1
ATOM 2248 O O . ALA B 1 52 ? 26.061 -0.034 46.009 1.00 16.85 52 ALA B O 1
ATOM 2250 N N . GLY B 1 53 ? 25.407 1.637 47.376 1.00 13.84 53 GLY B N 1
ATOM 2251 C CA . GLY B 1 53 ? 24.157 1.856 46.675 1.00 14.10 53 GLY B CA 1
ATOM 2252 C C . GLY B 1 53 ? 23.396 3.002 47.299 1.00 12.97 53 GLY B C 1
ATOM 2253 O O . GLY B 1 53 ? 23.968 3.814 48.030 1.00 16.27 53 GLY B O 1
ATOM 2254 N N . ARG B 1 54 ? 22.096 3.064 47.016 1.00 12.67 54 ARG B N 1
ATOM 2255 C CA . ARG B 1 54 ? 21.304 4.192 47.486 1.00 13.61 54 ARG B CA 1
ATOM 2256 C C . ARG B 1 54 ? 19.871 3.766 47.758 1.00 12.28 54 ARG B C 1
ATOM 2257 O O . ARG B 1 54 ? 19.368 2.793 47.186 1.00 13.68 54 ARG B O 1
ATOM 2265 N N . PHE B 1 55 ? 19.215 4.526 48.638 1.00 13.40 55 PHE B N 1
ATOM 2266 C CA . PHE B 1 55 ? 17.797 4.392 48.929 1.00 13.86 55 PHE B CA 1
ATOM 2267 C C . PHE B 1 55 ? 17.099 5.697 48.583 1.00 13.01 55 PHE B C 1
ATOM 2268 O O . PHE B 1 55 ? 17.700 6.774 48.634 1.00 15.82 55 PHE B O 1
ATOM 2276 N N . TRP B 1 56 ? 15.821 5.595 48.235 1.00 13.27 56 TRP B N 1
ATOM 2277 C CA . TRP B 1 56 ? 14.997 6.781 48.042 1.00 14.07 56 TRP B CA 1
ATOM 2278 C C . TRP B 1 56 ? 13.546 6.393 48.266 1.00 14.13 56 TRP B C 1
ATOM 2279 O O . TRP B 1 56 ? 13.214 5.211 48.404 1.00 15.13 56 TRP B O 1
ATOM 2290 N N . GLY B 1 57 ? 12.688 7.406 48.329 1.00 14.93 57 GLY B N 1
ATOM 2291 C CA . GLY B 1 57 ? 11.260 7.200 48.470 1.00 16.12 57 GLY B CA 1
ATOM 2292 C C . GLY B 1 57 ? 10.528 7.721 47.249 1.00 17.25 57 GLY B C 1
ATOM 2293 O O . GLY B 1 57 ? 10.929 8.717 46.647 1.00 21.23 57 GLY B O 1
ATOM 2294 N N . ARG B 1 58 ? 9.452 7.032 46.884 1.00 16.11 58 ARG B N 1
ATOM 2295 C CA . ARG B 1 58 ? 8.630 7.408 45.747 1.00 14.18 58 ARG B CA 1
ATOM 2296 C C . ARG B 1 58 ? 7.253 7.815 46.246 1.00 16.34 58 ARG B C 1
ATOM 2297 O O . ARG B 1 58 ? 6.707 7.188 47.159 1.00 18.12 58 ARG B O 1
ATOM 2305 N N . ARG B 1 59 ? 6.689 8.857 45.644 1.00 18.80 59 ARG B N 1
ATOM 2306 C CA . ARG B 1 59 ? 5.378 9.350 46.030 1.00 19.71 59 ARG B CA 1
ATOM 2307 C C . ARG B 1 59 ? 4.373 9.106 44.915 1.00 20.21 59 ARG B C 1
ATOM 2308 O O . ARG B 1 59 ? 4.719 9.120 43.729 1.00 20.91 59 ARG B O 1
ATOM 2316 N N . ASN B 1 60 ? 3.121 8.870 45.315 1.00 21.18 60 ASN B N 1
ATOM 2317 C CA . ASN B 1 60 ? 1.976 8.779 44.409 1.00 22.02 60 ASN B CA 1
ATOM 2318 C C . ASN B 1 60 ? 2.217 7.737 43.312 1.00 23.84 60 ASN B C 1
ATOM 2319 O O . ASN B 1 60 ? 2.335 8.048 42.124 1.00 26.21 60 ASN B O 1
ATOM 2324 N N . CYS B 1 61 ? 2.283 6.483 43.746 1.00 22.21 61 CYS B N 1
ATOM 2325 C CA . CYS B 1 61 ? 2.528 5.372 42.839 1.00 22.53 61 CYS B CA 1
ATOM 2326 C C . CYS B 1 61 ? 1.222 4.675 42.484 1.00 24.05 61 CYS B C 1
ATOM 2327 O O . CYS B 1 61 ? 0.340 4.508 43.332 1.00 27.00 61 CYS B O 1
ATOM 2330 N N . ASP B 1 62 ? 1.103 4.292 41.215 1.00 25.95 62 ASP B N 1
ATOM 2331 C CA . ASP B 1 62 ? -0.021 3.510 40.709 1.00 26.08 62 ASP B CA 1
ATOM 2332 C C . ASP B 1 62 ? 0.593 2.520 39.732 1.00 26.41 62 ASP B C 1
ATOM 2333 O O . ASP B 1 62 ? 0.983 2.901 38.624 1.00 27.22 62 ASP B O 1
ATOM 2338 N N . PHE B 1 63 ? 0.683 1.257 40.140 1.00 29.16 63 PHE B N 1
ATOM 2339 C CA . PHE B 1 63 ? 1.418 0.257 39.382 1.00 29.04 63 PHE B CA 1
ATOM 2340 C C . PHE B 1 63 ? 0.591 -0.388 38.278 1.0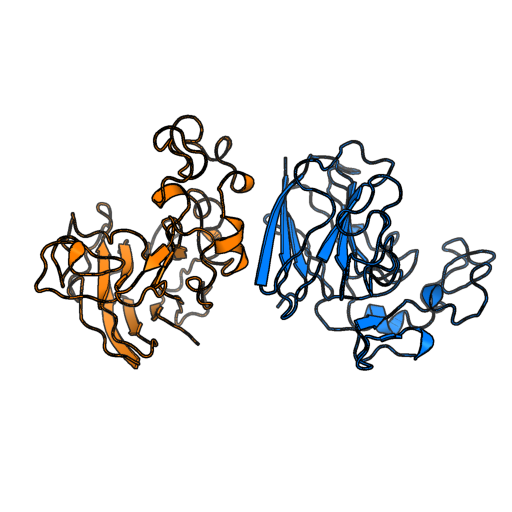0 31.18 63 PHE B C 1
ATOM 2341 O O . PHE B 1 63 ? 1.043 -1.360 37.668 1.00 34.90 63 PHE B O 1
ATOM 2349 N N . SER B 1 64 ? -0.602 0.143 38.001 1.00 32.65 64 SER B N 1
ATOM 2350 C CA . SER B 1 64 ? -1.286 -0.185 36.757 1.00 34.06 64 SER B CA 1
ATOM 2351 C C . SER B 1 64 ? -0.569 0.405 35.551 1.00 36.89 64 SER B C 1
ATOM 2352 O O . SER B 1 64 ? -0.836 -0.012 34.420 1.00 39.73 64 SER B O 1
ATOM 2355 N N . LYS B 1 65 ? 0.331 1.360 35.769 1.00 34.22 65 LYS B N 1
ATOM 2356 C CA . LYS B 1 65 ? 1.124 1.968 34.712 1.00 33.41 65 LYS B CA 1
ATOM 2357 C C . LYS B 1 65 ? 2.502 1.320 34.682 1.00 33.91 65 LYS B C 1
ATOM 2358 O O . LYS B 1 65 ? 3.054 0.964 35.727 1.00 35.82 65 LYS B O 1
ATOM 2364 N N . GLN B 1 66 ? 3.054 1.172 33.483 1.00 35.50 66 GLN B N 1
ATOM 2365 C CA . GLN B 1 66 ? 4.342 0.518 33.304 1.00 35.51 66 GLN B CA 1
ATOM 2366 C C . GLN B 1 66 ? 5.483 1.524 33.399 1.00 32.17 66 GLN B C 1
ATOM 2367 O O . GLN B 1 66 ? 5.342 2.695 33.036 1.00 34.91 66 GLN B O 1
ATOM 2373 N N . GLY B 1 67 ? 6.622 1.052 33.900 1.00 30.32 67 GLY B N 1
ATOM 2374 C CA . GLY B 1 67 ? 7.835 1.834 33.913 1.00 26.97 67 GLY B CA 1
ATOM 2375 C C . GLY B 1 67 ? 7.871 2.898 34.992 1.00 24.45 67 GLY B C 1
ATOM 2376 O O . GLY B 1 67 ? 7.096 2.877 35.955 1.00 24.46 67 GLY B O 1
ATOM 2377 N N . PRO B 1 68 ? 8.793 3.851 34.850 1.00 21.09 68 PRO B N 1
ATOM 2378 C CA . PRO B 1 68 ? 8.892 4.938 35.840 1.00 21.81 68 PRO B CA 1
ATOM 2379 C C . PRO B 1 68 ? 7.626 5.759 35.982 1.00 22.45 68 PRO B C 1
ATOM 2380 O O . PRO B 1 68 ? 7.411 6.352 37.046 1.00 22.38 68 PRO B O 1
ATOM 2384 N N . SER B 1 69 ? 6.779 5.814 34.949 1.00 21.75 69 SER B N 1
ATOM 2385 C CA . SER B 1 69 ? 5.526 6.554 35.044 1.00 23.81 69 SER B CA 1
ATOM 2386 C C . SER B 1 69 ? 4.592 5.999 36.112 1.00 22.48 69 SER B C 1
ATOM 2387 O O . SER B 1 69 ? 3.572 6.630 36.407 1.00 25.01 69 SER B O 1
ATOM 2390 N N . SER B 1 70 ? 4.917 4.847 36.703 1.00 22.70 70 SER B N 1
ATOM 2391 C CA . SER B 1 70 ? 4.100 4.312 37.786 1.00 21.99 70 SER B CA 1
ATOM 2392 C C . SER B 1 70 ? 4.090 5.230 39.005 1.00 22.35 70 SER B C 1
ATOM 2393 O O . SER B 1 70 ? 3.118 5.233 39.762 1.00 25.69 70 SER B O 1
ATOM 2396 N N . CYS B 1 71 ? 5.147 6.011 39.215 1.00 20.80 71 CYS B N 1
ATOM 2397 C CA . CYS B 1 71 ? 5.239 6.906 40.363 1.00 20.27 71 CYS B CA 1
ATOM 2398 C C . CYS B 1 71 ? 5.454 8.343 39.910 1.00 20.56 71 CYS B C 1
ATOM 2399 O O . CYS B 1 71 ? 6.186 8.602 38.950 1.00 22.98 71 CYS B O 1
ATOM 2402 N N . ALA B 1 72 ? 4.825 9.277 40.627 1.00 22.04 72 ALA B N 1
ATOM 2403 C CA . ALA B 1 72 ? 4.931 10.687 40.264 1.00 21.58 72 ALA B CA 1
ATOM 2404 C C . ALA B 1 72 ? 6.333 11.234 40.499 1.00 20.82 72 ALA B C 1
ATOM 2405 O O . ALA B 1 72 ? 6.770 12.135 39.775 1.00 20.99 72 ALA B O 1
ATOM 2407 N N . THR B 1 73 ? 7.041 10.726 41.507 1.00 20.94 73 THR B N 1
ATOM 2408 C CA . THR B 1 73 ? 8.428 11.100 41.757 1.00 18.42 73 THR B CA 1
ATOM 2409 C C . THR B 1 73 ? 9.233 9.846 42.064 1.00 16.75 73 THR B C 1
ATOM 2410 O O . THR B 1 73 ? 8.769 8.966 42.791 1.00 19.44 73 THR B O 1
ATOM 2414 N N . GLY B 1 74 ? 10.437 9.769 41.500 1.00 16.44 74 GLY B N 1
ATOM 2415 C CA . GLY B 1 74 ? 11.350 8.683 41.796 1.00 16.36 74 GLY B CA 1
ATOM 2416 C C . GLY B 1 74 ? 11.021 7.355 41.153 1.00 17.54 74 GLY B C 1
ATOM 2417 O O . GLY B 1 74 ? 11.574 6.331 41.575 1.00 16.30 74 GLY B O 1
ATOM 2418 N N . GLY B 1 75 ? 10.145 7.334 40.150 1.00 18.69 75 GLY B N 1
ATOM 2419 C CA . GLY B 1 75 ? 9.765 6.081 39.526 1.00 17.46 75 GLY B CA 1
ATOM 2420 C C . GLY B 1 75 ? 10.938 5.388 38.858 1.00 17.51 75 GLY B C 1
ATOM 2421 O O . GLY B 1 75 ? 11.949 5.996 38.504 1.00 19.22 75 GLY B O 1
ATOM 2422 N N . CYS B 1 76 ? 10.791 4.079 38.671 1.00 17.31 76 CYS B N 1
ATOM 2423 C CA . CYS B 1 76 ? 11.896 3.272 38.179 1.00 18.12 76 CYS B CA 1
ATOM 2424 C C . CYS B 1 76 ? 11.399 2.197 37.226 1.00 18.98 76 CYS B C 1
ATOM 2425 O O . CYS B 1 76 ? 10.270 1.713 37.343 1.00 20.22 76 CYS B O 1
ATOM 2428 N N . ASN B 1 77 ? 12.265 1.822 36.284 1.00 19.12 77 ASN B N 1
ATOM 2429 C CA . ASN B 1 77 ? 12.046 0.613 35.504 1.00 18.67 77 ASN B CA 1
ATOM 2430 C C . ASN B 1 77 ? 11.909 -0.569 36.452 1.00 19.13 77 ASN B C 1
ATOM 2431 O O . ASN B 1 77 ? 12.703 -0.728 37.385 1.00 19.77 77 ASN B O 1
ATOM 2436 N N . GLY B 1 78 ? 10.887 -1.395 36.218 1.00 20.15 78 GLY B N 1
ATOM 2437 C CA . GLY B 1 78 ? 10.548 -2.506 37.081 1.00 20.06 78 GLY B CA 1
ATOM 2438 C C . GLY B 1 78 ? 9.221 -2.333 37.792 1.00 19.91 78 GLY B C 1
ATOM 2439 O O . GLY B 1 78 ? 8.580 -3.332 38.141 1.00 22.50 78 GLY B O 1
ATOM 2440 N N . GLY B 1 79 ? 8.798 -1.098 38.006 1.00 21.95 79 GLY B N 1
ATOM 2441 C CA . GLY B 1 79 ? 7.536 -0.827 38.690 1.00 21.54 79 GLY B CA 1
ATOM 2442 C C . GLY B 1 79 ? 7.723 -0.788 40.202 1.00 21.45 79 GLY B C 1
ATOM 2443 O O . GLY B 1 79 ? 8.488 0.029 40.706 1.00 20.63 79 GLY B O 1
ATOM 2444 N N . LEU B 1 80 ? 7.020 -1.675 40.911 1.00 20.15 80 LEU B N 1
ATOM 2445 C CA . LEU B 1 80 ? 7.116 -1.709 42.368 1.00 20.07 80 LEU B CA 1
ATOM 2446 C C . LEU B 1 80 ? 8.534 -2.034 42.822 1.00 17.51 80 LEU B C 1
ATOM 2447 O O . LEU B 1 80 ? 9.108 -1.329 43.660 1.00 18.51 80 LEU B O 1
ATOM 2452 N N . ILE B 1 81 ? 9.115 -3.100 42.284 1.00 17.89 81 ILE B N 1
ATOM 2453 C CA . ILE B 1 81 ? 10.490 -3.485 42.582 1.00 18.38 81 ILE B CA 1
ATOM 2454 C C . ILE B 1 81 ? 11.385 -2.944 41.475 1.00 18.30 81 ILE B C 1
ATOM 2455 O O . ILE B 1 81 ? 11.242 -3.324 40.307 1.00 21.63 81 ILE B O 1
ATOM 2460 N N . CYS B 1 82 ? 12.318 -2.068 41.839 1.00 17.69 82 CYS B N 1
ATOM 2461 C CA . CYS B 1 82 ? 13.179 -1.438 40.847 1.00 17.42 82 CYS B CA 1
ATOM 2462 C C . CYS B 1 82 ? 14.218 -2.419 40.311 1.00 18.32 82 CYS B C 1
ATOM 2463 O O . CYS B 1 82 ? 14.867 -3.144 41.069 1.00 20.38 82 CYS B O 1
ATOM 2466 N N . ASP B 1 83 ? 14.372 -2.424 38.987 1.00 18.79 83 ASP B N 1
ATOM 2467 C CA . ASP B 1 83 ? 15.233 -3.377 38.301 1.00 22.77 83 ASP B CA 1
ATOM 2468 C C . ASP B 1 83 ? 16.699 -3.200 38.695 1.00 20.46 83 ASP B C 1
ATOM 2469 O O . ASP B 1 83 ? 17.176 -2.088 38.926 1.00 20.99 83 ASP B O 1
ATOM 2474 N N . ALA B 1 84 ? 17.422 -4.324 38.726 1.00 20.44 84 ALA B N 1
ATOM 2475 C CA . ALA B 1 84 ? 18.767 -4.350 39.298 1.00 21.81 84 ALA B CA 1
ATOM 2476 C C . ALA B 1 84 ? 19.725 -3.402 38.583 1.00 27.32 84 ALA B C 1
ATOM 2477 O O . ALA B 1 84 ? 20.593 -2.793 39.220 1.00 29.33 84 ALA B O 1
ATOM 2479 N N . ARG B 1 85 ? 19.594 -3.265 37.268 1.00 25.57 85 ARG B N 1
ATOM 2480 C CA . ARG B 1 85 ? 20.522 -2.451 36.494 1.00 24.38 85 ARG B CA 1
ATOM 2481 C C . ARG B 1 85 ? 19.887 -1.235 35.842 1.00 24.04 85 ARG B C 1
ATOM 2482 O O . ARG B 1 85 ? 20.570 -0.225 35.655 1.00 27.45 85 ARG B O 1
ATOM 2490 N N . THR B 1 86 ? 18.608 -1.299 35.491 1.00 22.93 86 THR B N 1
ATOM 2491 C CA . THR B 1 86 ? 17.918 -0.186 34.859 1.00 21.38 86 THR B CA 1
ATOM 2492 C C . THR B 1 86 ? 17.024 0.576 35.829 1.00 18.61 86 THR B C 1
ATOM 2493 O O . THR B 1 86 ? 16.311 1.490 35.406 1.00 19.69 86 THR B O 1
ATOM 2497 N N . GLY B 1 87 ? 17.058 0.236 37.116 1.00 17.29 87 GLY B N 1
ATOM 2498 C CA . GLY B 1 87 ? 16.051 0.715 38.047 1.00 18.06 87 GLY B CA 1
ATOM 2499 C C . GLY B 1 87 ? 16.358 1.937 38.892 1.00 17.12 87 GLY B C 1
ATOM 2500 O O . GLY B 1 87 ? 15.770 2.100 39.964 1.00 18.99 87 GLY B O 1
ATOM 2501 N N A SER B 1 88 ? 17.264 2.798 38.433 0.74 16.00 88 SER B N 1
ATOM 2502 N N B SER B 1 88 ? 17.251 2.810 38.432 0.26 17.13 88 SER B N 1
ATOM 2503 C CA A SER B 1 88 ? 17.524 4.040 39.149 0.74 17.27 88 SER B CA 1
ATOM 2504 C CA B SER B 1 88 ? 17.530 4.029 39.179 0.26 17.30 88 SER B CA 1
ATOM 2505 C C A SER B 1 88 ? 16.274 4.913 39.153 0.74 17.77 88 SER B C 1
ATOM 2506 C C B SER B 1 88 ? 16.327 4.965 39.131 0.26 17.92 88 SER B C 1
ATOM 2507 O O A SER B 1 88 ? 15.502 4.936 38.191 0.74 20.28 88 SER B O 1
ATOM 2508 O O B SER B 1 88 ? 15.643 5.076 38.110 0.26 19.08 88 SER B O 1
ATOM 2513 N N . GLY B 1 89 ? 16.074 5.638 40.249 1.00 17.40 89 GLY B N 1
ATOM 2514 C CA . GLY B 1 89 ? 14.895 6.483 40.353 1.00 17.38 89 GLY B CA 1
ATOM 2515 C C . GLY B 1 89 ? 14.997 7.712 39.464 1.00 17.10 89 GLY B C 1
ATOM 2516 O O . GLY B 1 89 ? 16.027 8.385 39.414 1.00 17.92 89 GLY B O 1
ATOM 2517 N N . VAL B 1 90 ? 13.910 8.003 38.760 1.00 17.49 90 VAL B N 1
ATOM 2518 C CA . VAL B 1 90 ? 13.865 9.159 37.862 1.00 18.30 90 VAL B CA 1
ATOM 2519 C C . VAL B 1 90 ? 13.707 10.426 38.702 1.00 18.92 90 VAL B C 1
ATOM 2520 O O . VAL B 1 90 ? 12.873 10.452 39.618 1.00 21.26 90 VAL B O 1
ATOM 2524 N N . PRO B 1 91 ? 14.481 11.476 38.436 1.00 18.18 91 PRO B N 1
ATOM 2525 C CA . PRO B 1 91 ? 14.385 12.679 39.260 1.00 17.37 91 PRO B CA 1
ATOM 2526 C C . PRO B 1 91 ? 12.996 13.278 39.189 1.00 17.59 91 PRO B C 1
ATOM 2527 O O . PRO B 1 91 ? 12.278 13.116 38.185 1.00 19.41 91 PRO B O 1
ATOM 2531 N N . PRO B 1 92 ? 12.570 13.994 40.241 1.00 17.79 92 PRO B N 1
ATOM 2532 C CA . PRO B 1 92 ? 13.334 14.267 41.460 1.00 18.64 92 PRO B CA 1
ATOM 2533 C C . PRO B 1 92 ? 13.187 13.160 42.507 1.00 17.45 92 PRO B C 1
ATOM 2534 O O . PRO B 1 92 ? 12.097 12.618 42.690 1.00 19.73 92 PRO B O 1
ATOM 2538 N N . ALA B 1 93 ? 14.286 12.828 43.182 1.00 18.69 93 ALA B N 1
ATOM 2539 C CA . ALA B 1 93 ? 14.269 11.767 44.187 1.00 19.40 93 ALA B CA 1
ATOM 2540 C C . ALA B 1 93 ? 15.411 12.031 45.158 1.00 19.10 93 ALA B C 1
ATOM 2541 O O . ALA B 1 93 ? 16.580 11.884 44.790 1.00 18.00 93 ALA B O 1
ATOM 2543 N N . THR B 1 94 ? 15.074 12.423 46.384 1.00 17.20 94 THR B N 1
ATOM 2544 C CA . THR B 1 94 ? 16.088 12.628 47.409 1.00 15.93 94 THR B CA 1
ATOM 2545 C C . THR B 1 94 ? 16.729 11.292 47.759 1.00 16.61 94 THR B C 1
ATOM 2546 O O . THR B 1 94 ? 16.032 10.326 48.072 1.00 16.33 94 THR B O 1
ATOM 2550 N N . LEU B 1 95 ? 18.058 11.238 47.713 1.00 14.36 95 LEU B N 1
ATOM 2551 C CA . LEU B 1 95 ? 18.793 9.991 47.883 1.00 13.33 95 LEU B CA 1
ATOM 2552 C C . LEU B 1 95 ? 19.450 9.917 49.252 1.00 15.01 95 LEU B C 1
ATOM 2553 O O . LEU B 1 95 ? 19.969 10.915 49.762 1.00 16.44 95 LEU B O 1
ATOM 2558 N N . ALA B 1 96 ? 19.443 8.719 49.831 1.00 14.14 96 ALA B N 1
ATOM 2559 C CA . ALA B 1 96 ? 20.337 8.358 50.925 1.00 14.06 96 ALA B CA 1
ATOM 2560 C C . ALA B 1 96 ? 21.355 7.396 50.322 1.00 13.12 96 ALA B C 1
ATOM 2561 O O . ALA B 1 96 ? 21.023 6.246 50.017 1.00 14.21 96 ALA B O 1
ATOM 2563 N N . GLU B 1 97 ? 22.583 7.879 50.124 1.00 13.60 97 GLU B N 1
ATOM 2564 C CA . GLU B 1 97 ? 23.633 7.128 49.446 1.00 13.97 97 GLU B CA 1
ATOM 2565 C C . GLU B 1 97 ? 24.596 6.543 50.465 1.00 14.49 97 GLU B C 1
ATOM 2566 O O . GLU B 1 97 ? 24.896 7.174 51.481 1.00 14.47 97 GLU B O 1
ATOM 2572 N N . PHE B 1 98 ? 25.098 5.342 50.176 1.00 15.13 98 PHE B N 1
ATOM 2573 C CA . PHE B 1 98 ? 26.002 4.643 51.076 1.00 13.34 98 PHE B CA 1
ATOM 2574 C C . PHE B 1 98 ? 27.110 3.961 50.293 1.00 14.71 98 PHE B C 1
ATOM 2575 O O . PHE B 1 98 ? 26.864 3.371 49.238 1.00 17.17 98 PHE B O 1
ATOM 2583 N N A LYS B 1 99 ? 28.332 4.059 50.811 0.56 14.99 99 LYS B N 1
ATOM 2584 N N B LYS B 1 99 ? 28.328 4.041 50.826 0.44 14.84 99 LYS B N 1
ATOM 2585 C CA A LYS B 1 99 ? 29.455 3.235 50.367 0.56 16.39 99 LYS B CA 1
ATOM 2586 C CA B LYS B 1 99 ? 29.464 3.243 50.366 0.44 17.07 99 LYS B CA 1
ATOM 2587 C C A LYS B 1 99 ? 30.075 2.664 51.636 0.56 16.99 99 LYS B C 1
ATOM 2588 C C B LYS B 1 99 ? 30.103 2.656 51.620 0.44 17.83 99 LYS B C 1
ATOM 2589 O O A LYS B 1 99 ? 30.820 3.357 52.334 0.56 16.82 99 LYS B O 1
ATOM 2590 O O B LYS B 1 99 ? 30.887 3.330 52.295 0.44 18.75 99 LYS B O 1
ATOM 2601 N N . LEU B 1 100 ? 29.756 1.412 51.944 1.00 16.23 100 LEU B N 1
ATOM 2602 C CA . LEU B 1 100 ? 30.226 0.796 53.176 1.00 16.19 100 LEU B CA 1
ATOM 2603 C C . LEU B 1 100 ? 31.641 0.263 53.001 1.00 17.13 100 LEU B C 1
ATOM 2604 O O . LEU B 1 100 ? 31.999 -0.258 51.940 1.00 19.61 100 LEU B O 1
ATOM 2609 N N . ASN B 1 101 ? 32.456 0.421 54.046 1.00 18.62 101 ASN B N 1
ATOM 2610 C CA . ASN B 1 101 ? 33.783 -0.193 54.102 1.00 19.68 101 ASN B CA 1
ATOM 2611 C C . ASN B 1 101 ? 34.649 0.220 52.911 1.00 22.00 101 ASN B C 1
ATOM 2612 O O . ASN B 1 101 ? 35.208 -0.616 52.195 1.00 24.49 101 ASN B O 1
ATOM 2617 N N . GLY B 1 102 ? 34.746 1.528 52.696 1.00 23.78 102 GLY B N 1
ATOM 2618 C CA . GLY B 1 102 ? 35.531 2.096 51.616 1.00 26.66 102 GLY B CA 1
ATOM 2619 C C . GLY B 1 102 ? 36.962 2.384 52.018 1.00 26.93 102 GLY B C 1
ATOM 2620 O O . GLY B 1 102 ? 37.517 1.756 52.925 1.00 28.10 102 GLY B O 1
ATOM 2621 N N . ASP B 1 103 ? 37.567 3.355 51.334 1.00 29.05 103 ASP B N 1
ATOM 2622 C CA . ASP B 1 103 ? 38.950 3.721 51.616 1.00 33.28 103 ASP B CA 1
ATOM 2623 C C . ASP B 1 103 ? 39.122 4.107 53.079 1.00 33.41 103 ASP B C 1
ATOM 2624 O O . ASP B 1 103 ? 38.270 4.778 53.668 1.00 32.56 103 ASP B O 1
ATOM 2629 N N . GLY B 1 104 ? 40.241 3.685 53.661 1.00 31.44 104 GLY B N 1
ATOM 2630 C CA . GLY B 1 104 ? 40.489 3.932 55.065 1.00 33.06 104 GLY B CA 1
ATOM 2631 C C . GLY B 1 104 ? 39.651 3.109 56.013 1.00 33.73 104 GLY B C 1
ATOM 2632 O O . GLY B 1 104 ? 39.695 3.351 57.223 1.00 34.20 104 GLY B O 1
ATOM 2633 N N . GLY B 1 105 ? 38.888 2.143 55.504 1.00 30.92 105 GLY B N 1
ATOM 2634 C CA . GLY B 1 105 ? 38.011 1.359 56.348 1.00 31.12 105 GLY B CA 1
ATOM 2635 C C . GLY B 1 105 ? 36.770 2.089 56.804 1.00 30.06 105 GLY B C 1
ATOM 2636 O O . GLY B 1 105 ? 36.103 1.638 57.739 1.00 34.82 105 GLY B O 1
ATOM 2637 N N . LYS B 1 106 ? 36.434 3.199 56.160 1.00 23.64 106 LYS B N 1
ATOM 2638 C CA . LYS B 1 106 ? 35.330 4.048 56.575 1.00 21.79 106 LYS B CA 1
ATOM 2639 C C . LYS B 1 106 ? 34.109 3.798 55.701 1.00 19.90 106 LYS B C 1
ATOM 2640 O O . LYS B 1 106 ? 34.228 3.482 54.514 1.00 21.37 106 LYS B O 1
ATOM 2646 N N . ASP B 1 107 ? 32.929 3.952 56.299 1.00 18.20 107 ASP B N 1
ATOM 2647 C CA . ASP B 1 107 ? 31.706 4.083 55.524 1.00 17.26 107 ASP B CA 1
ATOM 2648 C C . ASP B 1 107 ? 31.585 5.528 55.069 1.00 14.95 107 ASP B C 1
ATOM 2649 O O . ASP B 1 107 ? 31.917 6.452 55.817 1.00 18.45 107 ASP B O 1
ATOM 2654 N N . TYR B 1 108 ? 31.089 5.727 53.851 1.00 16.59 108 TYR B N 1
ATOM 2655 C CA . TYR B 1 108 ? 30.755 7.056 53.353 1.00 16.61 108 TYR B CA 1
ATOM 2656 C C . TYR B 1 108 ? 29.269 7.093 53.033 1.00 16.75 108 TYR B C 1
ATOM 2657 O O . TYR B 1 108 ? 28.754 6.191 52.369 1.00 20.40 108 TYR B O 1
ATOM 2666 N N . TYR B 1 109 ? 28.581 8.127 53.507 1.00 14.12 109 TYR B N 1
ATOM 2667 C CA . TYR B 1 109 ? 27.152 8.238 53.266 1.00 14.76 109 TYR B CA 1
ATOM 2668 C C . TYR B 1 109 ? 26.803 9.706 53.101 1.00 15.57 109 TYR B C 1
ATOM 2669 O O . TYR B 1 109 ? 27.612 10.586 53.397 1.00 16.51 109 TYR B O 1
ATOM 2678 N N . ASP B 1 110 ? 25.589 9.966 52.615 1.00 14.63 110 ASP B N 1
ATOM 2679 C CA . ASP B 1 110 ? 25.156 11.342 52.397 1.00 13.53 110 ASP B CA 1
ATOM 2680 C C . ASP B 1 110 ? 23.692 11.365 51.993 1.00 13.52 110 ASP B C 1
ATOM 2681 O O . ASP B 1 110 ? 23.143 10.369 51.511 1.00 14.68 110 ASP B O 1
ATOM 2686 N N . VAL B 1 111 ? 23.075 12.530 52.183 1.00 14.03 111 VAL B N 1
ATOM 2687 C CA . VAL B 1 111 ? 21.776 12.860 51.602 1.00 13.46 111 VAL B CA 1
ATOM 2688 C C . VAL B 1 111 ? 22.040 13.711 50.370 1.00 14.78 111 VAL B C 1
ATOM 2689 O O . VAL B 1 111 ? 22.805 14.679 50.437 1.00 15.11 111 VAL B O 1
ATOM 2693 N N . SER B 1 112 ? 21.439 13.344 49.237 1.00 14.78 112 SER B N 1
ATOM 2694 C CA . SER B 1 112 ? 21.712 14.030 47.977 1.00 14.41 112 SER B CA 1
ATOM 2695 C C . SER B 1 112 ? 20.433 14.515 47.317 1.00 14.28 112 SER B C 1
ATOM 2696 O O . SER B 1 112 ? 19.548 13.712 46.992 1.00 14.96 112 SER B O 1
ATOM 2699 N N . ASN B 1 113 ? 20.367 15.824 47.077 1.00 15.26 113 ASN B N 1
ATOM 2700 C CA . ASN B 1 113 ? 19.346 16.441 46.241 1.00 13.61 113 ASN B CA 1
ATOM 2701 C C . ASN B 1 113 ? 19.939 16.995 44.946 1.00 15.31 113 ASN B C 1
ATOM 2702 O O . ASN B 1 113 ? 19.409 17.952 44.379 1.00 16.83 113 ASN B O 1
ATOM 2707 N N . VAL B 1 114 ? 21.032 16.393 44.464 1.00 14.66 114 VAL B N 1
ATOM 2708 C CA . VAL B 1 114 ? 21.741 16.930 43.302 1.00 15.90 114 VAL B CA 1
ATOM 2709 C C . VAL B 1 114 ? 20.820 17.050 42.094 1.00 15.71 114 VAL B C 1
ATOM 2710 O O . VAL B 1 114 ? 20.868 18.042 41.354 1.00 17.65 114 VAL B O 1
ATOM 2714 N N . ASP B 1 115 ? 19.979 16.044 41.863 1.00 15.91 115 ASP B N 1
ATOM 2715 C CA . ASP B 1 115 ? 19.067 16.046 40.729 1.00 16.51 115 ASP B CA 1
ATOM 2716 C C . ASP B 1 115 ? 17.689 16.573 41.086 1.00 17.19 115 ASP B C 1
ATOM 2717 O O . ASP B 1 115 ? 16.776 16.514 40.256 1.00 18.09 115 ASP B O 1
ATOM 2722 N N . GLY B 1 116 ? 17.531 17.111 42.285 1.00 16.08 116 GLY B N 1
ATOM 2723 C CA . GLY B 1 116 ? 16.250 17.562 42.782 1.00 16.59 116 GLY B CA 1
ATOM 2724 C C . GLY B 1 116 ? 15.877 16.865 44.077 1.00 16.83 116 GLY B C 1
ATOM 2725 O O . GLY B 1 116 ? 16.543 15.941 44.541 1.00 17.29 116 GLY B O 1
ATOM 2726 N N . SER B 1 117 ? 14.771 17.332 44.645 1.00 16.62 117 SER B N 1
ATOM 2727 C CA . SER B 1 117 ? 14.300 16.869 45.940 1.00 17.79 117 SER B CA 1
ATOM 2728 C C . SER B 1 117 ? 12.859 16.393 45.822 1.00 15.47 117 SER B C 1
ATOM 2729 O O . SER B 1 117 ? 12.069 16.939 45.047 1.00 18.12 117 SER B O 1
ATOM 2732 N N . ASN B 1 118 ? 12.515 15.367 46.599 1.00 16.32 118 ASN B N 1
ATOM 2733 C CA . ASN B 1 118 ? 11.112 14.975 46.698 1.00 18.30 118 ASN B CA 1
ATOM 2734 C C . ASN B 1 118 ? 10.624 14.657 48.104 1.00 20.93 118 ASN B C 1
ATOM 2735 O O . ASN B 1 118 ? 9.407 14.685 48.320 1.00 25.95 118 ASN B O 1
ATOM 2740 N N . LEU B 1 119 ? 11.503 14.385 49.073 1.00 20.35 119 LEU B N 1
ATOM 2741 C CA . LEU B 1 119 ? 11.097 14.036 50.431 1.00 18.72 119 LEU B CA 1
ATOM 2742 C C . LEU B 1 119 ? 12.163 14.485 51.417 1.00 17.67 119 LEU B C 1
ATOM 2743 O O . LEU B 1 119 ? 13.357 14.401 51.104 1.00 18.00 119 LEU B O 1
ATOM 2748 N N . PRO B 1 120 ? 11.774 14.949 52.604 1.00 18.96 120 PRO B N 1
ATOM 2749 C CA . PRO B 1 120 ? 12.766 15.152 53.665 1.00 17.31 120 PRO B CA 1
ATOM 2750 C C . PRO B 1 120 ? 13.326 13.814 54.124 1.00 17.50 120 PRO B C 1
ATOM 2751 O O . PRO B 1 120 ? 12.601 12.822 54.218 1.00 17.77 120 PRO B O 1
ATOM 2755 N N . VAL B 1 121 ? 14.631 13.787 54.394 1.00 17.76 121 VAL B N 1
ATOM 2756 C CA . VAL B 1 121 ? 15.344 12.548 54.701 1.00 17.76 121 VAL B CA 1
ATOM 2757 C C . VAL B 1 121 ? 16.367 12.811 55.800 1.00 17.41 121 VAL B C 1
ATOM 2758 O O . VAL B 1 121 ? 17.028 13.854 55.809 1.00 19.94 121 VAL B O 1
ATOM 2762 N N . LEU B 1 122 ? 16.495 11.856 56.723 1.00 16.60 122 LEU B N 1
ATOM 2763 C CA . LEU B 1 122 ? 17.537 11.833 57.741 1.00 16.71 122 LEU B CA 1
ATOM 2764 C C . LEU B 1 122 ? 18.257 10.492 57.685 1.00 15.16 122 LEU B C 1
ATOM 2765 O O . LEU B 1 122 ? 17.613 9.447 57.556 1.00 16.66 122 LEU B O 1
ATOM 2770 N N . ILE B 1 123 ? 19.586 10.516 57.773 1.00 14.22 123 ILE B N 1
ATOM 2771 C CA . ILE B 1 123 ? 20.380 9.300 57.948 1.00 14.40 123 ILE B CA 1
ATOM 2772 C C . ILE B 1 123 ? 20.933 9.303 59.365 1.00 15.02 123 ILE B C 1
ATOM 2773 O O . ILE B 1 123 ? 21.757 10.154 59.721 1.00 17.60 123 ILE B O 1
ATOM 2778 N N A SER B 1 124 ? 20.491 8.354 60.177 0.83 16.62 124 SER B N 1
ATOM 2779 N N B SER B 1 124 ? 20.479 8.352 60.173 0.17 15.70 124 SER B N 1
ATOM 2780 C CA A SER B 1 124 ? 20.972 8.222 61.541 0.83 17.96 124 SER B CA 1
ATOM 2781 C CA B SER B 1 124 ? 20.925 8.182 61.546 0.17 16.09 124 SER B CA 1
ATOM 2782 C C A SER B 1 124 ? 21.681 6.885 61.712 0.83 18.52 124 SER B C 1
ATOM 2783 C C B SER B 1 124 ? 21.773 6.922 61.662 0.17 16.52 124 SER B C 1
ATOM 2784 O O A SER B 1 124 ? 21.603 5.997 60.861 0.83 16.72 124 SER B O 1
ATOM 2785 O O B SER B 1 124 ? 21.865 6.114 60.733 0.17 15.95 124 SER B O 1
ATOM 2790 N N . ASN B 1 125 ? 22.395 6.758 62.827 1.00 18.01 125 ASN B N 1
ATOM 2791 C CA . ASN B 1 125 ? 23.213 5.583 63.087 1.00 17.92 125 ASN B CA 1
ATOM 2792 C C . ASN B 1 125 ? 23.263 5.343 64.587 1.00 19.51 125 ASN B C 1
ATOM 2793 O O . ASN B 1 125 ? 22.844 6.184 65.384 1.00 21.24 125 ASN B O 1
ATOM 2798 N N . ASN B 1 126 ? 23.778 4.174 64.970 1.00 19.42 126 ASN B N 1
ATOM 2799 C CA . ASN B 1 126 ? 23.821 3.772 66.371 1.00 19.32 126 ASN B CA 1
ATOM 2800 C C . ASN B 1 126 ? 25.213 3.887 66.985 1.00 22.29 126 ASN B C 1
ATOM 2801 O O . ASN B 1 126 ? 25.474 3.278 68.026 1.00 25.32 126 ASN B O 1
ATOM 2806 N N . LYS B 1 127 ? 26.112 4.663 66.371 1.00 22.00 127 LYS B N 1
ATOM 2807 C CA . LYS B 1 127 ? 27.491 4.752 66.839 1.00 22.86 127 LYS B CA 1
ATOM 2808 C C . LYS B 1 127 ? 27.946 6.178 67.130 1.00 25.07 127 LYS B C 1
ATOM 2809 O O . LYS B 1 127 ? 29.147 6.401 67.327 1.00 25.26 127 LYS B O 1
ATOM 2815 N N . GLY B 1 128 ? 27.031 7.147 67.157 1.00 24.31 128 GLY B N 1
ATOM 2816 C CA . GLY B 1 128 ? 27.416 8.521 67.402 1.00 24.79 128 GLY B CA 1
ATOM 2817 C C . GLY B 1 128 ? 28.084 9.215 66.239 1.00 23.36 128 GLY B C 1
ATOM 2818 O O . GLY B 1 128 ? 28.655 10.293 66.424 1.00 27.29 128 GLY B O 1
ATOM 2819 N N . CYS B 1 129 ? 28.025 8.638 65.047 1.00 21.12 129 CYS B N 1
ATOM 2820 C CA . CYS B 1 129 ? 28.681 9.206 63.882 1.00 21.11 129 CYS B CA 1
ATOM 2821 C C . CYS B 1 129 ? 27.840 10.342 63.305 1.00 20.08 129 CYS B C 1
ATOM 2822 O O . CYS B 1 129 ? 26.676 10.520 63.676 1.00 20.24 129 CYS B O 1
ATOM 2825 N N . PRO B 1 130 ? 28.414 11.148 62.403 1.00 18.74 130 PRO B N 1
ATOM 2826 C CA . PRO B 1 130 ? 27.656 12.265 61.819 1.00 19.69 130 PRO B CA 1
ATOM 2827 C C . PRO B 1 130 ? 26.355 11.810 61.172 1.00 20.29 130 PRO B C 1
ATOM 2828 O O . PRO B 1 130 ? 26.266 10.724 60.595 1.00 21.05 130 PRO B O 1
ATOM 2832 N N A SER B 1 131 ? 25.336 12.660 61.278 0.58 18.21 131 SER B N 1
ATOM 2833 N N B SER B 1 131 ? 25.344 12.673 61.252 0.42 18.05 131 SER B N 1
ATOM 2834 C CA A SER B 1 131 ? 23.985 12.332 60.826 0.58 18.93 131 SER B CA 1
ATOM 2835 C CA B SER B 1 131 ? 23.985 12.341 60.830 0.42 17.89 131 SER B CA 1
ATOM 2836 C C A SER B 1 131 ? 23.465 13.445 59.925 0.58 19.20 131 SER B C 1
ATOM 2837 C C B SER B 1 131 ? 23.441 13.441 59.926 0.42 18.02 131 SER B C 1
ATOM 2838 O O A SER B 1 131 ? 22.947 14.460 60.424 0.58 22.44 131 SER B O 1
ATOM 2839 O O B SER B 1 131 ? 22.881 14.435 60.409 0.42 20.09 131 SER B O 1
ATOM 2844 N N . PRO B 1 132 ? 23.577 13.296 58.608 1.00 16.27 132 PRO B N 1
ATOM 2845 C CA . PRO B 1 132 ? 23.088 14.336 57.697 1.00 16.85 132 PRO B CA 1
ATOM 2846 C C . PRO B 1 132 ? 21.584 14.241 57.504 1.00 16.93 132 PRO B C 1
ATOM 2847 O O . PRO B 1 132 ? 20.988 13.163 57.559 1.00 17.73 132 PRO B O 1
ATOM 2851 N N . SER B 1 133 ? 20.968 15.395 57.254 1.00 18.09 133 SER B N 1
ATOM 2852 C CA . SER B 1 133 ? 19.529 15.427 57.048 1.00 19.20 133 SER B CA 1
ATOM 2853 C C . SER B 1 133 ? 19.143 16.611 56.175 1.00 18.54 133 SER B C 1
ATOM 2854 O O . SER B 1 133 ? 19.865 17.607 56.072 1.00 21.73 133 SER B O 1
ATOM 2857 N N . CYS B 1 134 ? 17.986 16.471 55.538 1.00 18.15 134 CYS B N 1
ATOM 2858 C CA . CYS B 1 134 ? 17.238 17.584 54.965 1.00 19.24 134 CYS B CA 1
ATOM 2859 C C . CYS B 1 134 ? 15.849 17.437 55.575 1.00 18.42 134 CYS B C 1
ATOM 2860 O O . CYS B 1 134 ? 15.040 16.639 55.097 1.00 19.62 134 CYS B O 1
ATOM 2863 N N . ARG B 1 135 ? 15.580 18.184 56.647 1.00 21.37 135 ARG B N 1
ATOM 2864 C CA . ARG B 1 135 ? 14.352 17.991 57.407 1.00 24.56 135 ARG B CA 1
ATOM 2865 C C . ARG B 1 135 ? 13.205 18.874 56.944 1.00 22.81 135 ARG B C 1
ATOM 2866 O O . ARG B 1 135 ? 12.043 18.546 57.216 1.00 24.16 135 ARG B O 1
ATOM 2874 N N . VAL B 1 136 ? 13.490 19.979 56.269 1.00 24.71 136 VAL B N 1
ATOM 2875 C CA . VAL B 1 136 ? 12.443 20.908 55.878 1.00 25.75 136 VAL B CA 1
ATOM 2876 C C . VAL B 1 136 ? 11.885 20.516 54.516 1.00 25.97 136 VAL B C 1
ATOM 2877 O O . VAL B 1 136 ? 12.537 19.846 53.713 1.00 29.12 136 VAL B O 1
ATOM 2881 N N . ASP B 1 137 ? 10.652 20.942 54.260 1.00 26.00 137 ASP B N 1
ATOM 2882 C CA . ASP B 1 137 ? 9.971 20.636 53.010 1.00 28.01 137 ASP B CA 1
ATOM 2883 C C . ASP B 1 137 ? 10.405 21.638 51.948 1.00 26.71 137 ASP B C 1
ATOM 2884 O O . ASP B 1 137 ? 10.197 22.846 52.102 1.00 28.46 137 ASP B O 1
ATOM 2889 N N A LEU B 1 138 ? 11.013 21.142 50.874 0.51 25.22 138 LEU B N 1
ATOM 2890 N N B LEU B 1 138 ? 11.004 21.131 50.871 0.49 25.32 138 LEU B N 1
ATOM 2891 C CA A LEU B 1 138 ? 11.473 21.996 49.788 0.51 21.94 138 LEU B CA 1
ATOM 2892 C CA B LEU B 1 138 ? 11.481 21.952 49.767 0.49 22.39 138 LEU B CA 1
ATOM 2893 C C A LEU B 1 138 ? 10.419 22.212 48.711 0.51 23.10 138 LEU B C 1
ATOM 2894 C C B LEU B 1 138 ? 10.406 22.231 48.730 0.49 22.85 138 LEU B C 1
ATOM 2895 O O A LEU B 1 138 ? 10.647 23.008 47.793 0.51 24.35 138 LEU B O 1
ATOM 2896 O O B LEU B 1 138 ? 10.606 23.091 47.865 0.49 23.04 138 LEU B O 1
ATOM 2905 N N . ASN B 1 139 ? 9.273 21.532 48.802 1.00 21.80 139 ASN B N 1
ATOM 2906 C CA . ASN B 1 139 ? 8.294 21.613 47.720 1.00 22.11 139 ASN B CA 1
ATOM 2907 C C . ASN B 1 139 ? 7.541 22.937 47.665 1.00 23.59 139 ASN B C 1
ATOM 2908 O O . ASN B 1 139 ? 7.421 23.502 46.564 1.00 23.94 139 ASN B O 1
ATOM 2913 N N . PRO B 1 140 ? 7.003 23.480 48.766 1.00 26.41 140 PRO B N 1
ATOM 2914 C CA . PRO B 1 140 ? 6.207 24.714 48.635 1.00 28.52 140 PRO B CA 1
ATOM 2915 C C . PRO B 1 140 ? 6.974 25.878 48.036 1.00 29.68 140 PRO B C 1
ATOM 2916 O O . PRO B 1 140 ? 6.393 26.684 47.298 1.00 29.80 140 PRO B O 1
ATOM 2920 N N . GLY B 1 141 ? 8.266 25.985 48.324 1.00 26.12 141 GLY B N 1
ATOM 2921 C CA . GLY B 1 141 ? 9.062 27.093 47.851 1.00 26.16 141 GLY B CA 1
ATOM 2922 C C . GLY B 1 141 ? 9.831 26.846 46.572 1.00 24.35 141 GLY B C 1
ATOM 2923 O O . GLY B 1 141 ? 10.666 27.680 46.210 1.00 24.37 141 GLY B O 1
ATOM 2924 N N . CYS B 1 142 ? 9.582 25.731 45.884 1.00 22.41 142 CYS B N 1
ATOM 2925 C CA . CYS B 1 142 ? 10.279 25.403 44.650 1.00 21.66 142 CYS B CA 1
ATOM 2926 C C . CYS B 1 142 ? 10.252 26.609 43.711 1.00 23.52 142 CYS B C 1
ATOM 2927 O O . CYS B 1 142 ? 9.164 27.101 43.378 1.00 24.79 142 CYS B O 1
ATOM 2930 N N . PRO B 1 143 ? 11.412 27.116 43.279 1.00 23.98 143 PRO B N 1
ATOM 2931 C CA . PRO B 1 143 ? 11.467 28.499 42.774 1.00 26.51 143 PRO B CA 1
ATOM 2932 C C . PRO B 1 143 ? 10.944 28.739 41.362 1.00 28.13 143 PRO B C 1
ATOM 2933 O O . PRO B 1 143 ? 10.600 29.889 41.058 1.00 33.07 143 PRO B O 1
ATOM 2937 N N . GLU B 1 144 ? 10.881 27.737 40.485 1.00 28.74 144 GLU B N 1
ATOM 2938 C CA . GLU B 1 144 ? 10.293 27.927 39.163 1.00 32.83 144 GLU B CA 1
ATOM 2939 C C . GLU B 1 144 ? 9.290 26.834 38.833 1.00 30.82 144 GLU B C 1
ATOM 2940 O O . GLU B 1 144 ? 9.380 25.709 39.332 1.00 31.84 144 GLU B O 1
ATOM 2946 N N . ASP B 1 145 ? 8.345 27.184 37.954 1.00 32.42 145 ASP B N 1
ATOM 2947 C CA . ASP B 1 145 ? 7.336 26.227 37.514 1.00 33.28 145 ASP B CA 1
ATOM 2948 C C . ASP B 1 145 ? 7.972 25.040 36.799 1.00 28.43 145 ASP B C 1
ATOM 2949 O O . ASP B 1 145 ? 7.523 23.900 36.959 1.00 27.80 145 ASP B O 1
ATOM 2954 N N A ARG B 1 146 ? 9.017 25.288 36.004 0.57 27.98 146 ARG B N 1
ATOM 2955 N N B ARG B 1 146 ? 9.025 25.283 36.012 0.43 26.98 146 ARG B N 1
ATOM 2956 C CA A ARG B 1 146 ? 9.659 24.211 35.257 0.57 27.83 146 ARG B CA 1
ATOM 2957 C CA B ARG B 1 146 ? 9.651 24.204 35.254 0.43 26.03 146 ARG B CA 1
ATOM 2958 C C A ARG B 1 146 ? 10.309 23.175 36.165 0.57 25.23 146 ARG B C 1
ATOM 2959 C C B ARG B 1 146 ? 10.372 23.194 36.142 0.43 23.73 146 ARG B C 1
ATOM 2960 O O A ARG B 1 146 ? 10.483 22.025 35.747 0.57 26.58 146 ARG B O 1
ATOM 2961 O O B ARG B 1 146 ? 10.656 22.082 35.684 0.43 23.42 146 ARG B O 1
ATOM 2976 N N . MET B 1 147 ? 10.675 23.549 37.391 1.00 22.06 147 MET B N 1
ATOM 2977 C CA . MET B 1 147 ? 11.220 22.588 38.347 1.00 21.94 147 MET B CA 1
ATOM 2978 C C . MET B 1 147 ? 10.157 21.857 39.163 1.00 20.62 147 MET B C 1
ATOM 2979 O O . MET B 1 147 ? 10.489 20.874 39.835 1.00 20.81 147 MET B O 1
ATOM 2984 N N . LYS B 1 148 ? 8.896 22.283 39.111 1.00 21.11 148 LYS B N 1
ATOM 2985 C CA . LYS B 1 148 ? 7.870 21.675 39.950 1.00 22.00 148 LYS B CA 1
ATOM 2986 C C . LYS B 1 148 ? 7.329 20.397 39.320 1.00 23.62 148 LYS B C 1
ATOM 2987 O O . LYS B 1 148 ? 7.004 20.365 38.128 1.00 27.25 148 LYS B O 1
ATOM 2993 N N . VAL B 1 149 ? 7.236 19.345 40.126 1.00 22.00 149 VAL B N 1
ATOM 2994 C CA . VAL B 1 149 ? 6.436 18.170 39.805 1.00 23.20 149 VAL B CA 1
ATOM 2995 C C . VAL B 1 149 ? 5.174 18.259 40.647 1.00 25.02 149 VAL B C 1
ATOM 2996 O O . VAL B 1 149 ? 5.245 18.361 41.878 1.00 24.17 149 VAL B O 1
ATOM 3000 N N . LYS B 1 150 ? 4.022 18.245 39.991 1.00 27.08 150 LYS B N 1
ATOM 3001 C CA . LYS B 1 150 ? 2.756 18.517 40.648 1.00 26.78 150 LYS B CA 1
ATOM 3002 C C . LYS B 1 150 ? 1.895 17.263 40.679 1.00 29.74 150 LYS B C 1
ATOM 3003 O O . LYS B 1 150 ? 1.927 16.441 39.759 1.00 31.17 150 LYS B O 1
ATOM 3009 N N . ASP B 1 151 ? 1.132 17.119 41.759 1.00 28.47 151 ASP B N 1
ATOM 3010 C CA . ASP B 1 151 ? 0.143 16.059 41.836 1.00 30.85 151 ASP B CA 1
ATOM 3011 C C . ASP B 1 151 ? -1.101 16.442 41.035 1.00 34.80 151 ASP B C 1
ATOM 3012 O O . ASP B 1 151 ? -1.172 17.509 40.418 1.00 35.62 151 ASP B O 1
ATOM 3017 N N . GLY B 1 152 ? -2.099 15.557 41.049 1.00 37.04 152 GLY B N 1
ATOM 3018 C CA . GLY B 1 152 ? -3.319 15.804 40.303 1.00 40.17 152 GLY B CA 1
ATOM 3019 C C . GLY B 1 152 ? -4.054 17.057 40.722 1.00 40.62 152 GLY B C 1
ATOM 3020 O O . GLY B 1 152 ? -4.885 17.565 39.958 1.00 44.29 152 GLY B O 1
ATOM 3021 N N . ARG B 1 153 ? -3.766 17.576 41.913 1.00 39.32 153 ARG B N 1
ATOM 3022 C CA . ARG B 1 153 ? -4.430 18.778 42.390 1.00 39.82 153 ARG B CA 1
ATOM 3023 C C . ARG B 1 153 ? -3.652 20.052 42.096 1.00 39.99 153 ARG B C 1
ATOM 3024 O O . ARG B 1 153 ? -4.149 21.143 42.395 1.00 41.21 153 ARG B O 1
ATOM 3032 N N . GLY B 1 154 ? -2.448 19.947 41.540 1.00 36.86 154 GLY B N 1
ATOM 3033 C CA . GLY B 1 154 ? -1.610 21.104 41.320 1.00 38.43 154 GLY B CA 1
ATOM 3034 C C . GLY B 1 154 ? -0.633 21.407 42.434 1.00 35.14 154 GLY B C 1
ATOM 3035 O O . GLY B 1 154 ? 0.074 22.420 42.356 1.00 37.48 154 GLY B O 1
ATOM 3036 N N . THR B 1 155 ? -0.570 20.568 43.465 1.00 34.13 155 THR B N 1
ATOM 3037 C CA . THR B 1 155 ? 0.350 20.784 44.572 1.00 32.33 155 THR B CA 1
ATOM 3038 C C . THR B 1 155 ? 1.723 20.224 44.226 1.00 29.86 155 THR B C 1
ATOM 3039 O O . THR B 1 155 ? 1.841 19.128 43.672 1.00 30.17 155 THR B O 1
ATOM 3043 N N . THR B 1 156 ? 2.763 20.984 44.549 1.00 27.76 156 THR B N 1
ATOM 3044 C CA . THR B 1 156 ? 4.118 20.536 44.259 1.00 26.79 156 THR B CA 1
ATOM 3045 C C . THR B 1 156 ? 4.513 19.404 45.201 1.00 25.88 156 THR B C 1
ATOM 3046 O O . THR B 1 156 ? 4.420 19.537 46.425 1.00 26.00 156 THR B O 1
ATOM 3050 N N . ILE B 1 157 ? 4.942 18.282 44.622 1.00 22.75 157 ILE B N 1
ATOM 3051 C CA . ILE B 1 157 ? 5.421 17.127 45.371 1.00 21.71 157 ILE B CA 1
ATOM 3052 C C . ILE B 1 157 ? 6.871 16.787 45.062 1.00 20.36 157 ILE B C 1
ATOM 3053 O O . ILE B 1 157 ? 7.413 15.833 45.637 1.00 19.75 157 ILE B O 1
ATOM 3058 N N . GLY B 1 158 ? 7.511 17.539 44.172 1.00 19.28 158 GLY B N 1
ATOM 3059 C CA . GLY B 1 158 ? 8.917 17.359 43.872 1.00 18.25 158 GLY B CA 1
ATOM 3060 C C . GLY B 1 158 ? 9.457 18.621 43.246 1.00 19.37 158 GLY B C 1
ATOM 3061 O O . GLY B 1 158 ? 8.712 19.397 42.638 1.00 20.41 158 GLY B O 1
ATOM 3062 N N . CYS B 1 159 ? 10.760 18.832 43.398 1.00 16.84 159 CYS B N 1
ATOM 3063 C CA . CYS B 1 159 ? 11.409 20.032 42.880 1.00 16.36 159 CYS B CA 1
ATOM 3064 C C . CYS B 1 159 ? 12.706 19.617 42.201 1.00 16.65 159 CYS B C 1
ATOM 3065 O O . CYS B 1 159 ? 13.678 19.273 42.881 1.00 17.66 159 CYS B O 1
ATOM 3068 N N . LEU B 1 160 ? 12.715 19.653 40.868 1.00 17.72 160 LEU B N 1
ATOM 3069 C CA . LEU B 1 160 ? 13.897 19.298 40.092 1.00 17.60 160 LEU B CA 1
ATOM 3070 C C . LEU B 1 160 ? 15.006 20.325 40.284 1.00 17.08 160 LEU B C 1
ATOM 3071 O O . LEU B 1 160 ? 14.752 21.503 40.539 1.00 18.17 160 LEU B O 1
ATOM 3076 N N . SER B 1 161 ? 16.248 19.871 40.135 1.00 16.62 161 SER B N 1
ATOM 3077 C CA . SER B 1 161 ? 17.363 20.802 40.052 1.00 14.72 161 SER B CA 1
ATOM 3078 C C . SER B 1 161 ? 17.255 21.621 38.768 1.00 16.00 161 SER B C 1
ATOM 3079 O O . SER B 1 161 ? 16.566 21.243 37.819 1.00 19.24 161 SER B O 1
ATOM 3082 N N . ALA B 1 162 ? 17.955 22.761 38.742 1.00 17.22 162 ALA B N 1
ATOM 3083 C CA . ALA B 1 162 ? 17.979 23.561 37.520 1.00 17.56 162 ALA B CA 1
ATOM 3084 C C . ALA B 1 162 ? 18.553 22.769 36.357 1.00 18.56 162 ALA B C 1
ATOM 3085 O O . ALA B 1 162 ? 18.128 22.949 35.210 1.00 20.21 162 ALA B O 1
ATOM 3087 N N . CYS B 1 163 ? 19.510 21.883 36.636 1.00 18.53 163 CYS B N 1
ATOM 3088 C CA . CYS B 1 163 ? 20.048 21.010 35.599 1.00 19.26 163 CYS B CA 1
ATOM 3089 C C . CYS B 1 163 ? 18.970 20.087 35.041 1.00 20.45 163 CYS B C 1
ATOM 3090 O O . CYS B 1 163 ? 18.795 19.986 33.821 1.00 24.10 163 CYS B O 1
ATOM 3093 N N . GLN B 1 164 ? 18.230 19.404 35.922 1.00 18.06 164 GLN B N 1
ATOM 3094 C CA . GLN B 1 164 ? 17.224 18.450 35.454 1.00 19.39 164 GLN B CA 1
ATOM 3095 C C . GLN B 1 164 ? 16.044 19.136 34.776 1.00 23.05 164 GLN B C 1
ATOM 3096 O O . GLN B 1 164 ? 15.384 18.527 33.924 1.00 26.78 164 GLN B O 1
ATOM 3102 N N . ALA B 1 165 ? 15.759 20.388 35.137 1.00 22.46 165 ALA B N 1
ATOM 3103 C CA . ALA B 1 165 ? 14.700 21.156 34.496 1.00 24.85 165 ALA B CA 1
ATOM 3104 C C . ALA B 1 165 ? 15.152 21.813 33.199 1.00 25.86 165 ALA B C 1
ATOM 3105 O O . ALA B 1 165 ? 14.327 22.439 32.523 1.00 25.86 165 ALA B O 1
ATOM 3107 N N . ASN B 1 166 ? 16.434 21.689 32.844 1.00 27.59 166 ASN B N 1
ATOM 3108 C CA . ASN B 1 166 ? 16.969 22.244 31.599 1.00 28.28 166 ASN B CA 1
ATOM 3109 C C . ASN B 1 166 ? 16.725 23.750 31.503 1.00 27.77 166 ASN B C 1
ATOM 3110 O O . ASN B 1 166 ? 16.344 24.272 30.454 1.00 29.60 166 ASN B O 1
ATOM 3115 N N . LEU B 1 167 ? 16.949 24.457 32.613 1.00 26.23 167 LEU B N 1
ATOM 3116 C CA . LEU B 1 167 ? 16.694 25.894 32.624 1.00 25.32 167 LEU B CA 1
ATOM 3117 C C . LEU B 1 167 ? 17.629 26.637 31.678 1.00 26.77 167 LEU B C 1
ATOM 3118 O O . LEU B 1 167 ? 17.230 27.630 31.061 1.00 30.33 167 LEU B O 1
ATOM 3123 N N . ASP B 1 168 ? 18.874 26.176 31.544 1.00 27.02 168 ASP B N 1
ATOM 3124 C CA . ASP B 1 168 ? 19.812 26.881 30.677 1.00 28.79 168 ASP B CA 1
ATOM 3125 C C . ASP B 1 168 ? 19.676 26.510 29.204 1.00 31.55 168 ASP B C 1
ATOM 3126 O O . ASP B 1 168 ? 20.288 27.176 28.361 1.00 33.87 168 ASP B O 1
ATOM 3131 N N . GLY B 1 169 ? 18.894 25.482 28.878 1.00 31.18 169 GLY B N 1
ATOM 3132 C CA . GLY B 1 169 ? 18.720 25.077 27.492 1.00 32.88 169 GLY B CA 1
ATOM 3133 C C . GLY B 1 169 ? 20.001 24.669 26.801 1.00 34.10 169 GLY B C 1
ATOM 3134 O O . GLY B 1 169 ? 20.128 24.851 25.584 1.00 35.13 169 GLY B O 1
ATOM 3135 N N . ASN B 1 170 ? 20.953 24.114 27.541 1.00 33.19 170 ASN B N 1
ATOM 3136 C CA . ASN B 1 170 ? 22.280 23.821 27.020 1.00 33.14 170 ASN B CA 1
ATOM 3137 C C . ASN B 1 170 ? 22.868 22.638 27.788 1.00 32.08 170 ASN B C 1
ATOM 3138 O O . ASN B 1 170 ? 23.906 22.738 28.429 1.00 31.09 170 ASN B O 1
ATOM 3143 N N . HIS B 1 171 ? 22.206 21.478 27.702 1.00 34.30 171 HIS B N 1
ATOM 3144 C CA . HIS B 1 171 ? 22.547 20.353 28.575 1.00 34.64 171 HIS B CA 1
ATOM 3145 C C . HIS B 1 171 ? 23.987 19.884 28.385 1.00 35.19 171 HIS B C 1
ATOM 3146 O O . HIS B 1 171 ? 24.645 19.478 29.351 1.00 34.48 171 HIS B O 1
ATOM 3153 N N . GLY B 1 172 ? 24.489 19.913 27.151 1.00 34.67 172 GLY B N 1
ATOM 3154 C CA . GLY B 1 172 ? 25.825 19.412 26.880 1.00 32.91 172 GLY B CA 1
ATOM 3155 C C . GLY B 1 172 ? 26.957 20.338 27.270 1.00 32.35 172 GLY B C 1
ATOM 3156 O O . GLY B 1 172 ? 28.114 19.909 27.279 1.00 32.42 172 GLY B O 1
ATOM 3157 N N A ASN B 1 173 ? 26.641 21.581 27.615 0.46 30.86 173 ASN B N 1
ATOM 3158 N N B ASN B 1 173 ? 26.659 21.604 27.565 0.54 32.02 173 ASN B N 1
ATOM 3159 C CA A ASN B 1 173 ? 27.618 22.604 27.958 0.46 28.04 173 ASN B CA 1
ATOM 3160 C CA B ASN B 1 173 ? 27.661 22.575 27.995 0.54 30.25 173 ASN B CA 1
ATOM 3161 C C A ASN B 1 173 ? 27.021 23.480 29.060 0.46 26.46 173 ASN B C 1
ATOM 3162 C C B ASN B 1 173 ? 27.039 23.472 29.066 0.54 27.25 173 ASN B C 1
ATOM 3163 O O A ASN B 1 173 ? 26.884 24.695 28.929 0.46 27.01 173 ASN B O 1
ATOM 3164 O O B ASN B 1 173 ? 26.902 24.682 28.910 0.54 27.64 173 ASN B O 1
ATOM 3173 N N . SER B 1 174 ? 26.665 22.859 30.185 1.00 25.86 174 SER B N 1
ATOM 3174 C CA . SER B 1 174 ? 25.826 23.485 31.202 1.00 23.98 174 SER B CA 1
ATOM 3175 C C . SER B 1 174 ? 26.609 23.807 32.468 1.00 23.35 174 SER B C 1
ATOM 3176 O O . SER B 1 174 ? 27.305 22.945 33.015 1.00 23.29 174 SE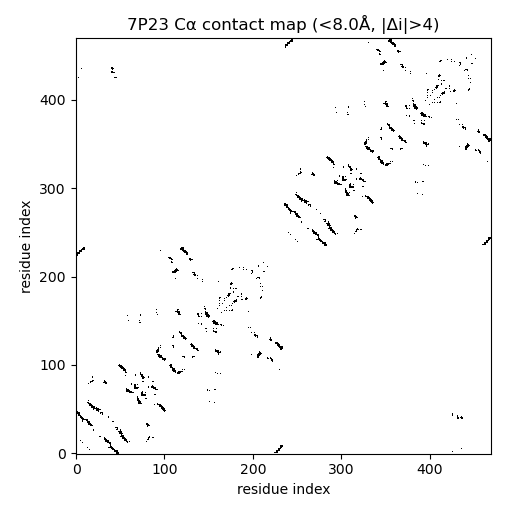R B O 1
ATOM 3179 N N . ALA B 1 175 ? 26.455 25.042 32.955 1.00 24.54 175 ALA B N 1
ATOM 3180 C CA . ALA B 1 175 ? 26.979 25.448 34.253 1.00 24.48 175 ALA B CA 1
ATOM 3181 C C . ALA B 1 175 ? 26.135 24.943 35.416 1.00 21.87 175 ALA B C 1
ATOM 3182 O O . ALA B 1 175 ? 26.564 25.059 36.570 1.00 21.88 175 ALA B O 1
ATOM 3184 N N . ASN B 1 176 ? 24.945 24.411 35.141 1.00 21.71 176 ASN B N 1
ATOM 3185 C CA . ASN B 1 176 ? 24.110 23.786 36.158 1.00 19.73 176 ASN B CA 1
ATOM 3186 C C . ASN B 1 176 ? 24.414 22.300 36.297 1.00 21.33 176 ASN B C 1
ATOM 3187 O O . ASN B 1 176 ? 24.491 21.785 37.418 1.00 21.65 176 ASN B O 1
ATOM 3192 N N . CYS B 1 177 ? 24.584 21.608 35.171 1.00 22.46 177 CYS B N 1
ATOM 3193 C CA . CYS B 1 177 ? 24.882 20.183 35.154 1.00 22.05 177 CYS B CA 1
ATOM 3194 C C . CYS B 1 177 ? 26.365 19.884 35.286 1.00 23.95 177 CYS B C 1
ATOM 3195 O O . CYS B 1 177 ? 26.722 18.733 35.561 1.00 24.24 177 CYS B O 1
ATOM 3198 N N . CYS B 1 178 ? 27.228 20.880 35.089 1.00 23.26 178 CYS B N 1
ATOM 3199 C CA . CYS B 1 178 ? 28.679 20.692 35.090 1.00 21.75 178 CYS B CA 1
ATOM 3200 C C . CYS B 1 178 ? 29.107 19.745 33.966 1.00 22.98 178 CYS B C 1
ATOM 3201 O O . CYS B 1 178 ? 29.717 18.699 34.193 1.00 24.42 178 CYS B O 1
ATOM 3204 N N . THR B 1 179 ? 28.775 20.142 32.740 1.00 24.91 179 THR B N 1
ATOM 3205 C CA . THR B 1 179 ? 29.060 19.350 31.553 1.00 25.21 179 THR B CA 1
ATOM 3206 C C . THR B 1 179 ? 29.825 20.192 30.542 1.00 27.84 179 THR B C 1
ATOM 3207 O O . THR B 1 179 ? 29.781 21.424 30.564 1.00 27.71 179 THR B O 1
ATOM 3211 N N . GLY B 1 180 ? 30.522 19.504 29.642 1.00 30.19 180 GLY B N 1
ATOM 3212 C CA . GLY B 1 180 ? 31.236 20.157 28.562 1.00 33.03 180 GLY B CA 1
ATOM 3213 C C . GLY B 1 180 ? 32.320 21.111 29.018 1.00 34.19 180 GLY B C 1
ATOM 3214 O O . GLY B 1 180 ? 33.252 20.709 29.721 1.00 34.15 180 GLY B O 1
ATOM 3215 N N . SER B 1 181 ? 32.207 22.384 28.623 1.00 35.37 181 SER B N 1
ATOM 3216 C CA . SER B 1 181 ? 33.165 23.387 29.069 1.00 36.81 181 SER B CA 1
ATOM 3217 C C . SER B 1 181 ? 33.067 23.670 30.562 1.00 36.26 181 SER B C 1
ATOM 3218 O O . SER B 1 181 ? 33.921 24.386 31.094 1.00 36.03 181 SER B O 1
ATOM 3221 N N . HIS B 1 182 ? 32.057 23.130 31.245 1.00 31.65 182 HIS B N 1
ATOM 3222 C CA . HIS B 1 182 ? 31.924 23.230 32.692 1.00 28.76 182 HIS B CA 1
ATOM 3223 C C . HIS B 1 182 ? 32.112 21.873 33.364 1.00 29.57 182 HIS B C 1
ATOM 3224 O O . HIS B 1 182 ? 31.545 21.617 34.428 1.00 27.55 182 HIS B O 1
ATOM 3231 N N . GLY B 1 183 ? 32.915 20.999 32.758 1.00 30.67 183 GLY B N 1
ATOM 3232 C CA . GLY B 1 183 ? 32.970 19.611 33.170 1.00 31.87 183 GLY B CA 1
ATOM 3233 C C . GLY B 1 183 ? 34.057 19.239 34.157 1.00 33.00 183 GLY B C 1
ATOM 3234 O O . GLY B 1 183 ? 34.393 18.058 34.282 1.00 35.28 183 GLY B O 1
ATOM 3235 N N . LYS B 1 184 ? 34.615 20.214 34.860 1.00 32.12 184 LYS B N 1
ATOM 3236 C CA . LYS B 1 184 ? 35.564 19.959 35.931 1.00 35.21 184 LYS B CA 1
ATOM 3237 C C . LYS B 1 184 ? 35.282 20.934 37.063 1.00 32.71 184 LYS B C 1
ATOM 3238 O O . LYS B 1 184 ? 34.668 21.985 36.843 1.00 31.09 184 LYS B O 1
ATOM 3244 N N . PRO B 1 185 ? 35.666 20.588 38.299 1.00 34.14 185 PRO B N 1
ATOM 3245 C CA . PRO B 1 185 ? 35.376 21.487 39.433 1.00 34.61 185 PRO B CA 1
ATOM 3246 C C . PRO B 1 185 ? 35.863 22.913 39.235 1.00 35.99 185 PRO B C 1
ATOM 3247 O O . PRO B 1 185 ? 35.162 23.859 39.618 1.00 36.06 185 PRO B O 1
ATOM 3251 N N . GLU B 1 186 ? 37.043 23.095 38.638 1.00 38.66 186 GLU B N 1
ATOM 3252 C CA . GLU B 1 186 ? 37.560 24.438 38.397 1.00 41.78 186 GLU B CA 1
ATOM 3253 C C . GLU B 1 186 ? 36.731 25.224 37.387 1.00 41.18 186 GLU B C 1
ATOM 3254 O O . GLU B 1 186 ? 36.812 26.457 37.369 1.00 43.44 186 GLU B O 1
ATOM 3260 N N . THR B 1 187 ? 35.931 24.554 36.558 1.00 37.08 187 THR B N 1
ATOM 3261 C CA . THR B 1 187 ? 35.105 25.234 35.567 1.00 32.81 187 THR B CA 1
ATOM 3262 C C . THR B 1 187 ? 33.616 25.153 35.877 1.00 30.66 187 THR B C 1
ATOM 3263 O O . THR B 1 187 ? 32.800 25.575 35.050 1.00 31.17 187 THR B O 1
ATOM 3267 N N . CYS B 1 188 ? 33.230 24.612 37.031 1.00 25.22 188 CYS B N 1
ATOM 3268 C CA . CYS B 1 188 ? 31.824 24.560 37.422 1.00 24.53 188 CYS B CA 1
ATOM 3269 C C . CYS B 1 188 ? 31.714 25.004 38.875 1.00 25.39 188 CYS B C 1
ATOM 3270 O O . CYS B 1 188 ? 31.516 24.186 39.782 1.00 24.89 188 CYS B O 1
ATOM 3273 N N . PRO B 1 189 ? 31.854 26.302 39.132 1.00 24.03 189 PRO B N 1
ATOM 3274 C CA . PRO B 1 189 ? 31.715 26.797 40.505 1.00 23.50 189 PRO B CA 1
ATOM 3275 C C . PRO B 1 189 ? 30.273 26.689 40.971 1.00 23.71 189 PRO B C 1
ATOM 3276 O O . PRO B 1 189 ? 29.330 26.850 40.194 1.00 22.84 189 PRO B O 1
ATOM 3280 N N . LYS B 1 190 ? 30.110 26.408 42.267 1.00 20.76 190 LYS B N 1
ATOM 3281 C CA . LYS B 1 190 ? 28.768 26.286 42.826 1.00 21.85 190 LYS B CA 1
ATOM 3282 C C . LYS B 1 190 ? 27.992 27.592 42.722 1.00 20.49 190 LYS B C 1
ATOM 3283 O O . LYS B 1 190 ? 26.757 27.579 42.651 1.00 22.49 190 LYS B O 1
ATOM 3289 N N . THR B 1 191 ? 28.692 28.725 42.682 1.00 21.18 191 THR B N 1
ATOM 3290 C CA . THR B 1 191 ? 28.029 30.014 42.533 1.00 23.30 191 THR B CA 1
ATOM 3291 C C . THR B 1 191 ? 27.430 30.220 41.148 1.00 23.50 191 THR B C 1
ATOM 3292 O O . THR B 1 191 ? 26.659 31.169 40.963 1.00 24.96 191 THR B O 1
ATOM 3296 N N . GLY B 1 192 ? 27.767 29.369 40.178 1.00 22.17 192 GLY B N 1
ATOM 3297 C CA . GLY B 1 192 ? 27.190 29.431 38.851 1.00 21.84 192 GLY B CA 1
ATOM 3298 C C . GLY B 1 192 ? 26.007 28.519 38.625 1.00 19.24 192 GLY B C 1
ATOM 3299 O O . GLY B 1 192 ? 25.386 28.576 37.560 1.00 21.48 192 GLY B O 1
ATOM 3300 N N . VAL B 1 193 ? 25.672 27.690 39.607 1.00 17.50 193 VAL B N 1
ATOM 3301 C CA . VAL B 1 193 ? 24.560 26.753 39.501 1.00 17.31 193 VAL B CA 1
ATOM 3302 C C . VAL B 1 193 ? 23.287 27.479 39.914 1.00 18.52 193 VAL B C 1
ATOM 3303 O O . VAL B 1 193 ? 23.154 27.907 41.065 1.00 18.26 193 VAL B O 1
ATOM 3307 N N . LYS B 1 194 ? 22.352 27.629 38.978 1.00 17.33 194 LYS B N 1
ATOM 3308 C CA . LYS B 1 194 ? 21.121 28.344 39.287 1.00 16.48 194 LYS B CA 1
ATOM 3309 C C . LYS B 1 194 ? 20.345 27.607 40.370 1.00 17.55 194 LYS B C 1
ATOM 3310 O O . LYS B 1 194 ? 20.162 26.391 40.298 1.00 17.68 194 LYS B O 1
ATOM 3316 N N . TYR B 1 195 ? 19.908 28.351 41.386 1.00 17.25 195 TYR B N 1
ATOM 3317 C CA . TYR B 1 195 ? 19.097 27.860 42.500 1.00 17.33 195 TYR B CA 1
ATOM 3318 C C . TYR B 1 195 ? 19.844 26.929 43.447 1.00 16.26 195 TYR B C 1
ATOM 3319 O O . TYR B 1 195 ? 19.215 26.319 44.318 1.00 17.52 195 TYR B O 1
ATOM 3328 N N . TYR B 1 196 ? 21.166 26.804 43.309 1.00 15.61 196 TYR B N 1
ATOM 3329 C CA . TYR B 1 196 ? 21.947 26.083 44.311 1.00 14.59 196 TYR B CA 1
ATOM 3330 C C . TYR B 1 196 ? 21.635 26.598 45.710 1.00 15.95 196 TYR B C 1
ATOM 3331 O O . TYR B 1 196 ? 21.465 25.812 46.650 1.00 16.33 196 TYR B O 1
ATOM 3340 N N . ASP B 1 197 ? 21.522 27.920 45.855 1.00 16.11 197 ASP B N 1
ATOM 3341 C CA . ASP B 1 197 ? 21.277 28.521 47.162 1.00 17.11 197 ASP B CA 1
ATOM 3342 C C . ASP B 1 197 ? 19.908 28.158 47.721 1.00 15.37 197 ASP B C 1
ATOM 3343 O O . ASP B 1 197 ? 19.731 28.153 48.945 1.00 16.64 197 ASP B O 1
ATOM 3348 N N . TYR B 1 198 ? 18.925 27.880 46.859 1.00 15.28 198 TYR B N 1
ATOM 3349 C CA . TYR B 1 198 ? 17.627 27.443 47.360 1.00 15.78 198 TYR B CA 1
ATOM 3350 C C . TYR B 1 198 ? 17.752 26.104 48.070 1.00 17.02 198 TYR B C 1
ATOM 3351 O O . TYR B 1 198 ? 17.330 25.950 49.223 1.00 16.44 198 TYR B O 1
ATOM 3360 N N . PHE B 1 199 ? 18.327 25.117 47.386 1.00 16.16 199 PHE B N 1
ATOM 3361 C CA . PHE B 1 199 ? 18.457 23.791 47.975 1.00 17.24 199 PHE B CA 1
ATOM 3362 C C . PHE B 1 199 ? 19.414 23.810 49.157 1.00 16.92 199 PHE B C 1
ATOM 3363 O O . PHE B 1 199 ? 19.127 23.221 50.206 1.00 15.84 199 PHE B O 1
ATOM 3371 N N . LYS B 1 200 ? 20.553 24.488 49.005 1.00 15.40 200 LYS B N 1
ATOM 3372 C CA . LYS B 1 200 ? 21.568 24.485 50.054 1.00 16.58 200 LYS B CA 1
ATOM 3373 C C . LYS B 1 200 ? 21.131 25.319 51.252 1.00 18.23 200 LYS B C 1
ATOM 3374 O O . LYS B 1 200 ? 21.421 24.965 52.402 1.00 18.78 200 LYS B O 1
ATOM 3380 N N . GLY B 1 201 ? 20.435 26.432 51.006 1.00 16.73 201 GLY B N 1
ATOM 3381 C CA . GLY B 1 201 ? 19.984 27.264 52.111 1.00 17.49 201 GLY B CA 1
ATOM 3382 C C . GLY B 1 201 ? 18.967 26.563 52.989 1.00 18.50 201 GLY B C 1
ATOM 3383 O O . GLY B 1 201 ? 18.974 26.721 54.214 1.00 22.38 201 GLY B O 1
ATOM 3384 N N . LYS B 1 202 ? 18.079 25.781 52.381 1.00 17.99 202 LYS B N 1
ATOM 3385 C CA . LYS B 1 202 ? 17.100 25.037 53.161 1.00 19.72 202 LYS B CA 1
ATOM 3386 C C . LYS B 1 202 ? 17.724 23.830 53.849 1.00 19.79 202 LYS B C 1
ATOM 3387 O O . LYS B 1 202 ? 17.332 23.482 54.968 1.00 22.67 202 LYS B O 1
ATOM 3393 N N . CYS B 1 203 ? 18.685 23.171 53.199 1.00 17.89 203 CYS B N 1
ATOM 3394 C CA . CYS B 1 203 ? 19.273 21.933 53.713 1.00 15.80 203 CYS B CA 1
ATOM 3395 C C . CYS B 1 203 ? 20.765 21.913 53.437 1.00 17.24 203 CYS B C 1
ATOM 3396 O O . CYS B 1 203 ? 21.230 21.265 52.491 1.00 17.76 203 CYS B O 1
ATOM 3399 N N . PRO B 1 204 ? 21.557 22.590 54.270 1.00 16.82 204 PRO B N 1
ATOM 3400 C CA . PRO B 1 204 ? 23.006 22.638 54.022 1.00 16.46 204 PRO B CA 1
ATOM 3401 C C . PRO B 1 204 ? 23.684 21.276 54.016 1.00 17.04 204 PRO B C 1
ATOM 3402 O O . PRO B 1 204 ? 24.721 21.124 53.358 1.00 18.26 204 PRO B O 1
ATOM 3406 N N . ASP B 1 205 ? 23.139 20.278 54.720 1.00 16.74 205 ASP B N 1
ATOM 3407 C CA . ASP B 1 205 ? 23.796 18.972 54.762 1.00 15.34 205 ASP B CA 1
ATOM 3408 C C . ASP B 1 205 ? 23.743 18.267 53.415 1.00 15.93 205 ASP B C 1
ATOM 3409 O O . ASP B 1 205 ? 24.649 17.494 53.080 1.00 17.39 205 ASP B O 1
ATOM 3414 N N . ALA B 1 206 ? 22.677 18.474 52.654 1.00 15.45 206 ALA B N 1
ATOM 3415 C CA . ALA B 1 206 ? 22.450 17.673 51.462 1.00 14.36 206 ALA B CA 1
ATOM 3416 C C . ALA B 1 206 ? 23.290 18.188 50.303 1.00 14.01 206 ALA B C 1
ATOM 3417 O O . ALA B 1 206 ? 23.529 19.393 50.173 1.00 15.52 206 ALA B O 1
ATOM 3419 N N . TYR B 1 207 ? 23.747 17.263 49.464 1.00 15.37 207 TYR B N 1
ATOM 3420 C CA . TYR B 1 207 ? 24.449 17.648 48.248 1.00 15.43 207 TYR B CA 1
ATOM 3421 C C . TYR B 1 207 ? 23.477 18.290 47.271 1.00 14.53 207 TYR B C 1
ATOM 3422 O O . TYR B 1 207 ? 22.346 17.825 47.096 1.00 15.49 207 TYR B O 1
ATOM 3431 N N . ALA B 1 208 ? 23.927 19.366 46.622 1.00 14.87 208 ALA B N 1
ATOM 3432 C CA . ALA B 1 208 ? 23.065 20.135 45.740 1.00 15.27 208 ALA B CA 1
ATOM 3433 C C . ALA B 1 208 ? 23.657 20.459 44.374 1.00 18.38 208 ALA B C 1
ATOM 3434 O O . ALA B 1 208 ? 22.962 21.089 43.565 1.00 18.87 208 ALA B O 1
ATOM 3436 N N . TYR B 1 209 ? 24.896 20.062 44.075 1.00 16.89 209 TYR B N 1
ATOM 3437 C CA . TYR B 1 209 ? 25.335 20.139 42.688 1.00 17.80 209 TYR B CA 1
ATOM 3438 C C . TYR B 1 209 ? 26.419 19.080 42.536 1.00 16.58 209 TYR B C 1
ATOM 3439 O O . TYR B 1 209 ? 26.813 18.428 43.511 1.00 15.72 209 TYR B O 1
ATOM 3448 N N . ALA B 1 210 ? 26.948 18.957 41.316 1.00 17.70 210 ALA B N 1
ATOM 3449 C CA . ALA B 1 210 ? 27.809 17.832 40.957 1.00 18.22 210 ALA B CA 1
ATOM 3450 C C . ALA B 1 210 ? 29.012 17.671 41.880 1.00 17.93 210 ALA B C 1
ATOM 3451 O O . ALA B 1 210 ? 29.479 16.544 42.088 1.00 19.76 210 ALA B O 1
ATOM 3453 N N . TYR B 1 211 ? 29.542 18.760 42.435 1.00 16.63 211 TYR B N 1
ATOM 3454 C CA . TYR B 1 211 ? 30.808 18.678 43.156 1.00 17.21 211 TYR B CA 1
ATOM 3455 C C . TYR B 1 211 ? 30.691 18.913 44.659 1.00 18.41 211 TYR B C 1
ATOM 3456 O O . TYR B 1 211 ? 31.717 19.100 45.321 1.00 18.64 211 TYR B O 1
ATOM 3465 N N . ASP B 1 212 ? 29.479 18.887 45.221 1.00 17.01 212 ASP B N 1
ATOM 3466 C CA . ASP B 1 212 ? 29.359 18.935 46.677 1.00 17.01 212 ASP B CA 1
ATOM 3467 C C . ASP B 1 212 ? 30.025 17.725 47.318 1.00 17.41 212 ASP B C 1
ATOM 3468 O O . ASP B 1 212 ? 30.694 17.850 48.349 1.00 20.07 212 ASP B O 1
ATOM 3473 N N . GLU B 1 213 ? 29.862 16.544 46.711 1.00 16.57 213 GLU B N 1
ATOM 3474 C CA . GLU B 1 213 ? 30.395 15.318 47.300 1.00 17.62 213 GLU B CA 1
ATOM 3475 C C . GLU B 1 213 ? 31.915 15.367 47.401 1.00 18.91 213 GLU B C 1
ATOM 3476 O O . GLU B 1 213 ? 32.492 15.052 48.448 1.00 19.05 213 GLU B O 1
ATOM 3482 N N . SER B 1 214 ? 32.586 15.770 46.321 1.00 21.48 214 SER B N 1
ATOM 3483 C CA . SER B 1 214 ? 34.044 15.824 46.362 1.00 23.71 214 SER B CA 1
ATOM 3484 C C . SER B 1 214 ? 34.538 16.814 47.409 1.00 23.86 214 SER B C 1
ATOM 3485 O O . SER B 1 214 ? 35.634 16.646 47.954 1.00 26.89 214 SER B O 1
ATOM 3488 N N A SER B 1 215 ? 33.738 17.833 47.719 0.45 23.44 215 SER B N 1
ATOM 3489 N N B SER B 1 215 ? 33.740 17.836 47.715 0.55 24.65 215 SER B N 1
ATOM 3490 C CA A SER B 1 215 ? 34.132 18.851 48.684 0.45 21.90 215 SER B CA 1
ATOM 3491 C CA B SER B 1 215 ? 34.127 18.849 48.686 0.55 24.32 215 SER B CA 1
ATOM 3492 C C A SER B 1 215 ? 33.747 18.502 50.115 0.45 20.52 215 SER B C 1
ATOM 3493 C C B SER B 1 215 ? 33.758 18.482 50.115 0.55 22.03 215 SER B C 1
ATOM 3494 O O A SER B 1 215 ? 34.458 18.892 51.048 0.45 22.37 215 SER B O 1
ATOM 3495 O O B SER B 1 215 ? 34.490 18.841 51.045 0.55 23.80 215 SER B O 1
ATOM 3500 N N . GLN B 1 216 ? 32.645 17.779 50.314 1.00 20.15 216 GLN B N 1
ATOM 3501 C CA . GLN B 1 216 ? 32.047 17.632 51.633 1.00 18.93 216 GLN B CA 1
ATOM 3502 C C . GLN B 1 216 ? 31.961 16.201 52.149 1.00 18.73 216 GLN B C 1
ATOM 3503 O O . GLN B 1 216 ? 31.470 15.997 53.266 1.00 20.19 216 GLN B O 1
ATOM 3509 N N . SER B 1 217 ? 32.425 15.206 51.388 1.00 18.27 217 SER B N 1
ATOM 3510 C CA . SER B 1 217 ? 32.214 13.813 51.787 1.00 18.62 217 SER B CA 1
ATOM 3511 C C . SER B 1 217 ? 32.873 13.479 53.120 1.00 18.72 217 SER B C 1
ATOM 3512 O O . SER B 1 217 ? 32.396 12.590 53.835 1.00 18.74 217 SER B O 1
ATOM 3515 N N . ALA B 1 218 ? 33.955 14.174 53.482 1.00 20.07 218 ALA B N 1
ATOM 3516 C CA . ALA B 1 218 ? 34.629 13.878 54.742 1.00 19.86 218 ALA B CA 1
ATOM 3517 C C . ALA B 1 218 ? 33.777 14.199 55.964 1.00 19.10 218 ALA B C 1
ATOM 3518 O O . ALA B 1 218 ? 34.101 13.732 57.061 1.00 21.17 218 ALA B O 1
ATOM 3520 N N . LEU B 1 219 ? 32.699 14.969 55.801 1.00 17.80 219 LEU B N 1
ATOM 3521 C CA . LEU B 1 219 ? 31.818 15.306 56.911 1.00 18.35 219 LEU B CA 1
ATOM 3522 C C . LEU B 1 219 ? 30.919 14.153 57.329 1.00 19.04 219 LEU B C 1
ATOM 3523 O O . LEU B 1 219 ? 30.357 14.195 58.428 1.00 20.03 219 LEU B O 1
ATOM 3528 N N . TRP B 1 220 ? 30.764 13.132 56.484 1.00 16.29 220 TRP B N 1
ATOM 3529 C CA . TRP B 1 220 ? 29.709 12.133 56.645 1.00 15.83 220 TRP B CA 1
ATOM 3530 C C . TRP B 1 220 ? 30.320 10.734 56.530 1.00 16.50 220 TRP B C 1
ATOM 3531 O O . TRP B 1 220 ? 30.070 10.006 55.561 1.00 17.15 220 TRP B O 1
ATOM 3542 N N . THR B 1 221 ? 31.124 10.359 57.526 1.00 17.30 221 THR B N 1
ATOM 3543 C CA . THR B 1 221 ? 31.791 9.063 57.537 1.00 16.80 221 THR B CA 1
ATOM 3544 C C . THR B 1 221 ? 31.691 8.425 58.917 1.00 19.32 221 THR B C 1
ATOM 3545 O O . THR B 1 221 ? 31.502 9.103 59.932 1.00 19.69 221 THR B O 1
ATOM 3549 N N . CYS B 1 222 ? 31.842 7.100 58.936 1.00 18.28 222 CYS B N 1
ATOM 3550 C CA . CYS B 1 222 ? 31.799 6.324 60.169 1.00 19.16 222 CYS B CA 1
ATOM 3551 C C . CYS B 1 222 ? 32.611 5.055 59.964 1.00 20.19 222 CYS B C 1
ATOM 3552 O O . CYS B 1 222 ? 32.450 4.377 58.946 1.00 22.02 222 CYS B O 1
ATOM 3555 N N . ASN B 1 223 ? 33.478 4.729 60.924 1.00 21.25 223 ASN B N 1
ATOM 3556 C CA . ASN B 1 223 ? 34.297 3.522 60.838 1.00 23.83 223 ASN B CA 1
ATOM 3557 C C . ASN B 1 223 ? 34.038 2.569 61.999 1.00 25.05 223 ASN B C 1
ATOM 3558 O O . ASN B 1 223 ? 34.896 1.757 62.349 1.00 26.50 223 ASN B O 1
ATOM 3563 N N . LYS B 1 224 ? 32.848 2.647 62.593 1.00 25.70 224 LYS B N 1
ATOM 3564 C CA . LYS B 1 224 ? 32.533 1.924 63.816 1.00 28.01 224 LYS B CA 1
ATOM 3565 C C . LYS B 1 224 ? 31.577 0.756 63.589 1.00 26.74 224 LYS B C 1
ATOM 3566 O O . LYS B 1 224 ? 30.989 0.247 64.549 1.00 27.85 224 LYS B O 1
ATOM 3572 N N . GLY B 1 225 ? 31.430 0.306 62.346 1.00 27.82 225 GLY B N 1
ATOM 3573 C CA . GLY B 1 225 ? 30.549 -0.816 62.046 1.00 25.37 225 GLY B CA 1
ATOM 3574 C C . GLY B 1 225 ? 29.093 -0.545 62.357 1.00 24.63 225 GLY B C 1
ATOM 3575 O O . GLY B 1 225 ? 28.405 -1.409 62.915 1.00 26.26 225 GLY B O 1
ATOM 3576 N N . ALA B 1 226 ? 28.603 0.633 61.989 1.00 22.13 226 ALA B N 1
ATOM 3577 C CA . ALA B 1 226 ? 27.306 1.104 62.448 1.00 19.32 226 ALA B CA 1
ATOM 3578 C C . ALA B 1 226 ? 26.163 0.406 61.725 1.00 17.45 226 ALA B C 1
ATOM 3579 O O . ALA B 1 226 ? 26.307 -0.077 60.599 1.00 20.09 226 ALA B O 1
ATOM 3581 N N . ASP B 1 227 ? 25.019 0.353 62.401 1.00 16.79 227 ASP B N 1
ATOM 3582 C CA . ASP B 1 227 ? 23.731 0.149 61.763 1.00 17.58 227 ASP B CA 1
ATOM 3583 C C . ASP B 1 227 ? 23.175 1.521 61.413 1.00 18.58 227 ASP B C 1
ATOM 3584 O O . ASP B 1 227 ? 23.445 2.510 62.103 1.00 18.19 227 ASP B O 1
ATOM 3589 N N . TYR B 1 228 ? 22.394 1.579 60.341 1.00 15.98 228 TYR B N 1
ATOM 3590 C CA . TYR B 1 228 ? 21.904 2.849 59.828 1.00 14.94 228 TYR B CA 1
ATOM 3591 C C . TYR B 1 228 ? 20.392 2.827 59.704 1.00 15.08 228 TYR B C 1
ATOM 3592 O O . TYR B 1 228 ? 19.785 1.787 59.433 1.00 16.94 228 TYR B O 1
ATOM 3601 N N . THR B 1 229 ? 19.794 4.000 59.895 1.00 15.87 229 THR B N 1
ATOM 3602 C CA . THR B 1 229 ? 18.374 4.219 59.671 1.00 17.16 229 THR B CA 1
ATOM 3603 C C . THR B 1 229 ? 18.213 5.368 58.688 1.00 16.43 229 THR B C 1
ATOM 3604 O O . THR B 1 229 ? 18.869 6.406 58.827 1.00 16.96 229 THR B O 1
ATOM 3608 N N . VAL B 1 230 ? 17.360 5.170 57.686 1.00 14.96 230 VAL B N 1
ATOM 3609 C CA . VAL B 1 230 ? 16.950 6.219 56.761 1.00 14.63 230 VAL B CA 1
ATOM 3610 C C . VAL B 1 230 ? 15.497 6.529 57.083 1.00 14.65 230 VAL B C 1
ATOM 3611 O O . VAL B 1 230 ? 14.636 5.648 56.978 1.00 16.81 230 VAL B O 1
ATOM 3615 N N . THR B 1 231 ? 15.220 7.768 57.485 1.00 15.37 231 THR B N 1
ATOM 3616 C CA . THR B 1 231 ? 13.875 8.180 57.869 1.00 14.71 231 THR B CA 1
ATOM 3617 C C . THR B 1 231 ? 13.387 9.240 56.894 1.00 15.37 231 THR B C 1
ATOM 3618 O O . THR B 1 231 ? 14.022 10.290 56.742 1.00 17.40 231 THR B O 1
ATOM 3622 N N . PHE B 1 232 ? 12.260 8.968 56.244 1.00 15.40 232 PHE B N 1
ATOM 3623 C CA . PHE B 1 232 ? 11.591 9.953 55.411 1.00 17.33 232 PHE B CA 1
ATOM 3624 C C . PHE B 1 232 ? 10.610 10.743 56.267 1.00 18.62 232 PHE B C 1
ATOM 3625 O O . PHE B 1 232 ? 9.931 10.179 57.130 1.00 19.55 232 PHE B O 1
ATOM 3633 N N . CYS B 1 233 ? 10.557 12.058 56.030 1.00 17.74 233 CYS B N 1
ATOM 3634 C CA . CYS B 1 233 ? 9.806 13.001 56.856 1.00 18.81 233 CYS B CA 1
ATOM 3635 C C . CYS B 1 233 ? 10.208 12.900 58.326 1.00 18.70 233 CYS B C 1
ATOM 3636 O O . CYS B 1 233 ? 9.345 12.703 59.190 1.00 20.86 233 CYS B O 1
ATOM 3639 N N . PRO B 1 234 ? 11.491 13.042 58.655 1.00 18.11 234 PRO B N 1
ATOM 3640 C CA . PRO B 1 234 ? 11.907 12.950 60.059 1.00 20.19 234 PRO B CA 1
ATOM 3641 C C . PRO B 1 234 ? 11.355 14.107 60.874 1.00 25.17 234 PRO B C 1
ATOM 3642 O O . PRO B 1 234 ? 10.897 15.117 60.339 1.00 25.32 234 PRO B O 1
ATOM 3646 N N . HIS B 1 235 ? 11.414 13.944 62.194 1.00 30.85 235 HIS B N 1
ATOM 3647 C CA . HIS B 1 235 ? 11.041 15.006 63.125 1.00 41.02 235 HIS B CA 1
ATOM 3648 C C . HIS B 1 235 ? 11.818 16.287 62.835 1.00 45.83 235 HIS B C 1
ATOM 3649 O O . HIS B 1 235 ? 11.299 17.392 63.003 1.00 49.42 235 HIS B O 1
#

Nearest PDB structures (foldseek):
  7p23-assembly2_B  TM=1.002E+00  e=3.450E-57  Puccinia graminis f. sp. tritici CRL 75-36-700-3
  3zs3-assembly1_A  TM=8.771E-01  e=4.970E-25  Malus domestica
  2ahn-assembly1_A  TM=8.669E-01  e=6.358E-25  Prunus avium
  1du5-assembly1_B  TM=8.465E-01  e=2.547E-18  Zea mays
  7p22-assembly2_B  TM=7.758E-01  e=9.489E-14  Amycolatopsis rifamycinica

Solvent-accessible surface area: 20532 Å² total; per-residue (Å²): 145,14,17,0,8,3,46,1,37,0,92,69,49,0,36,1,0,8,20,25,39,128,122,11,86,26,128,16,118,64,27,84,15,1,13,72,6,72,33,106,21,15,69,13,7,50,0,24,65,123,0,5,2,48,0,0,0,0,35,80,18,65,72,98,108,170,18,44,86,2,10,46,2,1,2,0,63,59,8,69,81,3,62,93,199,52,0,49,19,72,42,2,8,0,34,1,44,4,107,2,58,16,110,72,53,82,3,56,4,11,0,7,3,42,59,1,4,1,3,18,0,26,1,32,29,91,90,80,17,59,50,0,16,2,116,71,77,4,7,110,36,7,48,42,100,133,0,68,30,90,34,92,222,40,80,19,6,0,0,27,10,3,14,62,12,71,27,68,56,76,88,60,66,1,31,16,21,13,43,55,78,56,41,113,68,138,44,1,70,103,132,37,16,106,58,19,120,30,10,32,61,89,3,87,38,2,3,8,21,48,50,1,90,96,89,33,36,89,102,27,25,4,97,130,50,0,38,3,26,0,14,2,24,16,189,131,11,53,0,22,2,62,0,28,0,99,74,49,0,34,1,0,9,18,25,27,128,120,10,75,36,132,16,122,64,24,82,16,2,27,79,6,75,29,156,33,107,96,60,14,97,0,23,61,129,0,12,2,42,0,0,0,0,34,81,18,77,74,100,105,171,21,41,62,1,9,44,2,1,2,0,64,58,11,70,78,4,61,74,203,81,0,48,15,68,42,2,8,0,33,1,38,1,89,5,53,30,124,61,48,82,2,48,3,7,0,7,3,43,57,0,5,1,3,18,0,25,1,32,31,94,92,82,15,56,51,0,17,2,117,63,76,4,6,109,35,6,49,30,96,139,0,62,32,104,34,92,210,44,72,22,7,0,0,30,10,2,21,74,16,80,24,63,60,71,117,56,63,1,31,12,20,12,39,56,76,52,40,94,77,148,45,0,54,48,42,37,15,101,61,7,31,35,10,6,6,58,4,51,41,2,2,8,21,48,42,3,64,85,88,46,34,90,102,26,26,4,96,122,46,0,51,2,38,0,13,1,24,14,194

Foldseek 3Di:
DFKEKEWEQDQAKKKKFKEFDPPQPDDDDFDFGIDIAGHGGMDMGDDDAQTWIKMWIFADAQQVDAAQVRTLWFRFHPGRGHDHPGGGGDPPTWIWTWGGLDPPLKIWTATARQFWYFFWKWKDKDPPADIFTLQDDLFVPQPDPLQFRADPVGGGRIGGFCLNSCVVVCNQPDLQQCHDQRVDPVNNDCVSHPCLCSRCVSGVRYHHHDCPCVVCRVRGMGNPSIHMYMYTNDD/DFKEKEWEQDQAKKKKFKEFDPPQPDDQDFDFGIDIHGHGGMDMTDDDAQTWIKMWIFADAQQVDAAQVRTLWQRFHPGRGHDHPGGGGDPPTWIWTWGGLDPPLKIWTATARQFWYQFWKWKDWDPPADIFTLQDDLFVPQPDPLQFRADPVRGGRIGGFCLNSCVVVCNQPDLQQCHDCSVDPVNNDCVSHPCLCSRCVSGVRYHHHDCPCVVCRVRGMDNPSIHMYMYTNDD

Organism: Puccinia graminis f. sp. tritici (strain CRL 75-36-700-3 / race SCCL) (NCBI:txid418459)

Radius of gyration: 25.39 Å; Cα contacts (8 Å, |Δi|>4): 1294; chains: 2; bounding box: 56×73×56 Å

InterPro domains:
  IPR001938 Thaumatin family [PF00314] (27-253)
  IPR001938 Thaumatin family [PIRSF002703] (5-253)
  IPR001938 Thaumatin family [PR00347] (22-34)
  IPR001938 Thaumatin family [PR00347] (73-84)
  IPR001938 Thaumatin family [PR00347] (126-142)
  IPR001938 Thaumatin family [PS51367] (20-253)
  IPR001938 Thaumatin family [PTHR31048] (13-253)
  IPR001938 Thaumatin family [SM00205] (23-253)
  IPR037176 Osmotin/thaumatin-like superfamily [G3DSA:2.60.110.10] (21-253)
  IPR037176 Osmotin/thaumatin-like superfamily [SSF49870] (21-253)